Protein AF-0000000084681859 (afdb_homodimer)

Structure (mmCIF, N/CA/C/O backbone):
data_AF-0000000084681859-model_v1
#
loop_
_entity.id
_entity.type
_entity.pdbx_description
1 polymer '8-amino-7-oxononanoate synthase'
#
loop_
_atom_site.group_PDB
_atom_site.id
_atom_site.type_symbol
_atom_site.label_atom_id
_atom_site.label_alt_id
_atom_site.label_comp_id
_atom_site.label_asym_id
_atom_site.label_entity_id
_atom_site.label_seq_id
_atom_site.pdbx_PDB_ins_code
_atom_site.Cartn_x
_atom_site.Cartn_y
_atom_site.Cartn_z
_atom_site.occupancy
_atom_site.B_iso_or_equiv
_atom_site.auth_seq_id
_atom_site.auth_comp_id
_atom_site.auth_asym_id
_atom_site.auth_atom_id
_atom_site.pdbx_PDB_model_num
ATOM 1 N N . MET A 1 1 ? -23.312 16.141 -14.633 1 85.69 1 MET A N 1
ATOM 2 C CA . MET A 1 1 ? -23.281 15.922 -13.188 1 85.69 1 MET A CA 1
ATOM 3 C C . MET A 1 1 ? -22.031 15.141 -12.781 1 85.69 1 MET A C 1
ATOM 5 O O . MET A 1 1 ? -21.578 14.258 -13.508 1 85.69 1 MET A O 1
ATOM 9 N N . ALA A 1 2 ? -21.5 15.578 -11.664 1 92.88 2 ALA A N 1
ATOM 10 C CA . ALA A 1 2 ? -20.297 14.922 -11.188 1 92.88 2 ALA A CA 1
ATOM 11 C C . ALA A 1 2 ? -20.5 13.414 -11.047 1 92.88 2 ALA A C 1
ATOM 13 O O . ALA A 1 2 ? -21.531 12.977 -10.5 1 92.88 2 ALA A O 1
ATOM 14 N N . PHE A 1 3 ? -19.688 12.57 -11.562 1 96 3 PHE A N 1
ATOM 15 C CA . PHE A 1 3 ? -19.625 11.117 -11.477 1 96 3 PHE A CA 1
ATOM 16 C C . PHE A 1 3 ? -20.828 10.477 -12.148 1 96 3 PHE A C 1
ATOM 18 O O . PHE A 1 3 ? -21.141 9.312 -11.891 1 96 3 PHE A O 1
ATOM 25 N N . GLY A 1 4 ? -21.641 11.172 -12.945 1 94.75 4 GLY A N 1
ATOM 26 C CA . GLY A 1 4 ? -22.812 10.641 -13.609 1 94.75 4 GLY A CA 1
ATOM 27 C C . GLY A 1 4 ? -22.5 9.484 -14.539 1 94.75 4 GLY A C 1
ATOM 28 O O . GLY A 1 4 ? -23.297 8.555 -14.68 1 94.75 4 GLY A O 1
ATOM 29 N N . TRP A 1 5 ? -21.359 9.562 -15.148 1 95.56 5 TRP A N 1
ATOM 30 C CA . TRP A 1 5 ? -20.938 8.555 -16.109 1 95.56 5 TRP A CA 1
ATOM 31 C C . TRP A 1 5 ? -20.828 7.18 -15.461 1 95.56 5 TRP A C 1
ATOM 33 O O . TRP A 1 5 ? -20.859 6.156 -16.141 1 95.56 5 TRP A O 1
ATOM 43 N N . ILE A 1 6 ? -20.719 7.059 -14.148 1 97.12 6 ILE A N 1
ATOM 44 C CA . ILE A 1 6 ? -20.531 5.824 -13.398 1 97.12 6 ILE A CA 1
ATOM 45 C C . ILE A 1 6 ? -21.734 4.914 -13.578 1 97.12 6 ILE A C 1
ATOM 47 O O . ILE A 1 6 ? -21.594 3.691 -13.656 1 97.12 6 ILE A O 1
ATOM 51 N N . ASP A 1 7 ? -22.891 5.48 -13.641 1 95.94 7 ASP A N 1
ATOM 52 C CA . ASP A 1 7 ? -24.109 4.695 -13.781 1 95.94 7 ASP A CA 1
ATOM 53 C C . ASP A 1 7 ? -24.125 3.938 -15.109 1 95.94 7 ASP A C 1
ATOM 55 O O . ASP A 1 7 ? -24.547 2.779 -15.164 1 95.94 7 ASP A O 1
ATOM 59 N N . GLU A 1 8 ? -23.719 4.617 -16.109 1 95.31 8 GLU A N 1
ATOM 60 C CA . GLU A 1 8 ? -23.641 3.967 -17.406 1 95.31 8 GLU A CA 1
ATOM 61 C C . GLU A 1 8 ? -22.625 2.828 -17.406 1 95.31 8 GLU A C 1
ATOM 63 O O . GLU A 1 8 ? -22.859 1.771 -17.984 1 95.31 8 GLU A O 1
ATOM 68 N N . GLN A 1 9 ? -21.531 3.045 -16.781 1 95.19 9 GLN A N 1
ATOM 69 C CA . GLN A 1 9 ? -20.516 2.002 -16.672 1 95.19 9 GLN A CA 1
ATOM 70 C C . GLN A 1 9 ? -21.031 0.817 -15.867 1 95.19 9 GLN A C 1
ATOM 72 O O . GLN A 1 9 ? -20.75 -0.337 -16.188 1 95.19 9 GLN A O 1
ATOM 77 N N . ALA A 1 10 ? -21.719 1.109 -14.789 1 95.75 10 ALA A N 1
ATOM 78 C CA . ALA A 1 10 ? -22.297 0.059 -13.953 1 95.75 10 ALA A CA 1
ATOM 79 C C . ALA A 1 10 ? -23.281 -0.792 -14.742 1 95.75 10 ALA A C 1
ATOM 81 O O . ALA A 1 10 ? -23.297 -2.02 -14.617 1 95.75 10 ALA A O 1
ATOM 82 N N . GLU A 1 11 ? -24.078 -0.159 -15.531 1 95.88 11 GLU A N 1
ATOM 83 C CA . GLU A 1 11 ? -25.047 -0.868 -16.344 1 95.88 11 GLU A CA 1
ATOM 84 C C . GLU A 1 11 ? -24.359 -1.74 -17.391 1 95.88 11 GLU A C 1
ATOM 86 O O . GLU A 1 11 ? -24.812 -2.857 -17.672 1 95.88 11 GLU A O 1
ATOM 91 N N . ALA A 1 12 ? -23.359 -1.183 -17.984 1 94.25 12 ALA A N 1
ATOM 92 C CA . ALA A 1 12 ? -22.609 -1.943 -18.984 1 94.25 12 ALA A CA 1
ATOM 93 C C . ALA A 1 12 ? -21.984 -3.188 -18.344 1 94.25 12 ALA A C 1
ATOM 95 O O . ALA A 1 12 ? -21.984 -4.262 -18.953 1 94.25 12 ALA A O 1
ATOM 96 N N . ARG A 1 13 ? -21.422 -3.053 -17.188 1 91.44 13 ARG A N 1
ATOM 97 C CA . ARG A 1 13 ? -20.828 -4.18 -16.469 1 91.44 13 ARG A CA 1
ATOM 98 C C . ARG A 1 13 ? -21.891 -5.238 -16.156 1 91.44 13 ARG A C 1
ATOM 100 O O . ARG A 1 13 ? -21.625 -6.438 -16.266 1 91.44 13 ARG A O 1
ATOM 107 N N . ARG A 1 14 ? -23.016 -4.777 -15.719 1 91.69 14 ARG A N 1
ATOM 108 C CA . ARG A 1 14 ? -24.109 -5.691 -15.406 1 91.69 14 ARG A CA 1
ATOM 109 C C . ARG A 1 14 ? -24.547 -6.469 -16.641 1 91.69 14 ARG A C 1
ATOM 111 O O . ARG A 1 14 ? -24.719 -7.688 -16.594 1 91.69 14 ARG A O 1
ATOM 118 N N . ARG A 1 15 ? -24.609 -5.828 -17.734 1 91.31 15 ARG A N 1
ATOM 119 C CA . ARG A 1 15 ? -25.031 -6.453 -18.984 1 91.31 15 ARG A CA 1
ATOM 120 C C . ARG A 1 15 ? -24.016 -7.48 -19.469 1 91.31 15 ARG A C 1
ATOM 122 O O . ARG A 1 15 ? -24.375 -8.516 -20.016 1 91.31 15 ARG A O 1
ATOM 129 N N . ALA A 1 16 ? -22.812 -7.156 -19.172 1 86.5 16 ALA A N 1
ATOM 130 C CA . ALA A 1 16 ? -21.734 -8.039 -19.625 1 86.5 16 ALA A CA 1
ATOM 131 C C . ALA A 1 16 ? -21.5 -9.164 -18.625 1 86.5 16 ALA A C 1
ATOM 133 O O . ALA A 1 16 ? -20.719 -10.078 -18.891 1 86.5 16 ALA A O 1
ATOM 134 N N . GLY A 1 17 ? -22.188 -9.148 -17.5 1 83.12 17 GLY A N 1
ATOM 135 C CA . GLY A 1 17 ? -21.984 -10.164 -16.469 1 83.12 17 GLY A CA 1
ATOM 136 C C . GLY A 1 17 ? -20.625 -10.078 -15.812 1 83.12 17 GLY A C 1
ATOM 137 O O . GLY A 1 17 ? -20.047 -11.102 -15.445 1 83.12 17 GLY A O 1
ATOM 138 N N . LEU A 1 18 ? -20.062 -8.82 -15.664 1 86.31 18 LEU A N 1
ATOM 139 C CA . LEU A 1 18 ? -18.703 -8.656 -15.195 1 86.31 18 LEU A CA 1
ATOM 140 C C . LEU A 1 18 ? -18.672 -7.969 -13.828 1 86.31 18 LEU A C 1
ATOM 142 O O . LEU A 1 18 ? -17.609 -7.555 -13.359 1 86.31 18 LEU A O 1
ATOM 146 N N . VAL A 1 19 ? -19.859 -7.895 -13.172 1 90.19 19 VAL A N 1
ATOM 147 C CA . VAL A 1 19 ? -19.922 -7.195 -11.891 1 90.19 19 VAL A CA 1
ATOM 148 C C . VAL A 1 19 ? -19.156 -7.973 -10.836 1 90.19 19 VAL A C 1
ATOM 150 O O . VAL A 1 19 ? -19.312 -9.188 -10.711 1 90.19 19 VAL A O 1
ATOM 153 N N . ARG A 1 20 ? -18.266 -7.254 -10.148 1 92.06 20 ARG A N 1
ATOM 154 C CA . ARG A 1 20 ? -17.578 -7.793 -8.977 1 92.06 20 ARG A CA 1
ATOM 155 C C . ARG A 1 20 ? -18.297 -7.422 -7.691 1 92.06 20 ARG A C 1
ATOM 157 O O . ARG A 1 20 ? -18.812 -6.309 -7.562 1 92.06 20 ARG A O 1
ATOM 164 N N . THR A 1 21 ? -18.391 -8.398 -6.809 1 91.31 21 THR A N 1
ATOM 165 C CA . THR A 1 21 ? -19.078 -8.18 -5.539 1 91.31 21 THR A CA 1
ATOM 166 C C . THR A 1 21 ? -18.219 -8.656 -4.371 1 91.31 21 THR A C 1
ATOM 168 O O . THR A 1 21 ? -17.531 -9.664 -4.48 1 91.31 21 THR A O 1
ATOM 171 N N . LEU A 1 22 ? -18.281 -7.898 -3.314 1 95.69 22 LEU A N 1
ATOM 172 C CA . LEU A 1 22 ? -17.594 -8.289 -2.092 1 95.69 22 LEU A CA 1
ATOM 173 C C . LEU A 1 22 ? -18.391 -9.344 -1.329 1 95.69 22 LEU A C 1
ATOM 175 O O . LEU A 1 22 ? -19.609 -9.289 -1.278 1 95.69 22 LEU A O 1
ATOM 179 N N . ARG A 1 23 ? -17.672 -10.328 -0.79 1 94.12 23 ARG A N 1
ATOM 180 C CA . ARG A 1 23 ? -18.25 -11.367 0.049 1 94.12 23 ARG A CA 1
ATOM 181 C C . ARG A 1 23 ? -17.531 -11.461 1.39 1 94.12 23 ARG A C 1
ATOM 183 O O . ARG A 1 23 ? -16.656 -12.305 1.569 1 94.12 23 ARG A O 1
ATOM 190 N N . PRO A 1 24 ? -17.938 -10.633 2.33 1 97 24 PRO A N 1
ATOM 191 C CA . PRO A 1 24 ? -17.297 -10.664 3.639 1 97 24 PRO A CA 1
ATOM 192 C C . PRO A 1 24 ? -17.359 -12.039 4.305 1 97 24 PRO A C 1
ATOM 194 O O . PRO A 1 24 ? -18.453 -12.594 4.469 1 97 24 PRO A O 1
ATOM 197 N N . ARG A 1 25 ? -16.25 -12.57 4.641 1 96.31 25 ARG A N 1
ATOM 198 C CA . ARG A 1 25 ? -16.234 -13.875 5.293 1 96.31 25 ARG A CA 1
ATOM 199 C C . ARG A 1 25 ? -16.203 -13.734 6.809 1 96.31 25 ARG A C 1
ATOM 201 O O . ARG A 1 25 ? -15.625 -12.773 7.336 1 96.31 25 ARG A O 1
ATOM 208 N N . PRO A 1 26 ? -16.75 -14.719 7.551 1 97.06 26 PRO A N 1
ATOM 209 C CA . PRO A 1 26 ? -16.594 -14.773 9.008 1 97.06 26 PRO A CA 1
ATOM 210 C C . PRO A 1 26 ? -15.195 -15.25 9.422 1 97.06 26 PRO A C 1
ATOM 212 O O . PRO A 1 26 ? -14.406 -15.672 8.57 1 97.06 26 PRO A O 1
ATOM 215 N N . ALA A 1 27 ? -14.898 -15.078 10.695 1 95.81 27 ALA A N 1
ATOM 216 C CA . ALA A 1 27 ? -13.594 -15.477 11.203 1 95.81 27 ALA A CA 1
ATOM 217 C C . ALA A 1 27 ? -13.398 -16.984 11.094 1 95.81 27 ALA A C 1
ATOM 219 O O . ALA A 1 27 ? -12.297 -17.453 10.781 1 95.81 27 ALA A O 1
ATOM 220 N N . ASP A 1 28 ? -14.398 -17.703 11.344 1 94.19 28 ASP A N 1
ATOM 221 C CA . ASP A 1 28 ? -14.414 -19.156 11.219 1 94.19 28 ASP A CA 1
ATOM 222 C C . ASP A 1 28 ? -15.281 -19.609 10.055 1 94.19 28 ASP A C 1
ATOM 224 O O . ASP A 1 28 ? -16.469 -19.906 10.234 1 94.19 28 ASP A O 1
ATOM 228 N N . SER A 1 29 ? -14.695 -19.656 8.922 1 91.88 29 SER A N 1
ATOM 229 C CA . SER A 1 29 ? -15.43 -20.094 7.734 1 91.88 29 SER A CA 1
ATOM 230 C C . SER A 1 29 ? -15.5 -21.609 7.645 1 91.88 29 SER A C 1
ATOM 232 O O . SER A 1 29 ? -14.492 -22.297 7.816 1 91.88 29 SER A O 1
ATOM 234 N N . PRO A 1 30 ? -16.672 -22.141 7.355 1 93.12 30 PRO A N 1
ATOM 235 C CA . PRO A 1 30 ? -16.797 -23.594 7.215 1 93.12 30 PRO A CA 1
ATOM 236 C C . PRO A 1 30 ? -16.281 -24.109 5.871 1 93.12 30 PRO A C 1
ATOM 238 O O . PRO A 1 30 ? -16.234 -25.312 5.648 1 93.12 30 PRO A O 1
ATOM 241 N N . LEU A 1 31 ? -15.906 -23.25 5.027 1 96.88 31 LEU A N 1
ATOM 242 C CA . LEU A 1 31 ? -15.508 -23.641 3.676 1 96.88 31 LEU A CA 1
ATOM 243 C C . LEU A 1 31 ? -14.078 -24.156 3.652 1 96.88 31 LEU A C 1
ATOM 245 O O . LEU A 1 31 ? -13.211 -23.641 4.359 1 96.88 31 LEU A O 1
ATOM 249 N N . LEU A 1 32 ? -13.883 -25.25 2.896 1 98.06 32 LEU A N 1
ATOM 250 C CA . LEU A 1 32 ? -12.523 -25.625 2.523 1 98.06 32 LEU A CA 1
ATOM 251 C C . LEU A 1 32 ? -11.922 -24.594 1.573 1 98.06 32 LEU A C 1
ATOM 253 O O . LEU A 1 32 ? -12.43 -24.391 0.467 1 98.06 32 LEU A O 1
ATOM 257 N N . ASP A 1 33 ? -10.883 -23.969 2.025 1 97.69 33 ASP A N 1
ATOM 258 C CA . ASP A 1 33 ? -10.344 -22.812 1.323 1 97.69 33 ASP A CA 1
ATOM 259 C C . ASP A 1 33 ? -9.25 -23.234 0.336 1 97.69 33 ASP A C 1
ATOM 261 O O . ASP A 1 33 ? -8.148 -23.609 0.742 1 97.69 33 ASP A O 1
ATOM 265 N N . LEU A 1 34 ? -9.461 -23.125 -0.936 1 98.44 34 LEU A N 1
ATOM 266 C CA . LEU A 1 34 ? -8.469 -23.266 -1.999 1 98.44 34 LEU A CA 1
ATOM 267 C C . LEU A 1 34 ? -8.43 -22 -2.857 1 98.44 34 LEU A C 1
ATOM 269 O O . LEU A 1 34 ? -8.016 -22.047 -4.02 1 98.44 34 LEU A O 1
ATOM 273 N N . ALA A 1 35 ? -8.906 -20.906 -2.26 1 97.62 35 ALA A N 1
ATOM 274 C CA . ALA A 1 35 ? -9.008 -19.656 -2.996 1 97.62 35 ALA A CA 1
ATOM 275 C C . ALA A 1 35 ? -7.965 -18.656 -2.514 1 97.62 35 ALA A C 1
ATOM 277 O O . ALA A 1 35 ? -7.422 -17.875 -3.307 1 97.62 35 ALA A O 1
ATOM 278 N N . SER A 1 36 ? -7.688 -18.578 -1.158 1 97.25 36 SER A N 1
ATOM 279 C CA . SER A 1 36 ? -6.711 -17.625 -0.632 1 97.25 36 SER A CA 1
ATOM 280 C C . SER A 1 36 ? -5.293 -18 -1.044 1 97.25 36 SER A C 1
ATOM 282 O O . SER A 1 36 ? -5.043 -19.141 -1.445 1 97.25 36 SER A O 1
ATOM 284 N N . ASN A 1 37 ? -4.34 -17.062 -0.962 1 98 37 ASN A N 1
ATOM 285 C CA . ASN A 1 37 ? -2.957 -17.281 -1.375 1 98 37 ASN A CA 1
ATOM 286 C C . ASN A 1 37 ? -2.092 -17.734 -0.203 1 98 37 ASN A C 1
ATOM 288 O O . ASN A 1 37 ? -0.878 -17.531 -0.203 1 98 37 ASN A O 1
ATOM 292 N N . ASP A 1 38 ? -2.729 -18.344 0.796 1 98.19 38 ASP A N 1
ATOM 293 C CA . ASP A 1 38 ? -2.012 -18.844 1.967 1 98.19 38 ASP A CA 1
ATOM 294 C C . ASP A 1 38 ? -1.335 -20.172 1.673 1 98.19 38 ASP A C 1
ATOM 296 O O . ASP A 1 38 ? -1.673 -21.203 2.279 1 98.19 38 ASP A O 1
ATOM 300 N N . TYR A 1 39 ? -0.304 -20.188 0.895 1 98.69 39 TYR A N 1
ATOM 301 C CA . TYR A 1 39 ? 0.298 -21.375 0.301 1 98.69 39 TYR A CA 1
ATOM 302 C C . TYR A 1 39 ? 0.792 -22.344 1.379 1 98.69 39 TYR A C 1
ATOM 304 O O . TYR A 1 39 ? 0.791 -23.562 1.183 1 98.69 39 TYR A O 1
ATOM 312 N N . LEU A 1 40 ? 1.222 -21.797 2.514 1 98.75 40 LEU A N 1
ATOM 313 C CA . LEU A 1 40 ? 1.857 -22.656 3.506 1 98.75 40 LEU A CA 1
ATOM 314 C C . LEU A 1 40 ? 0.927 -22.906 4.688 1 98.75 40 LEU A C 1
ATOM 316 O O . LEU A 1 40 ? 1.279 -23.641 5.621 1 98.75 40 LEU A O 1
ATOM 320 N N . GLY A 1 41 ? -0.267 -22.312 4.652 1 97.94 41 GLY A N 1
ATOM 321 C CA . GLY A 1 41 ? -1.21 -22.453 5.75 1 97.94 41 GLY A CA 1
ATOM 322 C C . GLY A 1 41 ? -0.737 -21.797 7.035 1 97.94 41 GLY A C 1
ATOM 323 O O . GLY A 1 41 ? -0.977 -22.328 8.125 1 97.94 41 GLY A O 1
ATOM 324 N N . LEU A 1 42 ? -0.066 -20.703 6.906 1 98.62 42 LEU A N 1
ATOM 325 C CA . LEU A 1 42 ? 0.574 -20.125 8.086 1 98.62 42 LEU A CA 1
ATOM 326 C C . LEU A 1 42 ? -0.236 -18.953 8.633 1 98.62 42 LEU A C 1
ATOM 328 O O . LEU A 1 42 ? -0.012 -18.516 9.758 1 98.62 42 LEU A O 1
ATOM 332 N N . ALA A 1 43 ? -1.19 -18.422 7.898 1 98 43 ALA A N 1
ATOM 333 C CA . ALA A 1 43 ? -1.889 -17.188 8.273 1 98 43 ALA A CA 1
ATOM 334 C C . ALA A 1 43 ? -2.527 -17.312 9.648 1 98 43 ALA A C 1
ATOM 336 O O . ALA A 1 43 ? -2.604 -16.344 10.398 1 98 43 ALA A O 1
ATOM 337 N N . HIS A 1 44 ? -2.99 -18.562 9.977 1 97.88 44 HIS A N 1
ATOM 338 C CA . HIS A 1 44 ? -3.666 -18.766 11.258 1 97.88 44 HIS A CA 1
ATOM 339 C C . HIS A 1 44 ? -2.793 -19.562 12.219 1 97.88 44 HIS A C 1
ATOM 341 O O . HIS A 1 44 ? -3.256 -19.969 13.281 1 97.88 44 HIS A O 1
ATOM 347 N N . HIS A 1 45 ? -1.61 -19.891 11.789 1 98.56 45 HIS A N 1
ATOM 348 C CA . HIS A 1 45 ? -0.7 -20.609 12.68 1 98.56 45 HIS A CA 1
ATOM 349 C C . HIS A 1 45 ? -0.468 -19.812 13.969 1 98.56 45 HIS A C 1
ATOM 351 O O . HIS A 1 45 ? -0.243 -18.609 13.93 1 98.56 45 HIS A O 1
ATOM 357 N N . PRO A 1 46 ? -0.46 -20.469 15.102 1 98.62 46 PRO A N 1
ATOM 358 C CA . PRO A 1 46 ? -0.36 -19.766 16.375 1 98.62 46 PRO A CA 1
ATOM 359 C C . PRO A 1 46 ? 0.915 -18.922 16.5 1 98.62 46 PRO A C 1
ATOM 361 O O . PRO A 1 46 ? 0.884 -17.812 17.031 1 98.62 46 PRO A O 1
ATOM 364 N N . GLU A 1 47 ? 2.025 -19.391 16.031 1 98.81 47 GLU A N 1
ATOM 365 C CA . GLU A 1 47 ? 3.271 -18.641 16.109 1 98.81 47 GLU A CA 1
ATOM 366 C C . GLU A 1 47 ? 3.195 -17.359 15.273 1 98.81 47 GLU A C 1
ATOM 368 O O . GLU A 1 47 ? 3.783 -16.344 15.641 1 98.81 47 GLU A O 1
ATOM 373 N N . VAL A 1 48 ? 2.518 -17.438 14.133 1 98.88 48 VAL A N 1
ATOM 374 C CA . VAL A 1 48 ? 2.395 -16.297 13.242 1 98.88 48 VAL A CA 1
ATOM 375 C C . VAL A 1 48 ? 1.444 -15.266 13.852 1 98.88 48 VAL A C 1
ATOM 377 O O . VAL A 1 48 ? 1.766 -14.07 13.914 1 98.88 48 VAL A O 1
ATOM 380 N N . THR A 1 49 ? 0.244 -15.719 14.359 1 98.88 49 THR A N 1
ATOM 381 C CA . THR A 1 49 ? -0.721 -14.805 14.961 1 98.88 49 THR A CA 1
ATOM 382 C C . THR A 1 49 ? -0.159 -14.188 16.234 1 98.88 49 THR A C 1
ATOM 384 O O . THR A 1 49 ? -0.386 -13.008 16.516 1 98.88 49 THR A O 1
ATOM 387 N N . GLU A 1 50 ? 0.583 -14.938 16.938 1 98.88 50 GLU A N 1
ATOM 388 C CA . GLU A 1 50 ? 1.194 -14.391 18.141 1 98.88 50 GLU A CA 1
ATOM 389 C C . GLU A 1 50 ? 2.332 -13.438 17.812 1 98.88 50 GLU A C 1
ATOM 391 O O . GLU A 1 50 ? 2.57 -12.469 18.531 1 98.88 50 GLU A O 1
ATOM 396 N N . GLY A 1 51 ? 3.107 -13.766 16.766 1 98.94 51 GLY A N 1
ATOM 397 C CA . GLY A 1 51 ? 4.094 -12.805 16.281 1 98.94 51 GLY A CA 1
ATOM 398 C C . GLY A 1 51 ? 3.496 -11.445 15.969 1 98.94 51 GLY A C 1
ATOM 399 O O . GLY A 1 51 ? 4.086 -10.414 16.297 1 98.94 51 GLY A O 1
ATOM 400 N N . ALA A 1 52 ? 2.334 -11.469 15.359 1 98.94 52 ALA A N 1
ATOM 401 C CA . ALA A 1 52 ? 1.613 -10.234 15.07 1 98.94 52 ALA A CA 1
ATOM 402 C C . ALA A 1 52 ? 1.178 -9.547 16.359 1 98.94 52 ALA A C 1
ATOM 404 O O . ALA A 1 52 ? 1.396 -8.344 16.531 1 98.94 52 ALA A O 1
ATOM 405 N N . ALA A 1 53 ? 0.553 -10.328 17.234 1 98.94 53 ALA A N 1
ATOM 406 C CA . ALA A 1 53 ? 0.006 -9.781 18.469 1 98.94 53 ALA A CA 1
ATOM 407 C C . ALA A 1 53 ? 1.107 -9.18 19.344 1 98.94 53 ALA A C 1
ATOM 409 O O . ALA A 1 53 ? 0.963 -8.07 19.859 1 98.94 53 ALA A O 1
ATOM 410 N N . ALA A 1 54 ? 2.189 -9.891 19.484 1 98.94 54 ALA A N 1
ATOM 411 C CA . ALA A 1 54 ? 3.305 -9.414 20.297 1 98.94 54 ALA A CA 1
ATOM 412 C C . ALA A 1 54 ? 3.912 -8.148 19.719 1 98.94 54 ALA A C 1
ATOM 414 O O . ALA A 1 54 ? 4.277 -7.227 20.453 1 98.94 54 ALA A O 1
ATOM 415 N N . ALA A 1 55 ? 4.039 -8.125 18.438 1 98.94 55 ALA A N 1
ATOM 416 C CA . ALA A 1 55 ? 4.602 -6.945 17.781 1 98.94 55 ALA A CA 1
ATOM 417 C C . ALA A 1 55 ? 3.693 -5.73 17.969 1 98.94 55 ALA A C 1
ATOM 419 O O . ALA A 1 55 ? 4.176 -4.617 18.203 1 98.94 55 ALA A O 1
ATOM 420 N N . ALA A 1 56 ? 2.387 -5.934 17.859 1 98.81 56 ALA A N 1
ATOM 421 C CA . ALA A 1 56 ? 1.449 -4.836 18.078 1 98.81 56 ALA A CA 1
ATOM 422 C C . ALA A 1 56 ? 1.592 -4.273 19.5 1 98.81 56 ALA A C 1
ATOM 424 O O . ALA A 1 56 ? 1.581 -3.057 19.688 1 98.81 56 ALA A O 1
ATOM 425 N N . ARG A 1 57 ? 1.728 -5.125 20.453 1 98.69 57 ARG A N 1
ATOM 426 C CA . ARG A 1 57 ? 1.824 -4.711 21.844 1 98.69 57 ARG A CA 1
ATOM 427 C C . ARG A 1 57 ? 3.145 -3.996 22.109 1 98.69 57 ARG A C 1
ATOM 429 O O . ARG A 1 57 ? 3.197 -3.053 22.906 1 98.69 57 ARG A O 1
ATOM 436 N N . THR A 1 58 ? 4.18 -4.461 21.453 1 98.69 58 THR A N 1
ATOM 437 C CA . THR A 1 58 ? 5.52 -3.941 21.719 1 98.69 58 THR A CA 1
ATOM 438 C C . THR A 1 58 ? 5.758 -2.65 20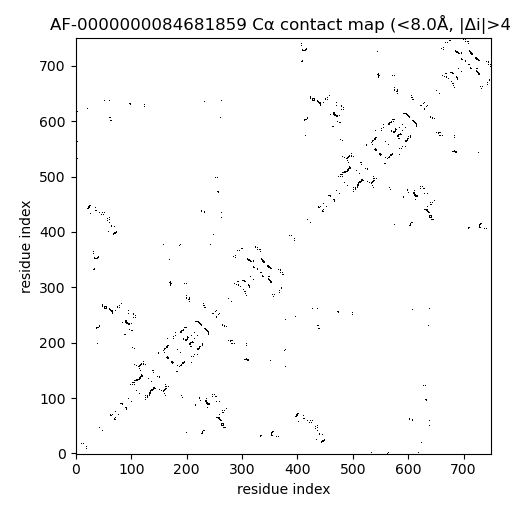.938 1 98.69 58 THR A C 1
ATOM 440 O O . THR A 1 58 ? 6.312 -1.689 21.469 1 98.69 58 THR A O 1
ATOM 443 N N . TRP A 1 59 ? 5.316 -2.592 19.703 1 98.5 59 TRP A N 1
ATOM 444 C CA . TRP A 1 59 ? 5.754 -1.53 18.812 1 98.5 59 TRP A CA 1
ATOM 445 C C . TRP A 1 59 ? 4.609 -0.577 18.484 1 98.5 59 TRP A C 1
ATOM 447 O O . TRP A 1 59 ? 4.828 0.513 17.953 1 98.5 59 TRP A O 1
ATOM 457 N N . GLY A 1 60 ? 3.324 -0.96 18.797 1 98.31 60 GLY A N 1
ATOM 458 C CA . GLY A 1 60 ? 2.182 -0.107 18.516 1 98.31 60 GLY A CA 1
ATOM 459 C C . GLY A 1 60 ? 1.332 -0.608 17.359 1 98.31 60 GLY A C 1
ATOM 460 O O . GLY A 1 60 ? 1.708 -1.561 16.688 1 98.31 60 GLY A O 1
ATOM 461 N N . GLY A 1 61 ? 0.222 0.038 17.188 1 98.5 61 GLY A N 1
ATOM 462 C CA . GLY A 1 61 ? -0.745 -0.342 16.172 1 98.5 61 GLY A CA 1
ATOM 463 C C . GLY A 1 61 ? -0.259 -0.08 14.758 1 98.5 61 GLY A C 1
ATOM 464 O O . GLY A 1 61 ? -0.684 -0.75 13.82 1 98.5 61 GLY A O 1
ATOM 465 N N . GLY A 1 62 ? 0.552 0.889 14.547 1 98.56 62 GLY A N 1
ATOM 466 C CA . GLY A 1 62 ? 1.117 1.25 13.258 1 98.56 62 GLY A CA 1
ATOM 467 C C . GLY A 1 62 ? 2.492 1.881 13.367 1 98.56 62 GLY A C 1
ATOM 468 O O . GLY A 1 62 ? 3.035 2.02 14.461 1 98.56 62 GLY A O 1
ATOM 469 N N . SER A 1 63 ? 3.096 2.154 12.195 1 97.75 63 SER A N 1
ATOM 470 C CA . SER A 1 63 ? 4.414 2.771 12.141 1 97.75 63 SER A CA 1
ATOM 471 C C . SER A 1 63 ? 4.324 4.289 12.281 1 97.75 63 SER A C 1
ATOM 473 O O . SER A 1 63 ? 5.297 4.941 12.664 1 97.75 63 SER A O 1
ATOM 475 N N . THR A 1 64 ? 3.203 4.914 11.969 1 94.81 64 THR A N 1
ATOM 476 C CA . THR A 1 64 ? 2.779 6.285 12.227 1 94.81 64 THR A CA 1
ATOM 477 C C . THR A 1 64 ? 3.621 7.277 11.43 1 94.81 64 THR A C 1
ATOM 479 O O . THR A 1 64 ? 3.605 8.477 11.703 1 94.81 64 THR A O 1
ATOM 482 N N . GLY A 1 65 ? 4.383 6.879 10.453 1 96.12 65 GLY A N 1
ATOM 483 C CA . GLY A 1 65 ? 5.133 7.719 9.531 1 96.12 65 GLY A CA 1
ATOM 484 C C . GLY A 1 65 ? 5.84 6.926 8.445 1 96.12 65 GLY A C 1
ATOM 485 O O . GLY A 1 65 ? 5.844 5.695 8.469 1 96.12 65 GLY A O 1
ATOM 486 N N . SER A 1 66 ? 6.359 7.68 7.535 1 96 66 SER A N 1
ATOM 487 C CA . SER A 1 66 ? 7.227 7.066 6.531 1 96 66 SER A CA 1
ATOM 488 C C . SER A 1 66 ? 8.43 6.391 7.18 1 96 66 SER A C 1
ATOM 490 O O . SER A 1 66 ? 8.859 6.781 8.266 1 96 66 SER A O 1
ATOM 492 N N . ARG A 1 67 ? 8.984 5.438 6.477 1 97.56 67 ARG A N 1
ATOM 493 C CA . ARG A 1 67 ? 10.18 4.734 6.922 1 97.56 67 ARG A CA 1
ATOM 494 C C . ARG A 1 67 ? 11.344 5.699 7.133 1 97.56 67 ARG A C 1
ATOM 496 O O . ARG A 1 67 ? 12.273 5.406 7.891 1 97.56 67 ARG A O 1
ATOM 503 N N . LEU A 1 68 ? 11.32 6.855 6.512 1 94.81 68 LEU A N 1
ATOM 504 C CA . LEU A 1 68 ? 12.438 7.801 6.535 1 94.81 68 LEU A CA 1
ATOM 505 C C . LEU A 1 68 ? 12.297 8.773 7.699 1 94.81 68 LEU A C 1
ATOM 507 O O . LEU A 1 68 ? 13.25 9.469 8.047 1 94.81 68 LEU A O 1
ATOM 511 N N . VAL A 1 69 ? 11.133 8.867 8.312 1 93.25 69 VAL A N 1
ATOM 512 C CA . VAL A 1 69 ? 10.906 9.828 9.391 1 93.25 69 VAL A CA 1
ATOM 513 C C . VAL A 1 69 ? 10.93 9.109 10.734 1 93.25 69 VAL A C 1
ATOM 515 O O . VAL A 1 69 ? 11.961 9.078 11.414 1 93.25 69 VAL A O 1
ATOM 518 N N . THR A 1 70 ? 9.898 8.312 11.008 1 94.25 70 THR A N 1
ATOM 519 C CA . THR A 1 70 ? 9.852 7.559 12.25 1 94.25 70 THR A CA 1
ATOM 520 C C . THR A 1 70 ? 9.383 6.125 12 1 94.25 70 THR A C 1
ATOM 522 O O . THR A 1 70 ? 9.281 5.328 12.93 1 94.25 70 THR A O 1
ATOM 525 N N . GLY A 1 71 ? 9.156 5.773 10.789 1 96.44 71 GLY A N 1
ATOM 526 C CA . GLY A 1 71 ? 8.445 4.539 10.5 1 96.44 71 GLY A CA 1
ATOM 527 C C . GLY A 1 71 ? 9.344 3.318 10.484 1 96.44 71 GLY A C 1
ATOM 528 O O . GLY A 1 71 ? 8.867 2.186 10.422 1 96.44 71 GLY A O 1
ATOM 529 N N . THR A 1 72 ? 10.664 3.492 10.531 1 97.94 72 THR A N 1
ATOM 530 C CA . THR A 1 72 ? 11.578 2.355 10.57 1 97.94 72 THR A CA 1
ATOM 531 C C . THR A 1 72 ? 11.828 1.914 12.016 1 97.94 72 THR A C 1
ATOM 533 O O . THR A 1 72 ? 12.344 2.689 12.82 1 97.94 72 THR A O 1
ATOM 536 N N . THR A 1 73 ? 11.492 0.692 12.336 1 98.25 73 THR A N 1
ATOM 537 C CA . THR A 1 73 ? 11.773 0.08 13.633 1 98.25 73 THR A CA 1
ATOM 538 C C . THR A 1 73 ? 12.891 -0.956 13.508 1 98.25 73 THR A C 1
ATOM 540 O O . THR A 1 73 ? 13.219 -1.392 12.398 1 98.25 73 THR A O 1
ATOM 543 N N . GLU A 1 74 ? 13.422 -1.304 14.625 1 98.62 74 GLU A N 1
ATOM 544 C CA . GLU A 1 74 ? 14.383 -2.4 14.648 1 98.62 74 GLU A CA 1
ATOM 545 C C . GLU A 1 74 ? 13.75 -3.701 14.164 1 98.62 74 GLU A C 1
ATOM 547 O O . GLU A 1 74 ? 14.43 -4.559 13.602 1 98.62 74 GLU A O 1
ATOM 552 N N . LEU A 1 75 ? 12.461 -3.848 14.367 1 98.88 75 LEU A N 1
ATOM 553 C CA . LEU A 1 75 ? 11.734 -5.016 13.883 1 98.88 75 LEU A CA 1
ATOM 554 C C . LEU A 1 75 ? 11.789 -5.094 12.359 1 98.88 75 LEU A C 1
ATOM 556 O O . LEU A 1 75 ? 11.984 -6.172 11.789 1 98.88 75 LEU A O 1
ATOM 560 N N . HIS A 1 76 ? 11.617 -3.957 11.68 1 98.88 76 HIS A N 1
ATOM 561 C CA . HIS A 1 76 ? 11.719 -3.916 10.227 1 98.88 76 HIS A CA 1
ATOM 562 C C . HIS A 1 76 ? 13.102 -4.355 9.758 1 98.88 76 HIS A C 1
ATOM 564 O O . HIS A 1 76 ? 13.219 -5.137 8.805 1 98.88 76 HIS A O 1
ATOM 570 N N . THR A 1 77 ? 14.102 -3.852 10.406 1 98.75 77 THR A N 1
ATOM 571 C CA . THR A 1 77 ? 15.469 -4.164 10.008 1 98.75 77 THR A CA 1
ATOM 572 C C . THR A 1 77 ? 15.773 -5.648 10.219 1 98.75 77 THR A C 1
ATOM 574 O O . THR A 1 77 ? 16.469 -6.27 9.414 1 98.75 77 THR A O 1
ATOM 577 N N . GLU A 1 78 ? 15.258 -6.121 11.328 1 98.88 78 GLU A N 1
ATOM 578 C CA . GLU A 1 78 ? 15.422 -7.547 11.586 1 98.88 78 GLU A CA 1
ATOM 579 C C . GLU A 1 78 ? 14.75 -8.383 10.508 1 98.88 78 GLU A C 1
ATOM 581 O O . GLU A 1 78 ? 15.336 -9.344 10 1 98.88 78 GLU A O 1
ATOM 586 N N . LEU A 1 79 ? 13.562 -8.055 10.148 1 98.94 79 LEU A N 1
ATOM 587 C CA . LEU A 1 79 ? 12.844 -8.75 9.086 1 98.94 79 LEU A CA 1
ATOM 588 C C . LEU A 1 79 ? 13.602 -8.656 7.77 1 98.94 79 LEU A C 1
ATOM 590 O O . LEU A 1 79 ? 13.727 -9.656 7.051 1 98.94 79 LEU A O 1
ATOM 594 N N . GLU A 1 80 ? 14.078 -7.465 7.43 1 98.94 80 GLU A N 1
ATOM 595 C CA . GLU A 1 80 ? 14.828 -7.254 6.191 1 98.94 80 GLU A CA 1
ATOM 596 C C . GLU A 1 80 ? 16.094 -8.109 6.16 1 98.94 80 GLU A C 1
ATOM 598 O O . GLU A 1 80 ? 16.391 -8.75 5.148 1 98.94 80 GLU A O 1
ATOM 603 N N . ARG A 1 81 ? 16.797 -8.133 7.242 1 98.88 81 ARG A N 1
ATOM 604 C CA . ARG A 1 81 ? 18.016 -8.922 7.324 1 98.88 81 ARG A CA 1
ATOM 605 C C . ARG A 1 81 ? 17.719 -10.414 7.145 1 98.88 81 ARG A C 1
ATOM 607 O O . ARG A 1 81 ? 18.391 -11.094 6.367 1 98.88 81 ARG A O 1
ATOM 614 N N . GLU A 1 82 ? 16.781 -10.898 7.832 1 98.94 82 GLU A N 1
ATOM 615 C CA . GLU A 1 82 ? 16.469 -12.328 7.773 1 98.94 82 GLU A CA 1
ATOM 616 C C . GLU A 1 82 ? 15.898 -12.711 6.406 1 98.94 82 GLU A C 1
ATOM 618 O O . GLU A 1 82 ? 16.172 -13.797 5.902 1 98.94 82 GLU A O 1
ATOM 623 N N . LEU A 1 83 ? 15.109 -11.844 5.863 1 98.88 83 LEU A N 1
ATOM 624 C CA . LEU A 1 83 ? 14.539 -12.094 4.543 1 98.88 83 LEU A CA 1
ATOM 625 C C . LEU A 1 83 ? 15.641 -12.172 3.486 1 98.88 83 LEU A C 1
ATOM 627 O O . LEU A 1 83 ? 15.641 -13.07 2.645 1 98.88 83 LEU A O 1
ATOM 631 N N . ALA A 1 84 ? 16.531 -11.172 3.514 1 98.94 84 ALA A N 1
ATOM 632 C CA . ALA A 1 84 ? 17.656 -11.156 2.574 1 98.94 84 ALA A CA 1
ATOM 633 C C . ALA A 1 84 ? 18.5 -12.414 2.717 1 98.94 84 ALA A C 1
ATOM 635 O O . ALA A 1 84 ? 18.844 -13.062 1.722 1 98.94 84 ALA A O 1
ATOM 636 N N . ASP A 1 85 ? 18.797 -12.719 3.939 1 98.88 85 ASP A N 1
ATOM 637 C CA . ASP A 1 85 ? 19.609 -13.906 4.215 1 98.88 85 ASP A CA 1
ATOM 638 C C . ASP A 1 85 ? 18.922 -15.172 3.711 1 98.88 85 ASP A C 1
ATOM 640 O O . ASP A 1 85 ? 19.531 -16 3.049 1 98.88 85 ASP A O 1
ATOM 644 N N . PHE A 1 86 ? 17.688 -15.352 4 1 98.94 86 PHE A N 1
ATOM 645 C CA . PHE A 1 86 ? 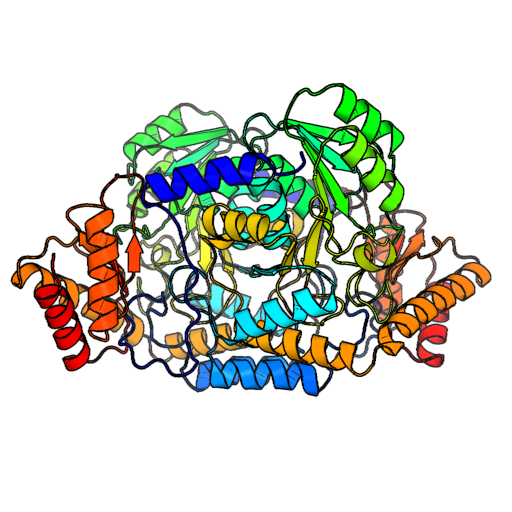16.906 -16.531 3.633 1 98.94 86 PHE A CA 1
ATOM 646 C C . PHE A 1 86 ? 16.859 -16.688 2.117 1 98.94 86 PHE A C 1
ATOM 648 O O . PHE A 1 86 ? 17.062 -17.797 1.601 1 98.94 86 PHE A O 1
ATOM 655 N N . CYS A 1 87 ? 16.656 -15.586 1.375 1 98.88 87 CYS A N 1
ATOM 656 C CA . CYS A 1 87 ? 16.453 -15.625 -0.07 1 98.88 87 CYS A CA 1
ATOM 657 C C . CYS A 1 87 ? 17.797 -15.586 -0.797 1 98.88 87 CYS A C 1
ATOM 659 O O . CYS A 1 87 ? 17.859 -15.805 -2.008 1 98.88 87 CYS A O 1
ATOM 661 N N . GLY A 1 88 ? 18.891 -15.289 -0.101 1 98.69 88 GLY A N 1
ATOM 662 C CA . GLY A 1 88 ? 20.219 -15.305 -0.681 1 98.69 88 GLY A CA 1
ATOM 663 C C . GLY A 1 88 ? 20.609 -14 -1.344 1 98.69 88 GLY A C 1
ATOM 664 O O . GLY A 1 88 ? 21.281 -13.992 -2.371 1 98.69 88 GLY A O 1
ATOM 665 N N . PHE A 1 89 ? 20.172 -12.914 -0.795 1 98.81 89 PHE A N 1
ATOM 666 C CA . PHE A 1 89 ? 20.5 -11.609 -1.357 1 98.81 89 PHE A CA 1
ATOM 667 C C . PHE A 1 89 ? 21.281 -10.766 -0.358 1 98.81 89 PHE A C 1
ATOM 669 O O . PHE A 1 89 ? 21.312 -11.07 0.834 1 98.81 89 PHE A O 1
ATOM 676 N N . GLU A 1 90 ? 21.906 -9.711 -0.859 1 98.75 90 GLU A N 1
ATOM 677 C CA . GLU A 1 90 ? 22.734 -8.844 -0.028 1 98.75 90 GLU A CA 1
ATOM 678 C C . GLU A 1 90 ? 21.891 -7.992 0.907 1 98.75 90 GLU A C 1
ATOM 680 O O . GLU A 1 90 ? 22.281 -7.734 2.049 1 98.75 90 GLU A O 1
ATOM 685 N N . ALA A 1 91 ? 20.781 -7.543 0.432 1 98.88 91 ALA A N 1
ATOM 686 C CA . ALA A 1 91 ? 19.953 -6.609 1.196 1 98.88 91 ALA A CA 1
ATOM 687 C C . ALA A 1 91 ? 18.484 -6.723 0.795 1 98.88 91 ALA A C 1
ATOM 689 O O . ALA A 1 91 ? 18.156 -7.262 -0.267 1 98.88 91 ALA A O 1
ATOM 690 N N . ALA A 1 92 ? 17.656 -6.305 1.638 1 98.94 92 ALA A N 1
ATOM 691 C CA . ALA A 1 92 ? 16.219 -6.234 1.415 1 98.94 92 ALA A CA 1
ATOM 692 C C . ALA A 1 92 ? 15.633 -4.938 1.974 1 98.94 92 ALA A C 1
ATOM 694 O O . ALA A 1 92 ? 16.203 -4.336 2.885 1 98.94 92 ALA A O 1
ATOM 695 N N . LEU A 1 93 ? 14.578 -4.473 1.409 1 98.94 93 LEU A N 1
ATOM 696 C CA . LEU A 1 93 ? 13.828 -3.303 1.844 1 98.94 93 LEU A CA 1
ATOM 697 C C . LEU A 1 93 ? 12.336 -3.607 1.899 1 98.94 93 LEU A C 1
ATOM 699 O O . LEU A 1 93 ? 11.727 -3.947 0.881 1 98.94 93 LEU A O 1
ATOM 703 N N . VAL A 1 94 ? 11.75 -3.445 3.078 1 98.88 94 VAL A N 1
ATOM 704 C CA . VAL A 1 94 ? 10.359 -3.832 3.295 1 98.88 94 VAL A CA 1
ATOM 705 C C . VAL A 1 94 ? 9.445 -2.646 3.006 1 98.88 94 VAL A C 1
ATOM 707 O O . VAL A 1 94 ? 9.758 -1.507 3.355 1 98.88 94 VAL A O 1
ATOM 710 N N . PHE A 1 95 ? 8.375 -2.887 2.338 1 98.88 95 PHE A N 1
ATOM 711 C CA . PHE A 1 95 ? 7.328 -1.938 1.968 1 98.88 95 PHE A CA 1
ATOM 712 C C . PHE A 1 95 ? 5.992 -2.33 2.594 1 98.88 95 PHE A C 1
ATOM 714 O O . PHE A 1 95 ? 5.863 -3.416 3.162 1 98.88 95 PHE A O 1
ATOM 721 N N . SER A 1 96 ? 4.996 -1.486 2.455 1 98.56 96 SER A N 1
ATOM 722 C CA . SER A 1 96 ? 3.709 -1.705 3.104 1 98.56 96 SER A CA 1
ATOM 723 C C . SER A 1 96 ? 2.896 -2.771 2.375 1 98.56 96 SER A C 1
ATOM 725 O O . SER A 1 96 ? 1.956 -3.334 2.939 1 98.56 96 SER A O 1
ATOM 727 N N . SER A 1 97 ? 3.188 -3.037 1.148 1 98.56 97 SER A N 1
ATOM 728 C CA . SER A 1 97 ? 2.529 -4.082 0.368 1 98.56 97 SER A CA 1
ATOM 729 C C . SER A 1 97 ? 3.412 -4.547 -0.785 1 98.56 97 SER A C 1
ATOM 731 O O . SER A 1 97 ? 4.398 -3.891 -1.124 1 98.56 97 SER A O 1
ATOM 733 N N . GLY A 1 98 ? 3.051 -5.727 -1.318 1 98.69 98 GLY A N 1
ATOM 734 C CA . GLY A 1 98 ? 3.729 -6.18 -2.521 1 98.69 98 GLY A CA 1
ATOM 735 C C . GLY A 1 98 ? 3.508 -5.27 -3.713 1 98.69 98 GLY A C 1
ATOM 736 O O . GLY A 1 98 ? 4.414 -5.07 -4.527 1 98.69 98 GLY A O 1
ATOM 737 N N . TYR A 1 99 ? 2.305 -4.691 -3.842 1 98.81 99 TYR A N 1
ATOM 738 C CA . TYR A 1 99 ? 1.988 -3.719 -4.883 1 98.81 99 TYR A CA 1
ATOM 739 C C . TYR A 1 99 ? 2.938 -2.527 -4.824 1 98.81 99 TYR A C 1
ATOM 741 O O . TYR A 1 99 ? 3.494 -2.119 -5.848 1 98.81 99 TYR A O 1
ATOM 749 N N . ALA A 1 100 ? 3.154 -2.01 -3.607 1 98.81 100 ALA A N 1
ATOM 750 C CA . ALA A 1 100 ? 4.043 -0.869 -3.402 1 98.81 100 ALA A CA 1
ATOM 751 C C . ALA A 1 100 ? 5.488 -1.231 -3.738 1 98.81 100 ALA A C 1
ATOM 753 O O . ALA A 1 100 ? 6.223 -0.417 -4.297 1 98.81 100 ALA A O 1
ATOM 754 N N . ALA A 1 101 ? 5.895 -2.424 -3.363 1 98.94 101 ALA A N 1
ATOM 755 C CA . ALA A 1 101 ? 7.254 -2.875 -3.66 1 98.94 101 ALA A CA 1
ATOM 756 C C . ALA A 1 101 ? 7.492 -2.939 -5.168 1 98.94 101 ALA A C 1
ATOM 758 O O . ALA A 1 101 ? 8.555 -2.537 -5.648 1 98.94 101 ALA A O 1
ATOM 759 N N . ASN A 1 102 ? 6.527 -3.443 -5.918 1 98.94 102 ASN A N 1
ATOM 760 C CA . ASN A 1 102 ? 6.656 -3.52 -7.371 1 98.94 102 ASN A CA 1
ATOM 761 C C . ASN A 1 102 ? 6.707 -2.133 -8 1 98.94 102 ASN A C 1
ATOM 763 O O . ASN A 1 102 ? 7.527 -1.881 -8.891 1 98.94 102 ASN A O 1
ATOM 767 N N . LEU A 1 103 ? 5.797 -1.246 -7.531 1 98.88 103 LEU A N 1
ATOM 768 C CA . LEU A 1 103 ? 5.867 0.125 -8.023 1 98.88 103 LEU A CA 1
ATOM 769 C C . LEU A 1 103 ? 7.25 0.719 -7.773 1 98.88 103 LEU A C 1
ATOM 771 O O . LEU A 1 103 ? 7.828 1.348 -8.664 1 98.88 103 LEU A O 1
ATOM 775 N N . ALA A 1 104 ? 7.746 0.528 -6.605 1 98.81 104 ALA A N 1
ATOM 776 C CA . ALA A 1 104 ? 9.039 1.075 -6.215 1 98.81 104 ALA A CA 1
ATOM 777 C C . ALA A 1 104 ? 10.156 0.544 -7.109 1 98.81 104 ALA A C 1
ATOM 779 O O . ALA A 1 104 ? 10.945 1.319 -7.652 1 98.81 104 ALA A O 1
ATOM 780 N N . ALA A 1 105 ? 10.203 -0.763 -7.266 1 98.88 105 ALA A N 1
ATOM 781 C CA . ALA A 1 105 ? 11.289 -1.39 -8.016 1 98.88 105 ALA A CA 1
ATOM 782 C C . ALA A 1 105 ? 11.297 -0.92 -9.461 1 98.88 105 ALA A C 1
ATOM 784 O O . ALA A 1 105 ? 12.328 -0.474 -9.969 1 98.88 105 ALA A O 1
ATOM 785 N N . VAL A 1 106 ? 10.148 -0.948 -10.109 1 98.81 106 VAL A N 1
ATOM 786 C CA . VAL A 1 106 ? 10.086 -0.652 -11.539 1 98.81 106 VAL A CA 1
ATOM 787 C C . VAL A 1 106 ? 10.336 0.836 -11.766 1 98.81 106 VAL A C 1
ATOM 789 O O . VAL A 1 106 ? 11.102 1.213 -12.656 1 98.81 106 VAL A O 1
ATOM 792 N N . THR A 1 107 ? 9.742 1.718 -10.961 1 98.38 107 THR A N 1
ATOM 793 C CA . THR A 1 107 ? 9.859 3.152 -11.188 1 98.38 107 THR A CA 1
ATOM 794 C C . THR A 1 107 ? 11.266 3.637 -10.852 1 98.38 107 THR A C 1
ATOM 796 O O . THR A 1 107 ? 11.828 4.469 -11.57 1 98.38 107 THR A O 1
ATOM 799 N N . ALA A 1 108 ? 11.836 3.137 -9.781 1 97.94 108 ALA A N 1
ATOM 800 C CA . ALA A 1 108 ? 13.148 3.609 -9.352 1 97.94 108 ALA A CA 1
ATOM 801 C C . ALA A 1 108 ? 14.25 3.057 -10.258 1 97.94 108 ALA A C 1
ATOM 803 O O . ALA A 1 108 ? 15.297 3.68 -10.414 1 97.94 108 ALA A O 1
ATOM 804 N N . LEU A 1 109 ? 13.977 1.925 -10.914 1 98.25 109 LEU A N 1
ATOM 805 C CA . LEU A 1 109 ? 15.023 1.285 -11.711 1 98.25 109 LEU A CA 1
ATOM 806 C C . LEU A 1 109 ? 14.781 1.503 -13.203 1 98.25 109 LEU A C 1
ATOM 808 O O . LEU A 1 109 ? 15.578 1.062 -14.031 1 98.25 109 LEU A O 1
ATOM 812 N N . GLY A 1 110 ? 13.648 2.135 -13.555 1 95.94 110 GLY A N 1
ATOM 813 C CA . GLY A 1 110 ? 13.375 2.602 -14.906 1 95.94 110 GLY A CA 1
ATOM 814 C C . GLY A 1 110 ? 13.445 4.109 -15.039 1 95.94 110 GLY A C 1
ATOM 815 O O . GLY A 1 110 ? 12.438 4.766 -15.312 1 95.94 110 GLY A O 1
ATOM 816 N N . PRO A 1 111 ? 14.617 4.652 -14.898 1 91.06 111 PRO A N 1
ATOM 817 C CA . PRO A 1 111 ? 14.742 6.109 -14.977 1 91.06 111 PRO A CA 1
ATOM 818 C C . PRO A 1 111 ? 14.477 6.645 -16.391 1 91.06 111 PRO A C 1
ATOM 820 O O . PRO A 1 111 ? 14.227 5.867 -17.312 1 91.06 111 PRO A O 1
ATOM 823 N N . HIS A 1 112 ? 14.469 8.023 -16.438 1 92.62 112 HIS A N 1
ATOM 824 C CA . HIS A 1 112 ? 14.25 8.688 -17.719 1 92.62 112 HIS A CA 1
ATOM 825 C C . HIS A 1 112 ? 15.234 8.188 -18.781 1 92.62 112 HIS A C 1
ATOM 827 O O . HIS A 1 112 ? 16.438 8.07 -18.516 1 92.62 112 HIS A O 1
ATOM 833 N N . GLY A 1 113 ? 14.742 7.805 -19.938 1 93.5 113 GLY A N 1
ATOM 834 C CA . GLY A 1 113 ? 15.586 7.406 -21.047 1 93.5 113 GLY A CA 1
ATOM 835 C C . GLY A 1 113 ? 15.844 5.914 -21.094 1 93.5 113 GLY A C 1
ATOM 836 O O . GLY A 1 113 ? 16.359 5.402 -22.094 1 93.5 113 GLY A O 1
ATOM 837 N N . SER A 1 114 ? 15.43 5.207 -20.109 1 96.69 114 SER A N 1
ATOM 838 C CA . SER A 1 114 ? 15.641 3.764 -20.094 1 96.69 114 SER A CA 1
ATOM 839 C C . SER A 1 114 ? 14.539 3.031 -20.844 1 96.69 114 SER A C 1
ATOM 841 O O . SER A 1 114 ? 13.539 3.635 -21.219 1 96.69 114 SER A O 1
ATOM 843 N N . LEU A 1 115 ? 14.852 1.765 -21.172 1 98.44 115 LEU A N 1
ATOM 844 C CA . LEU A 1 115 ? 13.852 0.85 -21.734 1 98.44 115 LEU A CA 1
ATOM 845 C C . LEU A 1 115 ? 13.422 -0.18 -20.688 1 98.44 115 LEU A C 1
ATOM 847 O O . LEU A 1 115 ? 14.266 -0.813 -20.047 1 98.44 115 LEU A O 1
ATOM 851 N N . VAL A 1 116 ? 12.156 -0.256 -20.484 1 98.75 116 VAL A N 1
ATOM 852 C CA . VAL A 1 116 ? 11.586 -1.319 -19.672 1 98.75 116 VAL A CA 1
ATOM 853 C C . VAL A 1 116 ? 10.914 -2.359 -20.562 1 98.75 116 VAL A C 1
ATOM 855 O O . VAL A 1 116 ? 9.922 -2.061 -21.234 1 98.75 116 VAL A O 1
ATOM 858 N N . VAL A 1 117 ? 11.477 -3.551 -20.641 1 98.88 117 VAL A N 1
ATOM 859 C CA . VAL A 1 117 ? 10.867 -4.664 -21.359 1 98.88 117 VAL A CA 1
ATOM 860 C C . VAL A 1 117 ? 9.992 -5.477 -20.406 1 98.88 117 VAL A C 1
ATOM 862 O O . VAL A 1 117 ? 10.484 -6.047 -19.438 1 98.88 117 VAL A O 1
ATOM 865 N N . SER A 1 118 ? 8.734 -5.504 -20.688 1 98.81 118 SER A N 1
ATOM 866 C CA . SER A 1 118 ? 7.762 -6.07 -19.766 1 98.81 118 SER A CA 1
ATOM 867 C C . SER A 1 118 ? 7.066 -7.285 -20.359 1 98.81 118 SER A C 1
ATOM 869 O O . SER A 1 118 ? 6.586 -7.234 -21.5 1 98.81 118 SER A O 1
ATOM 871 N N . ASP A 1 119 ? 6.984 -8.367 -19.609 1 98.44 119 ASP A N 1
ATOM 872 C CA . ASP A 1 119 ? 6.258 -9.562 -20.031 1 98.44 119 ASP A CA 1
ATOM 873 C C . ASP A 1 119 ? 4.758 -9.289 -20.125 1 98.44 119 ASP A C 1
ATOM 875 O O . ASP A 1 119 ? 4.191 -8.609 -19.25 1 98.44 119 ASP A O 1
ATOM 879 N N . ALA A 1 120 ? 4.062 -9.844 -21.094 1 96.5 120 ALA A N 1
ATOM 880 C CA . ALA A 1 120 ? 2.641 -9.602 -21.328 1 96.5 120 ALA A CA 1
ATOM 881 C C . ALA A 1 120 ? 1.794 -10.219 -20.219 1 96.5 120 ALA A C 1
ATOM 883 O O . ALA A 1 120 ? 0.637 -9.836 -20.016 1 96.5 120 ALA A O 1
ATOM 884 N N . GLY A 1 121 ? 2.352 -11.156 -19.484 1 95.75 121 GLY A N 1
ATOM 885 C CA . GLY A 1 121 ? 1.604 -11.844 -18.453 1 95.75 121 GLY A CA 1
ATOM 886 C C . GLY A 1 121 ? 1.831 -11.273 -17.062 1 95.75 121 GLY A C 1
ATOM 887 O O . GLY A 1 121 ? 1.383 -11.844 -16.078 1 95.75 121 GLY A O 1
ATOM 888 N N . ASN A 1 122 ? 2.473 -10.086 -16.969 1 97.25 122 ASN A N 1
ATOM 889 C CA . ASN A 1 122 ? 2.861 -9.516 -15.68 1 97.25 122 ASN A CA 1
ATOM 890 C C . ASN A 1 122 ? 1.641 -9.133 -14.852 1 97.25 122 ASN A C 1
ATOM 892 O O . ASN A 1 122 ? 0.611 -8.734 -15.398 1 97.25 122 ASN A O 1
ATOM 896 N N . HIS A 1 123 ? 1.792 -9.305 -13.57 1 96.69 123 HIS A N 1
ATOM 897 C CA . HIS A 1 123 ? 0.815 -8.828 -12.594 1 96.69 123 HIS A CA 1
ATOM 898 C C . HIS A 1 123 ? 0.544 -7.34 -12.773 1 96.69 123 HIS A C 1
ATOM 900 O O . HIS A 1 123 ? 1.437 -6.586 -13.164 1 96.69 123 HIS A O 1
ATOM 906 N N . ALA A 1 124 ? -0.639 -6.914 -12.406 1 96.12 124 ALA A N 1
ATOM 907 C CA . ALA A 1 124 ? -1.113 -5.543 -12.562 1 96.12 124 ALA A CA 1
ATOM 908 C C . ALA A 1 124 ? -0.158 -4.551 -11.898 1 96.12 124 ALA A C 1
ATOM 910 O O . ALA A 1 124 ? 0.047 -3.445 -12.406 1 96.12 124 ALA A O 1
ATOM 911 N N . SER A 1 125 ? 0.407 -4.871 -10.734 1 98.31 125 SER A N 1
ATOM 912 C CA . SER A 1 125 ? 1.291 -3.957 -10.023 1 98.31 125 SER A CA 1
ATOM 913 C C . SER A 1 125 ? 2.574 -3.705 -10.805 1 98.31 125 SER A C 1
ATOM 915 O O . SER A 1 125 ? 3.137 -2.607 -10.75 1 98.31 125 SER A O 1
ATOM 917 N N . LEU A 1 126 ? 3.094 -4.695 -11.516 1 98.62 126 LEU A N 1
ATOM 918 C CA . LEU A 1 126 ? 4.234 -4.473 -12.398 1 98.62 126 LEU A CA 1
ATOM 919 C C . LEU A 1 126 ? 3.848 -3.6 -13.586 1 98.62 126 LEU A C 1
ATOM 921 O O . LEU A 1 126 ? 4.598 -2.703 -13.977 1 98.62 126 LEU A O 1
ATOM 925 N N . ILE A 1 127 ? 2.715 -3.875 -14.156 1 97.75 127 ILE A N 1
ATOM 926 C CA . ILE A 1 127 ? 2.219 -3.096 -15.281 1 97.75 127 ILE A CA 1
ATOM 927 C C . ILE A 1 127 ? 2.078 -1.63 -14.875 1 97.75 127 ILE A C 1
ATOM 929 O O . ILE A 1 127 ? 2.518 -0.733 -15.602 1 97.75 127 ILE A O 1
ATOM 933 N N . ASP A 1 128 ? 1.483 -1.406 -13.734 1 98.44 128 ASP A N 1
ATOM 934 C CA . ASP A 1 128 ? 1.323 -0.04 -13.25 1 98.44 128 ASP A CA 1
ATOM 935 C C . ASP A 1 128 ? 2.678 0.604 -12.961 1 98.44 128 ASP A C 1
ATOM 937 O O . ASP A 1 128 ? 2.854 1.809 -13.156 1 98.44 128 ASP A O 1
ATOM 941 N N . GLY A 1 129 ? 3.629 -0.196 -12.383 1 98.69 129 GLY A N 1
ATOM 942 C CA . GLY A 1 129 ? 4.988 0.301 -12.242 1 98.69 129 GLY A CA 1
ATOM 943 C C . GLY A 1 129 ? 5.59 0.777 -13.555 1 98.69 129 GLY A C 1
ATOM 944 O O . GLY A 1 129 ? 6.227 1.83 -13.602 1 98.69 129 GLY A O 1
ATOM 945 N N . CYS A 1 130 ? 5.391 0.051 -14.641 1 98.5 130 CYS A N 1
ATOM 946 C CA . CYS A 1 130 ? 5.875 0.433 -15.969 1 98.5 130 CYS A CA 1
ATOM 947 C C . CYS A 1 130 ? 5.242 1.743 -16.422 1 98.5 130 CYS A C 1
ATOM 949 O O . CYS A 1 130 ? 5.922 2.604 -16.984 1 98.5 130 CYS A O 1
ATOM 951 N N . ARG A 1 131 ? 3.971 1.892 -16.156 1 97.19 131 ARG A N 1
ATOM 952 C CA . ARG A 1 131 ? 3.246 3.092 -16.562 1 97.19 131 ARG A CA 1
ATOM 953 C C . ARG A 1 131 ? 3.744 4.316 -15.797 1 97.19 131 ARG A C 1
ATOM 955 O O . ARG A 1 131 ? 3.758 5.426 -16.344 1 97.19 131 ARG A O 1
ATOM 962 N N . LEU A 1 132 ? 4.105 4.113 -14.57 1 97.62 132 LEU A N 1
ATOM 963 C CA . LEU A 1 132 ? 4.555 5.211 -13.719 1 97.62 132 LEU A CA 1
ATOM 964 C C . LEU A 1 132 ? 6.02 5.543 -13.992 1 97.62 132 LEU A C 1
ATOM 966 O O . LEU A 1 132 ? 6.469 6.656 -13.727 1 97.62 132 LEU A O 1
ATOM 970 N N . ALA A 1 133 ? 6.738 4.512 -14.438 1 96.94 133 ALA A N 1
ATOM 971 C CA . ALA A 1 133 ? 8.156 4.711 -14.711 1 96.94 133 ALA A CA 1
ATOM 972 C C . ALA A 1 133 ? 8.359 5.758 -15.805 1 96.94 133 ALA A C 1
ATOM 974 O O . ALA A 1 133 ? 7.449 6.031 -16.594 1 96.94 133 ALA A O 1
ATOM 975 N N . ARG A 1 134 ? 9.57 6.402 -15.914 1 93 134 ARG A N 1
ATOM 976 C CA . ARG A 1 134 ? 9.875 7.449 -16.875 1 93 134 ARG A CA 1
ATOM 977 C C . ARG A 1 134 ? 10.594 6.875 -18.094 1 93 134 ARG A C 1
ATOM 979 O O . ARG A 1 134 ? 10.891 7.602 -19.047 1 93 134 ARG A O 1
ATOM 986 N N . GLY A 1 135 ? 10.828 5.582 -18.094 1 93.69 135 GLY A N 1
ATOM 987 C CA . GLY A 1 135 ? 11.359 4.898 -19.266 1 93.69 135 GLY A CA 1
ATOM 988 C C . GLY A 1 135 ? 10.297 4.5 -20.266 1 93.69 135 GLY A C 1
ATOM 989 O O . GLY A 1 135 ? 9.102 4.598 -19.969 1 93.69 135 GLY A O 1
ATOM 990 N N . ALA A 1 136 ? 10.789 4.18 -21.453 1 97 136 ALA A N 1
ATOM 991 C CA . ALA A 1 136 ? 9.891 3.623 -22.453 1 97 136 ALA A CA 1
ATOM 992 C C . ALA A 1 136 ? 9.594 2.152 -22.172 1 97 136 ALA A C 1
ATOM 994 O O . ALA A 1 136 ? 10.5 1.386 -21.828 1 97 136 ALA A O 1
ATOM 995 N N . THR A 1 137 ? 8.328 1.778 -22.219 1 98.38 137 THR A N 1
ATOM 996 C CA . THR A 1 137 ? 7.953 0.393 -21.953 1 98.38 137 THR A CA 1
ATOM 997 C C . THR A 1 137 ? 7.648 -0.341 -23.266 1 98.38 137 THR A C 1
ATOM 999 O O . THR A 1 137 ? 6.91 0.166 -24.109 1 98.38 137 THR A O 1
ATOM 1002 N N . GLN A 1 138 ? 8.219 -1.411 -23.484 1 98.56 138 GLN A N 1
ATOM 1003 C CA . GLN A 1 138 ? 7.875 -2.34 -24.547 1 98.56 138 GLN A CA 1
ATOM 1004 C C . GLN A 1 138 ? 7.355 -3.66 -23.984 1 98.56 138 GLN A C 1
ATOM 1006 O O . GLN A 1 138 ? 8.086 -4.375 -23.297 1 98.56 138 GLN A O 1
ATOM 1011 N N . VAL A 1 139 ? 6.148 -3.979 -24.266 1 98.44 139 VAL A N 1
ATOM 1012 C CA . VAL A 1 139 ? 5.559 -5.246 -23.844 1 98.44 139 VAL A CA 1
ATOM 1013 C C . VAL A 1 139 ? 5.91 -6.34 -24.859 1 98.44 139 VAL A C 1
ATOM 1015 O O . VAL A 1 139 ? 5.773 -6.145 -26.062 1 98.44 139 VAL A O 1
ATOM 1018 N N . VAL A 1 140 ? 6.375 -7.434 -24.406 1 98.5 140 VAL A N 1
ATOM 1019 C CA . VAL A 1 140 ? 6.742 -8.547 -25.266 1 98.5 140 VAL A CA 1
ATOM 1020 C C . VAL A 1 140 ? 5.863 -9.758 -24.953 1 98.5 140 VAL A C 1
ATOM 1022 O O . VAL A 1 140 ? 5.148 -9.773 -23.953 1 98.5 140 VAL A O 1
ATOM 1025 N N . GLY A 1 141 ? 5.973 -10.734 -25.812 1 97.38 141 GLY A N 1
ATOM 1026 C CA . GLY A 1 141 ? 5.18 -11.938 -25.625 1 97.38 141 GLY A CA 1
ATOM 1027 C C . GLY A 1 141 ? 5.477 -12.656 -24.328 1 97.38 141 GLY A C 1
ATOM 1028 O O . GLY A 1 141 ? 6.594 -12.586 -23.812 1 97.38 141 GLY A O 1
ATOM 1029 N N . HIS A 1 142 ? 4.516 -13.352 -23.812 1 96.38 142 HIS A N 1
ATOM 1030 C CA . HIS A 1 142 ? 4.566 -14.062 -22.531 1 96.38 142 HIS A CA 1
ATOM 1031 C C . HIS A 1 142 ? 5.68 -15.109 -22.531 1 96.38 142 HIS A C 1
ATOM 1033 O O . HIS A 1 142 ? 5.742 -15.961 -23.422 1 96.38 142 HIS A O 1
ATOM 1039 N N . ALA A 1 143 ? 6.508 -14.992 -21.516 1 97 143 ALA A N 1
ATOM 1040 C CA . ALA A 1 143 ? 7.57 -15.969 -21.297 1 97 143 ALA A CA 1
ATOM 1041 C C . ALA A 1 143 ? 8.367 -16.219 -22.562 1 97 143 ALA A C 1
ATOM 1043 O O . ALA A 1 143 ? 8.57 -17.375 -22.969 1 97 143 ALA A O 1
ATOM 1044 N N . ASP A 1 144 ? 8.859 -15.125 -23.172 1 98.25 144 ASP A N 1
ATOM 1045 C CA . ASP A 1 144 ? 9.508 -15.211 -24.484 1 98.25 144 ASP A CA 1
ATOM 1046 C C . ASP A 1 144 ? 10.867 -14.523 -24.469 1 98.25 144 ASP A C 1
ATOM 1048 O O . ASP A 1 144 ? 11 -13.391 -24.938 1 98.25 144 ASP A O 1
ATOM 1052 N N . PRO A 1 145 ? 11.906 -15.273 -24.125 1 98.75 145 PRO A N 1
ATOM 1053 C CA . PRO A 1 145 ? 13.242 -14.68 -24.078 1 98.75 145 PRO A CA 1
ATOM 1054 C C . PRO A 1 145 ? 13.703 -14.148 -25.438 1 98.75 145 PRO A C 1
ATOM 1056 O O . PRO A 1 145 ? 14.445 -13.164 -25.5 1 98.75 145 PRO A O 1
ATOM 1059 N N . ARG A 1 146 ? 13.297 -14.758 -26.516 1 98.62 146 ARG A N 1
ATOM 1060 C CA . ARG A 1 146 ? 13.688 -14.281 -27.828 1 98.62 146 ARG A CA 1
ATOM 1061 C C . ARG A 1 146 ? 13.109 -12.898 -28.109 1 98.62 146 ARG A C 1
ATOM 1063 O O . ARG A 1 146 ? 13.789 -12.031 -28.656 1 98.62 146 ARG A O 1
ATOM 1070 N N . ALA A 1 147 ? 11.852 -12.75 -27.719 1 98.75 147 ALA A N 1
ATOM 1071 C CA . ALA A 1 147 ? 11.227 -11.438 -27.891 1 98.75 147 ALA A CA 1
ATOM 1072 C C . ALA A 1 147 ? 11.906 -10.391 -27.016 1 98.75 147 ALA A C 1
ATOM 1074 O O . ALA A 1 147 ? 12.039 -9.234 -27.406 1 98.75 147 ALA A O 1
ATOM 1075 N N . VAL A 1 148 ? 12.336 -10.805 -25.859 1 98.81 148 VAL A N 1
ATOM 1076 C CA . VAL A 1 148 ? 13.062 -9.914 -24.969 1 98.81 148 VAL A CA 1
ATOM 1077 C C . VAL A 1 148 ? 14.383 -9.492 -25.625 1 98.81 148 VAL A C 1
ATOM 1079 O O . VAL A 1 148 ? 14.734 -8.312 -25.625 1 98.81 148 VAL A O 1
ATOM 1082 N N . ALA A 1 149 ? 15.062 -10.445 -26.141 1 98.75 149 ALA A N 1
ATOM 1083 C CA . ALA A 1 149 ? 16.328 -10.164 -26.812 1 98.75 149 ALA A CA 1
ATOM 1084 C C . ALA A 1 149 ? 16.141 -9.172 -27.953 1 98.75 149 ALA A C 1
ATOM 1086 O O . ALA A 1 149 ? 16.938 -8.242 -28.125 1 98.75 149 ALA A O 1
ATOM 1087 N N . LYS A 1 150 ? 15.148 -9.43 -28.734 1 98.69 150 LYS A N 1
ATOM 1088 C CA . LYS A 1 150 ? 14.852 -8.539 -29.844 1 98.69 150 LYS A CA 1
ATOM 1089 C C . LYS A 1 150 ? 14.578 -7.117 -29.359 1 98.69 150 LYS A C 1
ATOM 1091 O O . LYS A 1 150 ? 15.086 -6.148 -29.922 1 98.69 150 LYS A O 1
ATOM 1096 N N . ALA A 1 151 ? 13.75 -7.016 -28.328 1 98.69 151 ALA A N 1
ATOM 1097 C CA . ALA A 1 151 ? 13.406 -5.703 -27.781 1 98.69 151 ALA A CA 1
ATOM 1098 C C . ALA A 1 151 ? 14.656 -4.988 -27.266 1 98.69 151 ALA A C 1
ATOM 1100 O O . ALA A 1 151 ? 14.859 -3.803 -27.547 1 98.69 151 ALA A O 1
ATOM 1101 N N . LEU A 1 152 ? 15.484 -5.711 -26.547 1 98.44 152 LEU A N 1
ATOM 1102 C CA . LEU A 1 152 ? 16.688 -5.121 -25.984 1 98.44 152 LEU A CA 1
ATOM 1103 C C . LEU A 1 152 ? 17.656 -4.695 -27.094 1 98.44 152 LEU A C 1
ATOM 1105 O O . LEU A 1 152 ? 18.391 -3.715 -26.953 1 98.44 152 LEU A O 1
ATOM 1109 N N . GLY A 1 153 ? 17.609 -5.379 -28.188 1 97.81 153 GLY A N 1
ATOM 1110 C CA . GLY A 1 153 ? 18.5 -5.094 -29.297 1 97.81 153 GLY A CA 1
ATOM 1111 C C . GLY A 1 153 ? 18.188 -3.771 -29.984 1 97.81 153 GLY A C 1
ATOM 1112 O O . GLY A 1 153 ? 19.016 -3.227 -30.703 1 97.81 153 GLY A O 1
ATOM 1113 N N . THR A 1 154 ? 17.031 -3.232 -29.703 1 96.44 154 THR A N 1
ATOM 1114 C CA . THR A 1 154 ? 16.594 -2.004 -30.375 1 96.44 154 THR A CA 1
ATOM 1115 C C . THR A 1 154 ? 16.953 -0.784 -29.531 1 96.44 154 THR A C 1
ATOM 1117 O O . THR A 1 154 ? 16.672 0.351 -29.906 1 96.44 154 THR A O 1
ATOM 1120 N N . HIS A 1 155 ? 17.469 -0.93 -28.422 1 95.38 155 HIS A N 1
ATOM 1121 C CA . HIS A 1 155 ? 17.703 0.157 -27.469 1 95.38 155 HIS A CA 1
ATOM 1122 C C . HIS A 1 155 ? 19.172 0.214 -27.047 1 95.38 155 HIS A C 1
ATOM 1124 O O . HIS A 1 155 ? 19.75 -0.806 -26.688 1 95.38 155 HIS A O 1
ATOM 1130 N N . GLU A 1 156 ? 19.672 1.508 -27.219 1 91.31 156 GLU A N 1
ATOM 1131 C CA . GLU A 1 156 ? 21.016 1.774 -26.719 1 91.31 156 GLU A CA 1
ATOM 1132 C C . GLU A 1 156 ? 20.984 2.475 -25.359 1 91.31 156 GLU A C 1
ATOM 1134 O O . GLU A 1 156 ? 20.156 3.363 -25.141 1 91.31 156 GLU A O 1
ATOM 1139 N N . GLY A 1 157 ? 21.406 1.879 -24.281 1 93.31 157 GLY A N 1
ATOM 1140 C CA . GLY A 1 157 ? 21.391 2.508 -22.969 1 93.31 157 GLY A CA 1
ATOM 1141 C C . GLY A 1 157 ? 20.922 1.582 -21.875 1 93.31 157 GLY A C 1
ATOM 1142 O O . GLY A 1 157 ? 20.984 0.359 -22 1 93.31 157 GLY A O 1
ATOM 1143 N N . GLU A 1 158 ? 20.375 2.246 -20.828 1 96.44 158 GLU A N 1
ATOM 1144 C CA . GLU A 1 158 ? 19.953 1.48 -19.656 1 96.44 158 GLU A CA 1
ATOM 1145 C C . GLU A 1 158 ? 18.625 0.764 -19.922 1 96.44 158 GLU A C 1
ATOM 1147 O O . GLU A 1 158 ? 17.75 1.305 -20.578 1 96.44 158 GLU A O 1
ATOM 1152 N N . ALA A 1 159 ? 18.562 -0.438 -19.5 1 98.31 159 ALA A N 1
ATOM 1153 C CA . ALA A 1 159 ? 17.328 -1.213 -19.703 1 98.31 159 ALA A CA 1
ATOM 1154 C C . ALA A 1 159 ? 17.125 -2.205 -18.562 1 98.31 159 ALA A C 1
ATOM 1156 O O . ALA A 1 159 ? 18.094 -2.664 -17.938 1 98.31 159 ALA A O 1
ATOM 1157 N N . ILE A 1 160 ? 15.891 -2.455 -18.297 1 98.75 160 ILE A N 1
ATOM 1158 C CA . ILE A 1 160 ? 15.539 -3.535 -17.375 1 98.75 160 ILE A CA 1
ATOM 1159 C C . ILE A 1 160 ? 14.461 -4.414 -18 1 98.75 160 ILE A C 1
ATOM 1161 O O . ILE A 1 160 ? 13.672 -3.943 -18.828 1 98.75 160 ILE A O 1
ATOM 1165 N N . VAL A 1 161 ? 14.516 -5.66 -17.703 1 98.88 161 VAL A N 1
ATOM 1166 C CA . VAL A 1 161 ? 13.461 -6.625 -18.016 1 98.88 161 VAL A CA 1
ATOM 1167 C C . VAL A 1 161 ? 12.648 -6.93 -16.75 1 98.88 161 VAL A C 1
ATOM 1169 O O . VAL A 1 161 ? 13.219 -7.207 -15.695 1 98.88 161 VAL A O 1
ATOM 1172 N N . VAL A 1 162 ? 11.312 -6.84 -16.891 1 98.88 162 VAL A N 1
ATOM 1173 C CA . VAL A 1 162 ? 10.406 -7 -15.758 1 98.88 162 VAL A CA 1
ATOM 1174 C C . VAL A 1 162 ? 9.492 -8.203 -16 1 98.88 162 VAL A C 1
ATOM 1176 O O . VAL A 1 162 ? 8.812 -8.281 -17.031 1 98.88 162 VAL A O 1
ATOM 1179 N N . SER A 1 163 ? 9.438 -9.141 -15.008 1 98.88 163 SER A N 1
ATOM 1180 C CA . SER A 1 163 ? 8.602 -10.32 -15.156 1 98.88 163 SER A CA 1
ATOM 1181 C C . SER A 1 163 ? 8.211 -10.898 -13.797 1 98.88 163 SER A C 1
ATOM 1183 O O . SER A 1 163 ? 8.961 -10.758 -12.82 1 98.88 163 SER A O 1
ATOM 1185 N N . ASP A 1 164 ? 7.023 -11.453 -13.719 1 98.69 164 ASP A N 1
ATOM 1186 C CA . ASP A 1 164 ? 6.758 -12.391 -12.625 1 98.69 164 ASP A CA 1
ATOM 1187 C C . ASP A 1 164 ? 7.656 -13.625 -12.727 1 98.69 164 ASP A C 1
ATOM 1189 O O . ASP A 1 164 ? 8.102 -13.984 -13.82 1 98.69 164 ASP A O 1
ATOM 1193 N N . THR A 1 165 ? 7.938 -14.227 -11.555 1 98.88 165 THR A N 1
ATOM 1194 C CA . THR A 1 165 ? 8.641 -15.508 -11.602 1 98.88 165 THR A CA 1
ATOM 1195 C C . THR A 1 165 ? 7.668 -16.656 -11.859 1 98.88 165 THR A C 1
ATOM 1197 O O . THR A 1 165 ? 8.023 -17.641 -12.492 1 98.88 165 THR A O 1
ATOM 1200 N N . VAL A 1 166 ? 6.527 -16.594 -11.227 1 98.62 166 VAL A N 1
ATOM 1201 C CA . VAL A 1 166 ? 5.379 -17.469 -11.445 1 98.62 166 VAL A CA 1
ATOM 1202 C C . VAL A 1 166 ? 4.137 -16.625 -11.734 1 98.62 166 VAL A C 1
ATOM 1204 O O . VAL A 1 166 ? 3.787 -15.734 -10.953 1 98.62 166 VAL A O 1
ATOM 1207 N N . PHE A 1 167 ? 3.557 -16.875 -12.883 1 96.25 167 PHE A N 1
ATOM 1208 C CA . PHE A 1 167 ? 2.422 -16.062 -13.297 1 96.25 167 PHE A CA 1
ATOM 1209 C C . PHE A 1 167 ? 1.142 -16.531 -12.609 1 96.25 167 PHE A C 1
ATOM 1211 O O . PHE A 1 167 ? 0.891 -17.734 -12.5 1 96.25 167 PHE A O 1
ATOM 1218 N N . SER A 1 168 ? 0.316 -15.617 -12.195 1 92.62 168 SER A N 1
ATOM 1219 C CA . SER A 1 168 ? -0.77 -15.859 -11.25 1 92.62 168 SER A CA 1
ATOM 1220 C C . SER A 1 168 ? -1.937 -16.578 -11.922 1 92.62 168 SER A C 1
ATOM 1222 O O . SER A 1 168 ? -2.76 -17.203 -11.242 1 92.62 168 SER A O 1
ATOM 1224 N N . VAL A 1 169 ? -2.055 -16.5 -13.203 1 89.44 169 VAL A N 1
ATOM 1225 C CA . VAL A 1 169 ? -3.248 -17 -13.883 1 89.44 169 VAL A CA 1
ATOM 1226 C C . VAL A 1 169 ? -3.133 -18.5 -14.102 1 89.44 169 VAL A C 1
ATOM 1228 O O . VAL A 1 169 ? -3.975 -19.266 -13.625 1 89.44 169 VAL A O 1
ATOM 1231 N N . ASP A 1 170 ? -1.992 -18.922 -14.609 1 91.12 170 ASP A N 1
ATOM 1232 C CA . ASP A 1 170 ? -1.83 -20.328 -14.938 1 91.12 170 ASP A CA 1
ATOM 1233 C C . ASP A 1 170 ? -0.855 -21.016 -13.984 1 91.12 170 ASP A C 1
ATOM 1235 O O . ASP A 1 170 ? -0.781 -22.25 -13.93 1 91.12 170 ASP A O 1
ATOM 1239 N N . GLY A 1 171 ? -0.2 -20.234 -13.25 1 94.44 171 GLY A N 1
ATOM 1240 C CA . GLY A 1 171 ? 0.772 -20.828 -12.336 1 94.44 171 GLY A CA 1
ATOM 1241 C C . GLY A 1 171 ? 2.055 -21.25 -13.031 1 94.44 171 GLY A C 1
ATOM 1242 O O . GLY A 1 171 ? 2.879 -21.953 -12.438 1 94.44 171 GLY A O 1
ATOM 1243 N N . ASP A 1 172 ? 2.23 -20.844 -14.25 1 95.81 172 ASP A N 1
ATOM 1244 C CA . ASP A 1 172 ? 3.422 -21.219 -15.016 1 95.81 172 ASP A CA 1
ATOM 1245 C C . ASP A 1 172 ? 4.613 -20.344 -14.625 1 95.81 172 ASP A C 1
ATOM 1247 O O . ASP A 1 172 ? 4.453 -19.141 -14.352 1 95.81 172 ASP A O 1
ATOM 1251 N N . ALA A 1 173 ? 5.777 -20.922 -14.633 1 98.19 173 ALA A N 1
ATOM 1252 C CA . ALA A 1 173 ? 7.008 -20.234 -14.25 1 98.19 173 ALA A CA 1
ATOM 1253 C C . ALA A 1 173 ? 7.621 -19.5 -15.438 1 98.19 173 ALA A C 1
ATOM 1255 O O . ALA A 1 173 ? 7.578 -20 -16.562 1 98.19 173 ALA A O 1
ATOM 1256 N N . ALA A 1 174 ? 8.18 -18.344 -15.188 1 98.56 174 ALA A N 1
ATOM 1257 C CA . ALA A 1 174 ? 8.984 -17.641 -16.188 1 98.56 174 ALA A CA 1
ATOM 1258 C C . ALA A 1 174 ? 10.305 -18.375 -16.438 1 98.56 174 ALA A C 1
ATOM 1260 O O . ALA A 1 174 ? 10.844 -19.016 -15.523 1 98.56 174 ALA A O 1
ATOM 1261 N N . PRO A 1 175 ? 10.812 -18.312 -17.688 1 98.69 175 PRO A N 1
ATOM 1262 C CA . PRO A 1 175 ? 12.141 -18.875 -17.953 1 98.69 175 PRO A CA 1
ATOM 1263 C C . PRO A 1 175 ? 13.273 -17.984 -17.453 1 98.69 175 PRO A C 1
ATOM 1265 O O . PRO A 1 175 ? 14.008 -17.391 -18.25 1 98.69 175 PRO A O 1
ATOM 1268 N N . LEU A 1 176 ? 13.539 -17.953 -16.156 1 98.81 176 LEU A N 1
ATOM 1269 C CA . LEU A 1 176 ? 14.375 -16.984 -15.477 1 98.81 176 LEU A CA 1
ATOM 1270 C C . LEU A 1 176 ? 15.82 -17.078 -15.953 1 98.81 176 LEU A C 1
ATOM 1272 O O . LEU A 1 176 ? 16.484 -16.062 -16.156 1 98.81 176 LEU A O 1
ATOM 1276 N N . ALA A 1 177 ? 16.328 -18.312 -16.094 1 98.5 177 ALA A N 1
ATOM 1277 C CA . ALA A 1 177 ? 17.703 -18.484 -16.516 1 98.5 177 ALA A CA 1
ATOM 1278 C C . ALA A 1 177 ? 17.938 -17.891 -17.906 1 98.5 177 ALA A C 1
ATOM 1280 O O . ALA A 1 177 ? 18.922 -17.188 -18.125 1 98.5 177 ALA A O 1
ATOM 1281 N N . ALA A 1 178 ? 17.031 -18.219 -18.797 1 98.81 178 ALA A N 1
ATOM 1282 C CA . ALA A 1 178 ? 17.141 -17.688 -20.156 1 98.81 178 ALA A CA 1
ATOM 1283 C C . ALA A 1 178 ? 17 -16.156 -20.156 1 98.81 178 ALA A C 1
ATOM 1285 O O . ALA A 1 178 ? 17.703 -15.469 -20.906 1 98.81 178 ALA A O 1
ATOM 1286 N N . LEU A 1 179 ? 16.062 -15.602 -19.391 1 98.88 179 LEU A N 1
ATOM 1287 C CA . LEU A 1 179 ? 15.891 -14.156 -19.297 1 98.88 179 LEU A CA 1
ATOM 1288 C C . LEU A 1 179 ? 17.156 -13.492 -18.766 1 98.88 179 LEU A C 1
ATOM 1290 O O . LEU A 1 179 ? 17.562 -12.445 -19.281 1 98.88 179 LEU A O 1
ATOM 1294 N N . ALA A 1 180 ? 17.734 -14.102 -17.719 1 98.75 180 ALA A N 1
ATOM 1295 C CA . ALA A 1 180 ? 18.953 -13.555 -17.141 1 98.75 180 ALA A CA 1
ATOM 1296 C C . ALA A 1 180 ? 20.078 -13.523 -18.172 1 98.75 180 ALA A C 1
ATOM 1298 O O . ALA A 1 180 ? 20.844 -12.555 -18.25 1 98.75 180 ALA A O 1
ATOM 1299 N N . GLU A 1 181 ? 20.188 -14.609 -18.906 1 98.62 181 GLU A N 1
ATOM 1300 C CA . GLU A 1 181 ? 21.219 -14.688 -19.938 1 98.62 181 GLU A CA 1
ATOM 1301 C C . GLU A 1 181 ? 21.047 -13.594 -20.984 1 98.62 181 GLU A C 1
ATOM 1303 O O . GLU A 1 181 ? 22.016 -12.922 -21.344 1 98.62 181 GLU A O 1
ATOM 1308 N N . VAL A 1 182 ? 19.844 -13.422 -21.453 1 98.69 182 VAL A N 1
ATOM 1309 C CA . VAL A 1 182 ? 19.547 -12.391 -22.438 1 98.69 182 VAL A CA 1
ATOM 1310 C C . VAL A 1 182 ? 19.875 -11.016 -21.875 1 98.69 182 VAL A C 1
ATOM 1312 O O . VAL A 1 182 ? 20.453 -10.172 -22.547 1 98.69 182 VAL A O 1
ATOM 1315 N N . CYS A 1 183 ? 19.484 -10.766 -20.594 1 98.62 183 CYS A N 1
ATOM 1316 C CA . CYS A 1 183 ? 19.781 -9.492 -19.938 1 98.62 183 CYS A CA 1
ATOM 1317 C C . CYS A 1 183 ? 21.281 -9.227 -19.906 1 98.62 183 CYS A C 1
ATOM 1319 O O . CYS A 1 183 ? 21.719 -8.125 -20.234 1 98.62 183 CYS A O 1
ATOM 1321 N N . ARG A 1 184 ? 22.031 -10.211 -19.562 1 98.06 184 ARG A N 1
ATOM 1322 C CA . ARG A 1 184 ? 23.484 -10.062 -19.438 1 98.06 184 ARG A CA 1
ATOM 1323 C C . ARG A 1 184 ? 24.125 -9.766 -20.797 1 98.06 184 ARG A C 1
ATOM 1325 O O . ARG A 1 184 ? 25.031 -8.945 -20.891 1 98.06 184 ARG A O 1
ATOM 1332 N N . GLU A 1 185 ? 23.641 -10.422 -21.797 1 97.62 185 GLU A N 1
ATOM 1333 C CA . GLU A 1 185 ? 24.141 -10.195 -23.141 1 97.62 185 GLU A CA 1
ATOM 1334 C C . GLU A 1 185 ? 23.953 -8.742 -23.578 1 97.62 185 GLU A C 1
ATOM 1336 O O . GLU A 1 185 ? 24.734 -8.211 -24.359 1 97.62 185 GLU A O 1
ATOM 1341 N N . HIS A 1 186 ? 22.984 -8.094 -23.062 1 97.62 186 HIS A N 1
ATOM 1342 C CA . HIS A 1 186 ? 22.641 -6.75 -23.516 1 97.62 186 HIS A CA 1
ATOM 1343 C C . HIS A 1 186 ? 22.938 -5.711 -22.438 1 97.62 186 HIS A C 1
ATOM 1345 O O . HIS A 1 186 ? 22.609 -4.535 -22.594 1 97.62 186 HIS A O 1
ATOM 1351 N N . GLY A 1 187 ? 23.469 -6.172 -21.266 1 97.06 187 GLY A N 1
ATOM 1352 C CA . GLY A 1 187 ? 23.812 -5.266 -20.188 1 97.06 187 GLY A CA 1
ATOM 1353 C C . GLY A 1 187 ? 22.594 -4.73 -19.453 1 97.06 187 GLY A C 1
ATOM 1354 O O . GLY A 1 187 ? 22.656 -3.662 -18.844 1 97.06 187 GLY A O 1
ATOM 1355 N N . ALA A 1 188 ? 21.422 -5.398 -19.531 1 98.31 188 ALA A N 1
ATOM 1356 C CA . ALA A 1 188 ? 20.188 -4.988 -18.906 1 98.31 188 ALA A CA 1
ATOM 1357 C C . ALA A 1 188 ? 20.031 -5.633 -17.531 1 98.31 188 ALA A C 1
ATOM 1359 O O . ALA A 1 188 ? 20.609 -6.688 -17.266 1 98.31 188 ALA A O 1
ATOM 1360 N N . GLY A 1 189 ? 19.344 -4.949 -16.625 1 98.69 189 GLY A N 1
ATOM 1361 C CA . GLY A 1 189 ? 18.969 -5.547 -15.359 1 98.69 189 GLY A CA 1
ATOM 1362 C C . GLY A 1 189 ? 17.734 -6.418 -15.453 1 98.69 189 GLY A C 1
ATOM 1363 O O . GLY A 1 189 ? 16.875 -6.203 -16.312 1 98.69 189 GLY A O 1
ATOM 1364 N N . LEU A 1 190 ? 17.656 -7.414 -14.594 1 98.94 190 LEU A N 1
ATOM 1365 C CA . LEU A 1 190 ? 16.469 -8.266 -14.469 1 98.94 190 LEU A CA 1
ATOM 1366 C C . LEU A 1 190 ? 15.734 -7.984 -13.164 1 98.94 190 LEU A C 1
ATOM 1368 O O . LEU A 1 190 ? 16.312 -8.117 -12.086 1 98.94 190 LEU A O 1
ATOM 1372 N N . VAL A 1 191 ? 14.484 -7.535 -13.234 1 98.94 191 VAL A N 1
ATOM 1373 C CA . VAL A 1 191 ? 13.602 -7.289 -12.094 1 98.94 191 VAL A CA 1
ATOM 1374 C C . VAL A 1 191 ? 12.453 -8.297 -12.109 1 98.94 191 VAL A C 1
ATOM 1376 O O . VAL A 1 191 ? 11.609 -8.266 -13.008 1 98.94 191 VAL A O 1
ATOM 1379 N N . VAL A 1 192 ? 12.383 -9.133 -11.078 1 98.94 192 VAL A N 1
ATOM 1380 C CA . VAL A 1 192 ? 11.383 -10.195 -11.125 1 98.94 192 VAL A CA 1
ATOM 1381 C C . VAL A 1 192 ? 10.555 -10.18 -9.836 1 98.94 192 VAL A C 1
ATOM 1383 O O . VAL A 1 192 ? 11.086 -9.922 -8.758 1 98.94 192 VAL A O 1
ATOM 1386 N N . ASP A 1 193 ? 9.273 -10.375 -9.969 1 98.94 193 ASP A N 1
ATOM 1387 C CA . ASP A 1 193 ? 8.344 -10.484 -8.844 1 98.94 193 ASP A CA 1
ATOM 1388 C C . 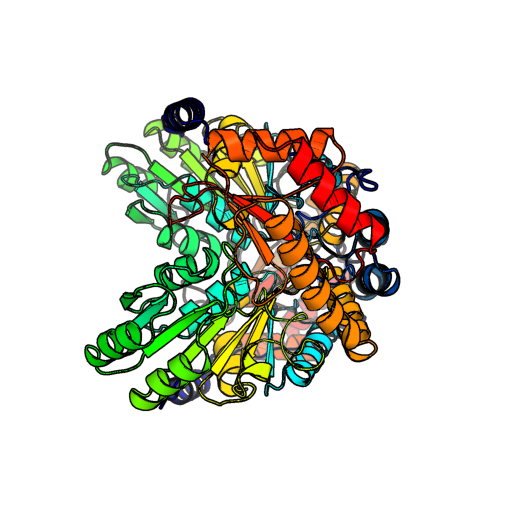ASP A 1 193 ? 8.156 -11.945 -8.438 1 98.94 193 ASP A C 1
ATOM 1390 O O . ASP A 1 193 ? 7.531 -12.727 -9.164 1 98.94 193 ASP A O 1
ATOM 1394 N N . ASP A 1 194 ? 8.578 -12.266 -7.266 1 98.94 194 ASP A N 1
ATOM 1395 C CA . ASP A 1 194 ? 8.547 -13.648 -6.797 1 98.94 194 ASP A CA 1
ATOM 1396 C C . ASP A 1 194 ? 7.426 -13.859 -5.781 1 98.94 194 ASP A C 1
ATOM 1398 O O . ASP A 1 194 ? 7.562 -14.656 -4.848 1 98.94 194 ASP A O 1
ATOM 1402 N N . ALA A 1 195 ? 6.309 -13.188 -5.957 1 98.75 195 ALA A N 1
ATOM 1403 C CA . ALA A 1 195 ? 5.164 -13.234 -5.047 1 98.75 195 ALA A CA 1
ATOM 1404 C C . ALA A 1 195 ? 4.641 -14.656 -4.895 1 98.75 195 ALA A C 1
ATOM 1406 O O . ALA A 1 195 ? 4.184 -15.047 -3.818 1 98.75 195 ALA A O 1
ATOM 1407 N N . HIS A 1 196 ? 4.648 -15.43 -5.98 1 98.69 196 HIS A N 1
ATOM 1408 C CA . HIS A 1 196 ? 4.109 -16.781 -5.957 1 98.69 196 HIS A CA 1
ATOM 1409 C C . HIS A 1 196 ? 5.215 -17.828 -5.785 1 98.69 196 HIS A C 1
ATOM 1411 O O . HIS A 1 196 ? 4.941 -19.016 -5.672 1 98.69 196 HIS A O 1
ATOM 1417 N N . GLY A 1 197 ? 6.469 -17.406 -5.793 1 98.81 197 GLY A N 1
ATOM 1418 C CA . GLY A 1 197 ? 7.594 -18.312 -5.668 1 98.81 197 GLY A CA 1
ATOM 1419 C C . GLY A 1 197 ? 8.125 -18.422 -4.25 1 98.81 197 GLY A C 1
ATOM 1420 O O . GLY A 1 197 ? 8.5 -19.5 -3.797 1 98.81 197 GLY A O 1
ATOM 1421 N N . LEU A 1 198 ? 8.227 -17.281 -3.523 1 98.88 198 LEU A N 1
ATOM 1422 C CA . LEU A 1 198 ? 8.703 -17.297 -2.145 1 98.88 198 LEU A CA 1
ATOM 1423 C C . LEU A 1 198 ? 7.883 -18.25 -1.288 1 98.88 198 LEU A C 1
ATOM 1425 O O . LEU A 1 198 ? 6.648 -18.203 -1.305 1 98.88 198 LEU A O 1
ATOM 1429 N N . GLY A 1 199 ? 8.523 -19.078 -0.547 1 98.88 199 GLY A N 1
ATOM 1430 C CA . GLY A 1 199 ? 7.883 -20.047 0.331 1 98.88 199 GLY A CA 1
ATOM 1431 C C . GLY A 1 199 ? 7.465 -21.328 -0.384 1 98.88 199 GLY A C 1
ATOM 1432 O O . GLY A 1 199 ? 7.07 -22.297 0.256 1 98.88 199 GLY A O 1
ATOM 1433 N N . VAL A 1 200 ? 7.582 -21.359 -1.755 1 98.81 200 VAL A N 1
ATOM 1434 C CA . VAL A 1 200 ? 7.066 -22.5 -2.52 1 98.81 200 VAL A CA 1
ATOM 1435 C C . VAL A 1 200 ? 8.188 -23.125 -3.344 1 98.81 200 VAL A C 1
ATOM 1437 O O . VAL A 1 200 ? 8.406 -24.328 -3.293 1 98.81 200 VAL A O 1
ATOM 1440 N N . LEU A 1 201 ? 8.906 -22.297 -4.074 1 98.75 201 LEU A N 1
ATOM 1441 C CA . LEU A 1 201 ? 9.945 -22.781 -4.977 1 98.75 201 LEU A CA 1
ATOM 1442 C C . LEU A 1 201 ? 11.328 -22.656 -4.336 1 98.75 201 LEU A C 1
ATOM 1444 O O . LEU A 1 201 ? 11.5 -21.906 -3.369 1 98.75 201 LEU A O 1
ATOM 1448 N N . GLY A 1 202 ? 12.289 -23.359 -4.938 1 98.06 202 GLY A N 1
ATOM 1449 C CA . GLY A 1 202 ? 13.641 -23.312 -4.391 1 98.06 202 GLY A CA 1
ATOM 1450 C C . GLY A 1 202 ? 13.797 -24.156 -3.131 1 98.06 202 GLY A C 1
ATOM 1451 O O . GLY A 1 202 ? 12.812 -24.438 -2.443 1 98.06 202 GLY A O 1
ATOM 1452 N N . ASP A 1 203 ? 15.031 -24.5 -2.832 1 97.31 203 ASP A N 1
ATOM 1453 C CA . ASP A 1 203 ? 15.312 -25.297 -1.645 1 97.31 203 ASP A CA 1
ATOM 1454 C C . ASP A 1 203 ? 14.766 -24.625 -0.386 1 97.31 203 ASP A C 1
ATOM 1456 O O . ASP A 1 203 ? 15.109 -23.469 -0.088 1 97.31 203 ASP A O 1
ATOM 1460 N N . GLY A 1 204 ? 13.859 -25.328 0.277 1 97.88 204 GLY A N 1
ATOM 1461 C CA . GLY A 1 204 ? 13.281 -24.812 1.503 1 97.88 204 GLY A CA 1
ATOM 1462 C C . GLY A 1 204 ? 12.359 -23.625 1.272 1 97.88 204 GLY A C 1
ATOM 1463 O O . GLY A 1 204 ? 11.992 -22.938 2.219 1 97.88 204 GLY A O 1
ATOM 1464 N N . GLY A 1 205 ? 12.008 -23.344 0.069 1 98.81 205 GLY A N 1
ATOM 1465 C CA . GLY A 1 205 ? 11.094 -22.25 -0.227 1 98.81 205 GLY A CA 1
ATOM 1466 C C . GLY A 1 205 ? 11.797 -20.922 -0.399 1 98.81 205 GLY A C 1
ATOM 1467 O O . GLY A 1 205 ? 11.195 -19.859 -0.191 1 98.81 205 GLY A O 1
ATOM 1468 N N . ARG A 1 206 ? 13.055 -20.906 -0.747 1 98.81 206 ARG A N 1
ATOM 1469 C CA . ARG A 1 206 ? 13.875 -19.688 -0.787 1 98.81 206 ARG A CA 1
ATOM 1470 C C . ARG A 1 206 ? 13.539 -18.844 -2.006 1 98.81 206 ARG A C 1
ATOM 1472 O O . ARG A 1 206 ? 13.992 -17.703 -2.119 1 98.81 206 ARG A O 1
ATOM 1479 N N . GLY A 1 207 ? 12.688 -19.375 -2.912 1 98.75 207 GLY A N 1
ATOM 1480 C CA . GLY A 1 207 ? 12.164 -18.594 -4.02 1 98.75 207 GLY A CA 1
ATOM 1481 C C . GLY A 1 207 ? 12.688 -19.047 -5.371 1 98.75 207 GLY A C 1
ATOM 1482 O O . GLY A 1 207 ? 13.664 -19.797 -5.445 1 98.75 207 GLY A O 1
ATOM 1483 N N . ALA A 1 208 ? 12.023 -18.609 -6.398 1 98.88 208 ALA A N 1
ATOM 1484 C CA . ALA A 1 208 ? 12.328 -18.984 -7.777 1 98.88 208 ALA A CA 1
ATOM 1485 C C . ALA A 1 208 ? 13.719 -18.484 -8.188 1 98.88 208 ALA A C 1
ATOM 1487 O O . ALA A 1 208 ? 14.461 -19.219 -8.859 1 98.88 208 ALA A O 1
ATOM 1488 N N . PRO A 1 209 ? 14.094 -17.234 -7.797 1 98.88 209 PRO A N 1
ATOM 1489 C CA . PRO A 1 209 ? 15.445 -16.812 -8.188 1 98.88 209 PRO A CA 1
ATOM 1490 C C . PRO A 1 209 ? 16.531 -17.703 -7.586 1 98.88 209 PRO A C 1
ATOM 1492 O O . PRO A 1 209 ? 17.547 -17.969 -8.234 1 98.88 209 PRO A O 1
ATOM 1495 N N . TYR A 1 210 ? 16.359 -18.109 -6.344 1 98.5 210 TYR A N 1
ATOM 1496 C CA . TYR A 1 210 ? 17.297 -19.047 -5.727 1 98.5 210 TYR A CA 1
ATOM 1497 C C . TYR A 1 210 ? 17.359 -20.344 -6.512 1 98.5 210 TYR A C 1
ATOM 1499 O O . TYR A 1 210 ? 18.453 -20.844 -6.805 1 98.5 210 TYR A O 1
ATOM 1507 N N . ALA A 1 211 ? 16.234 -20.906 -6.863 1 98.31 211 ALA A N 1
ATOM 1508 C CA . ALA A 1 211 ? 16.141 -22.156 -7.617 1 98.31 211 ALA A CA 1
ATOM 1509 C C . ALA A 1 211 ? 16.844 -22.031 -8.969 1 98.31 211 ALA A C 1
ATOM 1511 O O . ALA A 1 211 ? 17.422 -23 -9.461 1 98.31 211 ALA A O 1
ATOM 1512 N N . ALA A 1 212 ? 16.797 -20.828 -9.531 1 98.56 212 ALA A N 1
ATOM 1513 C CA . ALA A 1 212 ? 17.359 -20.594 -10.859 1 98.56 21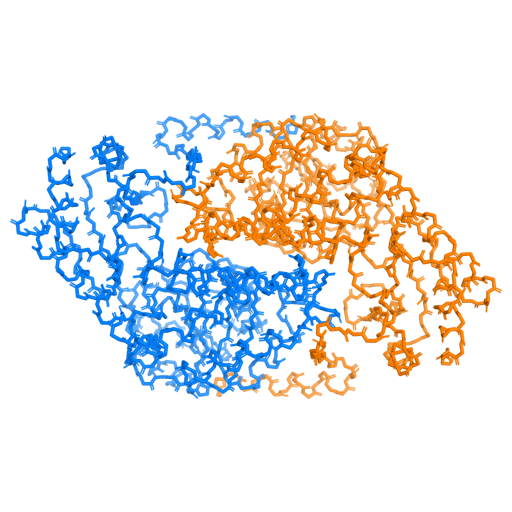2 ALA A CA 1
ATOM 1514 C C . ALA A 1 212 ? 18.844 -20.234 -10.766 1 98.56 212 ALA A C 1
ATOM 1516 O O . ALA A 1 212 ? 19.484 -20 -11.789 1 98.56 212 ALA A O 1
ATOM 1517 N N . GLY A 1 213 ? 19.359 -20.156 -9.539 1 98.31 213 GLY A N 1
ATOM 1518 C CA . GLY A 1 213 ? 20.766 -19.812 -9.352 1 98.31 213 GLY A CA 1
ATOM 1519 C C . GLY A 1 213 ? 21.031 -18.328 -9.562 1 98.31 213 GLY A C 1
ATOM 1520 O O . GLY A 1 213 ? 22.156 -17.938 -9.898 1 98.31 213 GLY A O 1
ATOM 1521 N N . LEU A 1 214 ? 20.031 -17.516 -9.414 1 98.69 214 LEU A N 1
ATOM 1522 C CA . LEU A 1 214 ? 20.156 -16.094 -9.711 1 98.69 214 LEU A CA 1
ATOM 1523 C C . LEU A 1 214 ? 20.188 -15.273 -8.43 1 98.69 214 LEU A C 1
ATOM 1525 O O . LEU A 1 214 ? 20.453 -14.07 -8.461 1 98.69 214 LEU A O 1
ATOM 1529 N N . ALA A 1 215 ? 19.938 -15.914 -7.266 1 98 215 ALA A N 1
ATOM 1530 C CA . ALA A 1 215 ? 19.938 -15.188 -5.996 1 98 215 ALA A CA 1
ATOM 1531 C C . ALA A 1 215 ? 21.281 -14.547 -5.73 1 98 215 ALA A C 1
ATOM 1533 O O . ALA A 1 215 ? 22.328 -15.195 -5.879 1 98 215 ALA A O 1
ATOM 1534 N N . GLY A 1 216 ? 21.266 -13.281 -5.406 1 97.06 216 GLY A N 1
ATOM 1535 C CA . GLY A 1 216 ? 22.484 -12.586 -5.035 1 97.06 216 GLY A CA 1
ATOM 1536 C C . GLY A 1 216 ? 23.219 -12.008 -6.227 1 97.06 216 GLY A C 1
ATOM 1537 O O . GLY A 1 216 ? 24.203 -11.281 -6.059 1 97.06 216 GLY A O 1
ATOM 1538 N N . ALA A 1 217 ? 22.781 -12.32 -7.449 1 98.19 217 ALA A N 1
ATOM 1539 C CA . ALA A 1 217 ? 23.422 -11.758 -8.633 1 98.19 217 ALA A CA 1
ATOM 1540 C C . ALA A 1 217 ? 23.312 -10.234 -8.641 1 98.19 217 ALA A C 1
ATOM 1542 O O . ALA A 1 217 ? 22.281 -9.672 -8.273 1 98.19 217 ALA A O 1
ATOM 1543 N N . PRO A 1 218 ? 24.391 -9.57 -9.062 1 97.62 218 PRO A N 1
ATOM 1544 C CA . PRO A 1 218 ? 24.422 -8.102 -8.992 1 97.62 218 PRO A CA 1
ATOM 1545 C C . PRO A 1 218 ? 23.484 -7.449 -10 1 97.62 218 PRO A C 1
ATOM 1547 O O . PRO A 1 218 ? 23.203 -6.25 -9.906 1 97.62 218 PRO A O 1
ATOM 1550 N N . ASP A 1 219 ? 23.016 -8.234 -11.016 1 98.44 219 ASP A N 1
ATOM 1551 C CA . ASP A 1 219 ? 22.188 -7.684 -12.078 1 98.44 219 ASP A CA 1
ATOM 1552 C C . ASP A 1 219 ? 20.734 -8.133 -11.922 1 98.44 219 ASP A C 1
ATOM 1554 O O . ASP A 1 219 ? 19.938 -8.031 -12.859 1 98.44 219 ASP A O 1
ATOM 1558 N N . VAL A 1 220 ? 20.391 -8.695 -10.727 1 98.81 220 VAL A N 1
ATOM 1559 C CA . VAL A 1 220 ? 19.047 -9.203 -10.492 1 98.81 220 VAL A CA 1
ATOM 1560 C C . VAL A 1 220 ? 18.453 -8.539 -9.25 1 98.81 220 VAL A C 1
ATOM 1562 O O . VAL A 1 220 ? 19.094 -8.492 -8.195 1 98.81 220 VAL A O 1
ATOM 1565 N N . VAL A 1 221 ? 17.266 -7.988 -9.391 1 98.94 221 VAL A N 1
ATOM 1566 C CA . VAL A 1 221 ? 16.469 -7.445 -8.297 1 98.94 221 VAL A CA 1
ATOM 1567 C C . VAL A 1 221 ? 15.148 -8.219 -8.195 1 98.94 221 VAL A C 1
ATOM 1569 O O . VAL A 1 221 ? 14.523 -8.531 -9.211 1 98.94 221 VAL A O 1
ATOM 1572 N N . VAL A 1 222 ? 14.789 -8.555 -6.961 1 98.94 222 VAL A N 1
ATOM 1573 C CA . VAL A 1 222 ? 13.609 -9.383 -6.734 1 98.94 222 VAL A CA 1
ATOM 1574 C C . VAL A 1 222 ? 12.633 -8.656 -5.816 1 98.94 222 VAL A C 1
ATOM 1576 O O . VAL A 1 222 ? 13.031 -8.086 -4.797 1 98.94 222 VAL A O 1
ATOM 1579 N N . THR A 1 223 ? 11.383 -8.609 -6.258 1 98.94 223 THR A N 1
ATOM 1580 C CA . THR A 1 223 ? 10.328 -8.227 -5.328 1 98.94 223 THR A CA 1
ATOM 1581 C C . THR A 1 223 ? 9.594 -9.453 -4.809 1 98.94 223 THR A C 1
ATOM 1583 O O . THR A 1 223 ? 9.516 -10.477 -5.492 1 98.94 223 THR A O 1
ATOM 1586 N N . VAL A 1 224 ? 9.156 -9.391 -3.576 1 98.94 224 VAL A N 1
ATOM 1587 C CA . VAL A 1 224 ? 8.352 -10.445 -2.969 1 98.94 224 VAL A CA 1
ATOM 1588 C C . VAL A 1 224 ? 7.172 -9.828 -2.223 1 98.94 224 VAL A C 1
ATOM 1590 O O . VAL A 1 224 ? 7.156 -8.625 -1.961 1 98.94 224 VAL A O 1
ATOM 1593 N N . THR A 1 225 ? 6.168 -10.602 -1.973 1 98.81 225 THR A N 1
ATOM 1594 C CA . THR A 1 225 ? 5.105 -10.219 -1.051 1 98.81 225 THR A CA 1
ATOM 1595 C C . THR A 1 225 ? 5.176 -11.047 0.228 1 98.81 225 THR A C 1
ATOM 1597 O O . THR A 1 225 ? 5.664 -12.18 0.214 1 98.81 225 THR A O 1
ATOM 1600 N N . LEU A 1 226 ? 4.758 -10.461 1.307 1 98.94 226 LEU A N 1
ATOM 1601 C CA . LEU A 1 226 ? 4.719 -11.141 2.596 1 98.94 226 LEU A CA 1
ATOM 1602 C C . LEU A 1 226 ? 3.316 -11.656 2.895 1 98.94 226 LEU A C 1
ATOM 1604 O O . LEU A 1 226 ? 3.084 -12.273 3.938 1 98.94 226 LEU A O 1
ATOM 1608 N N . SER A 1 227 ? 2.42 -11.516 1.944 1 98.75 227 SER A N 1
ATOM 1609 C CA . SER A 1 227 ? 1.003 -11.711 2.236 1 98.75 227 SER A CA 1
ATOM 1610 C C . SER A 1 227 ? 0.52 -13.07 1.746 1 98.75 227 SER A C 1
ATOM 1612 O O . SER A 1 227 ? -0.624 -13.453 1.997 1 98.75 227 SER A O 1
ATOM 1614 N N . LYS A 1 228 ? 1.338 -13.82 1.025 1 98.56 228 LYS A N 1
ATOM 1615 C CA . LYS A 1 228 ? 0.934 -15.109 0.477 1 98.56 228 LYS A CA 1
ATOM 1616 C C . LYS A 1 228 ? 1.518 -16.266 1.292 1 98.56 228 LYS A C 1
ATOM 1618 O O . LYS A 1 228 ? 1.026 -16.562 2.379 1 98.56 228 LYS A O 1
ATOM 1623 N N . SER A 1 229 ? 2.707 -16.734 0.993 1 98.81 229 SER A N 1
ATOM 1624 C CA . SER A 1 229 ? 3.312 -17.859 1.715 1 98.81 229 SER A CA 1
ATOM 1625 C C . SER A 1 229 ? 3.514 -17.516 3.188 1 98.81 229 SER A C 1
ATOM 1627 O O . SER A 1 229 ? 3.332 -18.359 4.059 1 98.81 229 SER A O 1
ATOM 1629 N N . LEU A 1 230 ? 3.834 -16.234 3.477 1 98.88 230 LEU A N 1
ATOM 1630 C CA . LEU A 1 230 ? 4.168 -15.875 4.852 1 98.88 230 LEU A CA 1
ATOM 1631 C C . LEU A 1 230 ? 2.926 -15.43 5.613 1 98.88 230 LEU A C 1
ATOM 1633 O O . LEU A 1 230 ? 3.006 -15.086 6.797 1 98.88 230 LEU A O 1
ATOM 1637 N N . GLY A 1 231 ? 1.773 -15.344 5.008 1 98.69 231 GLY A N 1
ATOM 1638 C CA . GLY A 1 231 ? 0.483 -15.203 5.664 1 98.69 231 GLY A CA 1
ATOM 1639 C C . GLY A 1 231 ? 0.321 -13.883 6.387 1 98.69 231 GLY A C 1
ATOM 1640 O O . GLY A 1 231 ? -0.403 -13.797 7.379 1 98.69 231 GLY A O 1
ATOM 1641 N N . SER A 1 232 ? 0.938 -12.875 5.945 1 98.75 232 SER A N 1
ATOM 1642 C CA . SER A 1 232 ? 0.93 -11.57 6.605 1 98.75 232 SER A CA 1
ATOM 1643 C C . SER A 1 232 ? 0.495 -10.469 5.648 1 98.75 232 SER A C 1
ATOM 1645 O O . SER A 1 232 ? -0.482 -10.625 4.914 1 98.75 232 SER A O 1
ATOM 1647 N N . GLN A 1 233 ? 1.161 -9.367 5.703 1 98.81 233 GLN A N 1
ATOM 1648 C CA . GLN A 1 233 ? 1.034 -8.227 4.805 1 98.81 233 GLN A CA 1
ATOM 1649 C C . GLN A 1 233 ? 2.389 -7.566 4.562 1 98.81 233 GLN A C 1
ATOM 1651 O O . GLN A 1 233 ? 3.254 -7.57 5.441 1 98.81 233 GLN A O 1
ATOM 1656 N N . GLY A 1 234 ? 2.504 -6.926 3.438 1 98.75 234 GLY A N 1
ATOM 1657 C CA . GLY A 1 234 ? 3.73 -6.23 3.08 1 98.75 234 GLY A CA 1
ATOM 1658 C C . GLY A 1 234 ? 4.387 -6.777 1.829 1 98.75 234 GLY A C 1
ATOM 1659 O O . GLY A 1 234 ? 3.869 -7.707 1.206 1 98.75 234 GLY A O 1
ATOM 1660 N N . GLY A 1 235 ? 5.348 -6.16 1.397 1 98.88 235 GLY A N 1
ATOM 1661 C CA . GLY A 1 235 ? 6.25 -6.578 0.337 1 98.88 235 GLY A CA 1
ATOM 1662 C C . GLY A 1 235 ? 7.688 -6.16 0.578 1 98.88 235 GLY A C 1
ATOM 1663 O O . GLY A 1 235 ? 7.988 -5.492 1.569 1 98.88 235 GLY A O 1
ATOM 1664 N N . ALA A 1 236 ? 8.547 -6.645 -0.222 1 98.94 236 ALA A N 1
ATOM 1665 C CA . ALA A 1 236 ? 9.953 -6.27 -0.097 1 98.94 236 ALA A CA 1
ATOM 1666 C C . ALA A 1 236 ? 10.648 -6.297 -1.454 1 98.94 236 ALA A C 1
ATOM 1668 O O . ALA A 1 236 ? 10.188 -6.961 -2.385 1 98.94 236 ALA A O 1
ATOM 1669 N N . VAL A 1 237 ? 11.641 -5.52 -1.547 1 98.94 237 VAL A N 1
ATOM 1670 C CA . VAL A 1 237 ? 12.586 -5.598 -2.656 1 98.94 237 VAL A CA 1
ATOM 1671 C C . VAL A 1 237 ? 13.922 -6.16 -2.164 1 98.94 237 VAL A C 1
ATOM 1673 O O . VAL A 1 237 ? 14.453 -5.707 -1.149 1 98.94 237 VAL A O 1
ATOM 1676 N N . LEU A 1 238 ? 14.398 -7.176 -2.791 1 98.94 238 LEU A N 1
ATOM 1677 C CA . LEU A 1 238 ? 15.688 -7.797 -2.5 1 98.94 238 LEU A CA 1
ATOM 1678 C C . LEU A 1 238 ? 16.672 -7.566 -3.645 1 98.94 238 LEU A C 1
ATOM 1680 O O . LEU A 1 238 ? 16.297 -7.629 -4.816 1 98.94 238 LEU A O 1
ATOM 1684 N N . GLY A 1 239 ? 17.938 -7.262 -3.361 1 98.81 239 GLY A N 1
ATOM 1685 C CA . GLY A 1 239 ? 18.938 -7.039 -4.383 1 98.81 239 GLY A CA 1
ATOM 1686 C C . GLY A 1 239 ? 20.266 -6.578 -3.814 1 98.81 239 GLY A C 1
ATOM 1687 O O . GLY A 1 239 ? 20.516 -6.684 -2.609 1 98.81 239 GLY A O 1
ATOM 1688 N N . PRO A 1 240 ? 21.203 -6.184 -4.73 1 98.5 240 PRO A N 1
ATOM 1689 C CA . PRO A 1 240 ? 22.453 -5.598 -4.25 1 98.5 240 PRO A CA 1
ATOM 1690 C C . PRO A 1 240 ? 22.234 -4.418 -3.309 1 98.5 240 PRO A C 1
ATOM 1692 O O . PRO A 1 240 ? 21.281 -3.641 -3.498 1 98.5 240 PRO A O 1
ATOM 1695 N N . ALA A 1 241 ? 23.109 -4.289 -2.361 1 98.12 241 ALA A N 1
ATOM 1696 C CA . ALA A 1 241 ? 23 -3.24 -1.352 1 98.12 241 ALA A CA 1
ATOM 1697 C C . ALA A 1 241 ? 22.891 -1.864 -2 1 98.12 241 ALA A C 1
ATOM 1699 O O . ALA A 1 241 ? 22.141 -1.005 -1.533 1 98.12 241 ALA A O 1
ATOM 1700 N N . ARG A 1 242 ? 23.625 -1.625 -3.074 1 97.69 242 ARG A N 1
ATOM 1701 C CA . ARG A 1 242 ? 23.625 -0.323 -3.732 1 97.69 242 ARG A CA 1
ATOM 1702 C C . ARG A 1 242 ? 22.25 -0.028 -4.34 1 97.69 242 ARG A C 1
ATOM 1704 O O . ARG A 1 242 ? 21.812 1.124 -4.367 1 97.69 242 ARG A O 1
ATOM 1711 N N . VAL A 1 243 ? 21.562 -1.061 -4.855 1 98.44 243 VAL A N 1
ATOM 1712 C CA . VAL A 1 243 ? 20.234 -0.904 -5.426 1 98.44 243 VAL A CA 1
ATOM 1713 C C . VAL A 1 243 ? 19.234 -0.58 -4.316 1 98.44 243 VAL A C 1
ATOM 1715 O O . VAL A 1 243 ? 18.375 0.293 -4.48 1 98.44 243 VAL A O 1
ATOM 1718 N N . ILE A 1 244 ? 19.344 -1.278 -3.188 1 98.69 244 ILE A N 1
ATOM 1719 C CA . ILE A 1 244 ? 18.469 -1.038 -2.055 1 98.69 244 ILE A CA 1
ATOM 1720 C C . ILE A 1 244 ? 18.672 0.38 -1.527 1 98.69 244 ILE A C 1
ATOM 1722 O O . ILE A 1 244 ? 17.703 1.08 -1.215 1 98.69 244 ILE A O 1
ATOM 1726 N N . ASP A 1 245 ? 19.891 0.817 -1.467 1 98.12 245 ASP A N 1
ATOM 1727 C CA . ASP A 1 245 ? 20.203 2.189 -1.067 1 98.12 245 ASP A CA 1
ATOM 1728 C C . ASP A 1 245 ? 19.547 3.191 -2.021 1 98.12 245 ASP A C 1
ATOM 1730 O O . ASP A 1 245 ? 19.062 4.238 -1.593 1 98.12 245 ASP A O 1
ATOM 1734 N N . HIS A 1 246 ? 19.609 2.891 -3.271 1 98.31 246 HIS A N 1
ATOM 1735 C CA . HIS A 1 246 ? 18.984 3.752 -4.262 1 98.31 246 HIS A CA 1
ATOM 1736 C C . HIS A 1 246 ? 17.469 3.836 -4.035 1 98.31 246 HIS A C 1
ATOM 1738 O O . HIS A 1 246 ? 16.891 4.914 -4.145 1 98.31 246 HIS A O 1
ATOM 1744 N N . LEU A 1 247 ? 16.859 2.709 -3.74 1 98.62 247 LEU A N 1
ATOM 1745 C CA . LEU A 1 247 ? 15.43 2.689 -3.492 1 98.62 247 LEU A CA 1
ATOM 1746 C C . LEU A 1 247 ? 15.07 3.541 -2.277 1 98.62 247 LEU A C 1
ATOM 1748 O O . LEU A 1 247 ? 14.07 4.262 -2.291 1 98.62 247 LEU A O 1
ATOM 1752 N N . VAL A 1 248 ? 15.859 3.508 -1.195 1 98 248 VAL A N 1
ATOM 1753 C CA . VAL A 1 248 ? 15.641 4.301 0.009 1 98 248 VAL A CA 1
ATOM 1754 C C . VAL A 1 248 ? 15.57 5.781 -0.353 1 98 248 VAL A C 1
ATOM 1756 O O . VAL A 1 248 ? 14.805 6.539 0.249 1 98 248 VAL A O 1
ATOM 1759 N N . ASN A 1 249 ? 16.25 6.164 -1.41 1 95.69 249 ASN A N 1
ATOM 1760 C CA . ASN A 1 249 ? 16.422 7.574 -1.738 1 95.69 249 ASN A CA 1
ATOM 1761 C C . ASN A 1 249 ? 15.492 7.996 -2.879 1 95.69 249 ASN A C 1
ATOM 1763 O O . ASN A 1 249 ? 15.281 9.188 -3.102 1 95.69 249 ASN A O 1
ATOM 1767 N N . ALA A 1 250 ? 14.898 6.941 -3.568 1 95.94 250 ALA A N 1
ATOM 1768 C CA . ALA A 1 250 ? 14.25 7.352 -4.812 1 95.94 250 ALA A CA 1
ATOM 1769 C C . ALA A 1 250 ? 12.859 6.734 -4.938 1 95.94 250 ALA A C 1
ATOM 1771 O O . ALA A 1 250 ? 12.031 7.207 -5.723 1 95.94 250 ALA A O 1
ATOM 1772 N N . ALA A 1 251 ? 12.625 5.684 -4.25 1 97.38 251 ALA A N 1
ATOM 1773 C CA . ALA A 1 251 ? 11.352 4.98 -4.41 1 97.38 251 ALA A CA 1
ATOM 1774 C C . ALA A 1 251 ? 10.219 5.742 -3.732 1 97.38 251 ALA A C 1
ATOM 1776 O O . ALA A 1 251 ? 10.117 5.766 -2.504 1 97.38 251 ALA A O 1
ATOM 1777 N N . ARG A 1 252 ? 9.305 6.254 -4.457 1 96.75 252 ARG A N 1
ATOM 1778 C CA . ARG A 1 252 ? 8.273 7.16 -3.955 1 96.75 252 ARG A CA 1
ATOM 1779 C C . ARG A 1 252 ? 7.328 6.438 -3.002 1 96.75 252 ARG A C 1
ATOM 1781 O O . ARG A 1 252 ? 6.934 6.988 -1.973 1 96.75 252 ARG A O 1
ATOM 1788 N N . THR A 1 253 ? 6.98 5.133 -3.311 1 98.31 253 THR A N 1
ATOM 1789 C CA . THR A 1 253 ? 6.066 4.398 -2.443 1 98.31 253 THR A CA 1
ATOM 1790 C C . THR A 1 253 ? 6.742 4.043 -1.122 1 98.31 253 THR A C 1
ATOM 1792 O O . THR A 1 253 ? 6.094 3.541 -0.202 1 98.31 253 THR A O 1
ATOM 1795 N N . PHE A 1 254 ? 8.102 4.195 -1.025 1 98.19 254 PHE A N 1
ATOM 1796 C CA . PHE A 1 254 ? 8.836 4.047 0.223 1 98.19 254 PHE A CA 1
ATOM 1797 C C . PHE A 1 254 ? 8.891 5.371 0.978 1 98.19 254 PHE A C 1
ATOM 1799 O O . PHE A 1 254 ? 8.641 5.414 2.184 1 98.19 254 PHE A O 1
ATOM 1806 N N . ILE A 1 255 ? 9.141 6.387 0.263 1 96.12 255 ILE A N 1
ATOM 1807 C CA . ILE A 1 255 ? 9.398 7.711 0.819 1 96.12 255 ILE A CA 1
ATOM 1808 C C . ILE A 1 255 ? 8.086 8.328 1.299 1 96.12 255 ILE A C 1
ATOM 1810 O O . ILE A 1 255 ? 8.047 8.984 2.346 1 96.12 255 ILE A O 1
ATOM 1814 N N . PHE A 1 256 ? 6.965 8.062 0.57 1 96.12 256 PHE A N 1
ATOM 1815 C CA . PHE A 1 256 ? 5.777 8.883 0.792 1 96.12 256 PHE A CA 1
ATOM 1816 C C . PHE A 1 256 ? 4.621 8.031 1.304 1 96.12 256 PHE A C 1
ATOM 1818 O O . PHE A 1 256 ? 3.465 8.453 1.255 1 96.12 256 PHE A O 1
ATOM 1825 N N . ASP A 1 257 ? 4.871 6.816 1.704 1 97.75 257 ASP A N 1
ATOM 1826 C CA . ASP A 1 257 ? 3.902 5.938 2.352 1 97.75 257 ASP A CA 1
ATOM 1827 C C . ASP A 1 257 ? 4.301 5.648 3.795 1 97.75 257 ASP A C 1
ATOM 1829 O O . ASP A 1 257 ? 5.484 5.688 4.137 1 97.75 257 ASP A O 1
ATOM 1833 N N . THR A 1 258 ? 3.283 5.461 4.625 1 98.12 258 THR A N 1
ATOM 1834 C CA . THR A 1 258 ? 3.574 5.008 5.98 1 98.12 258 THR A CA 1
ATOM 1835 C C . THR A 1 258 ? 4.199 3.617 5.965 1 98.12 258 THR A C 1
ATOM 1837 O O . THR A 1 258 ? 3.805 2.764 5.168 1 98.12 258 THR A O 1
ATOM 1840 N N . GLY A 1 259 ? 5.191 3.4 6.84 1 98.31 259 GLY A N 1
ATOM 1841 C CA . GLY A 1 259 ? 5.844 2.104 6.922 1 98.31 259 GLY A CA 1
ATOM 1842 C C . GLY A 1 259 ? 4.895 0.98 7.293 1 98.31 259 GLY A C 1
ATOM 1843 O O . GLY A 1 259 ? 3.816 1.227 7.836 1 98.31 259 GLY A O 1
ATOM 1844 N N . LEU A 1 260 ? 5.258 -0.279 6.953 1 98.88 260 LEU A N 1
ATOM 1845 C CA . LEU A 1 260 ? 4.504 -1.477 7.312 1 98.88 260 LEU A CA 1
ATOM 1846 C C . LEU A 1 260 ? 4.227 -1.516 8.812 1 98.88 260 LEU A C 1
ATOM 1848 O O . LEU A 1 260 ? 5.125 -1.263 9.617 1 98.88 260 LEU A O 1
ATOM 1852 N N . ALA A 1 261 ? 2.986 -1.8 9.195 1 98.88 261 ALA A N 1
ATOM 1853 C CA . ALA A 1 261 ? 2.627 -1.864 10.609 1 98.88 261 ALA A CA 1
ATOM 1854 C C . ALA A 1 261 ? 3.42 -2.953 11.328 1 98.88 261 ALA A C 1
ATOM 1856 O O . ALA A 1 261 ? 3.662 -4.023 10.766 1 98.88 261 ALA A O 1
ATOM 1857 N N . PRO A 1 262 ? 3.76 -2.744 12.586 1 98.81 262 PRO A N 1
ATOM 1858 C CA . PRO A 1 262 ? 4.551 -3.709 13.352 1 98.81 262 PRO A CA 1
ATOM 1859 C C . PRO A 1 262 ? 3.908 -5.094 13.398 1 98.81 262 PRO A C 1
ATOM 1861 O O . PRO A 1 262 ? 4.609 -6.105 13.305 1 98.81 262 PRO A O 1
ATOM 1864 N N . ALA A 1 263 ? 2.592 -5.195 13.547 1 98.94 263 ALA A N 1
ATOM 1865 C CA . ALA A 1 263 ? 1.93 -6.496 13.609 1 98.94 263 ALA A CA 1
ATOM 1866 C C . ALA A 1 263 ? 2.223 -7.32 12.352 1 98.94 263 ALA A C 1
ATOM 1868 O O . ALA A 1 263 ? 2.463 -8.523 12.438 1 98.94 263 ALA A O 1
ATOM 1869 N N . ALA A 1 264 ? 2.176 -6.703 11.219 1 98.94 264 ALA A N 1
ATOM 1870 C CA . ALA A 1 264 ? 2.459 -7.395 9.961 1 98.94 264 ALA A CA 1
ATOM 1871 C C . ALA A 1 264 ? 3.928 -7.809 9.883 1 98.94 264 ALA A C 1
ATOM 1873 O O . ALA A 1 264 ? 4.246 -8.906 9.43 1 98.94 264 ALA A O 1
ATOM 1874 N N . ALA A 1 265 ? 4.828 -6.898 10.297 1 98.94 265 ALA A N 1
ATOM 1875 C CA . ALA A 1 265 ? 6.25 -7.234 10.312 1 98.94 265 ALA A CA 1
ATOM 1876 C C . ALA A 1 265 ? 6.52 -8.414 11.242 1 98.94 265 ALA A C 1
ATOM 1878 O O . ALA A 1 265 ? 7.293 -9.312 10.898 1 98.94 265 ALA A O 1
ATOM 1879 N N . GLY A 1 266 ? 5.879 -8.367 12.398 1 98.94 266 GLY A N 1
ATOM 1880 C CA . GLY A 1 266 ? 6.047 -9.453 13.359 1 98.94 266 GLY A CA 1
ATOM 1881 C C . GLY A 1 266 ? 5.512 -10.781 12.852 1 98.94 266 GLY A C 1
ATOM 1882 O O . GLY A 1 266 ? 6.148 -11.82 13.031 1 98.94 266 GLY A O 1
ATOM 1883 N N . ALA A 1 267 ? 4.34 -10.766 12.242 1 99 267 ALA A N 1
ATOM 1884 C CA . ALA A 1 267 ? 3.756 -11.977 11.664 1 99 267 ALA A CA 1
ATOM 1885 C C . ALA A 1 267 ? 4.66 -12.562 10.586 1 99 267 ALA A C 1
ATOM 1887 O O . ALA A 1 267 ? 4.914 -13.766 10.562 1 99 267 ALA A O 1
ATOM 1888 N N . ALA A 1 268 ? 5.141 -11.703 9.695 1 98.94 268 ALA A N 1
ATOM 1889 C CA . ALA A 1 268 ? 5.996 -12.148 8.602 1 98.94 268 ALA A CA 1
ATOM 1890 C C . ALA A 1 268 ? 7.297 -12.75 9.125 1 98.94 268 ALA A C 1
ATOM 1892 O O . ALA A 1 268 ? 7.77 -13.766 8.609 1 98.94 268 ALA A O 1
ATOM 1893 N N . LEU A 1 269 ? 7.863 -12.07 10.117 1 98.94 269 LEU A N 1
ATOM 1894 C CA . LEU A 1 269 ? 9.102 -12.57 10.703 1 98.94 269 LEU A CA 1
ATOM 1895 C C . LEU A 1 269 ? 8.891 -13.938 11.336 1 98.94 269 LEU A C 1
ATOM 1897 O O . LEU A 1 269 ? 9.711 -14.844 11.148 1 98.94 269 LEU A O 1
ATOM 1901 N N . ALA A 1 270 ? 7.824 -14.086 12.07 1 98.94 270 ALA A N 1
ATOM 1902 C CA . ALA A 1 270 ? 7.5 -15.375 12.68 1 98.94 270 ALA A CA 1
ATOM 1903 C C . ALA A 1 270 ? 7.305 -16.453 11.617 1 98.94 270 ALA A C 1
ATOM 1905 O O . ALA A 1 270 ? 7.797 -17.578 11.766 1 98.94 270 ALA A O 1
ATOM 1906 N N . ALA A 1 271 ? 6.629 -16.125 10.594 1 98.94 271 ALA A N 1
ATOM 1907 C CA . ALA A 1 271 ? 6.375 -17.078 9.508 1 98.94 271 ALA A CA 1
ATOM 1908 C C . ALA A 1 271 ? 7.676 -17.484 8.82 1 98.94 271 ALA A C 1
ATOM 1910 O O . ALA A 1 271 ? 7.883 -18.656 8.508 1 98.94 271 ALA A O 1
ATOM 1911 N N . LEU A 1 272 ? 8.5 -16.469 8.547 1 98.94 272 LEU A N 1
ATOM 1912 C CA . LEU A 1 272 ? 9.789 -16.734 7.906 1 98.94 272 LEU A CA 1
ATOM 1913 C C . LEU A 1 272 ? 10.633 -17.688 8.75 1 98.94 272 LEU A C 1
ATOM 1915 O O . LEU A 1 272 ? 11.242 -18.609 8.219 1 98.94 272 LEU A O 1
ATOM 1919 N N . ARG A 1 273 ? 10.68 -17.438 9.992 1 98.94 273 ARG A N 1
ATOM 1920 C CA . ARG A 1 273 ? 11.453 -18.266 10.898 1 98.94 273 ARG A CA 1
ATOM 1921 C C . ARG A 1 273 ? 10.883 -19.688 10.969 1 98.94 273 ARG A C 1
ATOM 1923 O O . ARG A 1 273 ? 11.625 -20.656 11.047 1 98.94 273 ARG A O 1
ATOM 1930 N N . LEU A 1 274 ? 9.578 -19.781 10.984 1 98.81 274 LEU A N 1
ATOM 1931 C CA . LEU A 1 274 ? 8.93 -21.094 10.945 1 98.81 274 LEU A CA 1
ATOM 1932 C C . LEU A 1 274 ? 9.305 -21.844 9.672 1 98.81 274 LEU A C 1
ATOM 1934 O O . LEU A 1 274 ? 9.602 -23.047 9.719 1 98.81 274 LEU A O 1
ATOM 1938 N N . LEU A 1 275 ? 9.266 -21.188 8.547 1 98.81 275 LEU A N 1
ATOM 1939 C CA . LEU A 1 275 ? 9.625 -21.781 7.27 1 98.81 275 LEU A CA 1
ATOM 1940 C C . LEU A 1 275 ? 11.078 -22.25 7.281 1 98.81 275 LEU A C 1
ATOM 1942 O O . LEU A 1 275 ? 11.398 -23.312 6.75 1 98.81 275 LEU A O 1
ATOM 1946 N N . ARG A 1 276 ? 11.922 -21.453 7.859 1 98.44 276 ARG A N 1
ATOM 1947 C CA . ARG A 1 276 ? 13.328 -21.828 7.984 1 98.44 276 ARG A CA 1
ATOM 1948 C C . ARG A 1 276 ? 13.484 -23.109 8.812 1 98.44 276 ARG A C 1
ATOM 1950 O O . ARG A 1 276 ? 14.312 -23.969 8.492 1 98.44 276 ARG A O 1
ATOM 1957 N N . ARG A 1 277 ? 12.68 -23.203 9.836 1 98.44 277 ARG A N 1
ATOM 1958 C CA . ARG A 1 277 ? 12.742 -24.359 10.727 1 98.44 277 ARG A CA 1
ATOM 1959 C C . ARG A 1 277 ? 12.086 -25.578 10.094 1 98.44 277 ARG A C 1
ATOM 1961 O O . ARG A 1 277 ? 12.469 -26.719 10.383 1 98.44 277 ARG A O 1
ATOM 1968 N N . GLU A 1 278 ? 11.117 -25.344 9.258 1 98.38 278 GLU A N 1
ATOM 1969 C CA . GLU A 1 278 ? 10.336 -26.422 8.641 1 98.38 278 GLU A CA 1
ATOM 1970 C C . GLU A 1 278 ? 10.305 -26.281 7.121 1 98.38 278 GLU A C 1
ATOM 1972 O O . GLU A 1 278 ? 9.227 -26.156 6.531 1 98.38 278 GLU A O 1
ATOM 1977 N N . PRO A 1 279 ? 11.453 -26.469 6.512 1 97.81 279 PRO A N 1
ATOM 1978 C CA . PRO A 1 279 ? 11.555 -26.219 5.07 1 97.81 279 PRO A CA 1
ATOM 1979 C C . PRO A 1 279 ? 10.703 -27.188 4.246 1 97.81 279 PRO A C 1
ATOM 1981 O O . PRO A 1 279 ? 10.391 -26.906 3.086 1 97.81 279 PRO A O 1
ATOM 1984 N N . ALA A 1 280 ? 10.25 -28.328 4.773 1 98.06 280 ALA A N 1
ATOM 1985 C CA . ALA A 1 280 ? 9.453 -29.328 4.07 1 98.06 280 ALA A CA 1
ATOM 1986 C C . ALA A 1 280 ? 8.102 -28.766 3.662 1 98.06 280 ALA A C 1
ATOM 1988 O O . ALA A 1 280 ? 7.426 -29.312 2.785 1 98.06 280 ALA A O 1
ATOM 1989 N N . ARG A 1 281 ? 7.676 -27.703 4.32 1 98 281 ARG A N 1
ATOM 1990 C CA . ARG A 1 281 ? 6.41 -27.062 3.965 1 98 281 ARG A CA 1
ATOM 1991 C C . ARG A 1 281 ? 6.398 -26.641 2.498 1 98 281 ARG A C 1
ATOM 1993 O O . ARG A 1 281 ? 5.367 -26.734 1.829 1 98 281 ARG A O 1
ATOM 2000 N N . ALA A 1 282 ? 7.492 -26.125 2.045 1 98.06 282 ALA A N 1
ATOM 2001 C CA . ALA A 1 282 ? 7.594 -25.703 0.652 1 98.06 282 ALA A CA 1
ATOM 2002 C C . ALA A 1 282 ? 7.387 -26.875 -0.299 1 98.06 282 ALA A C 1
ATOM 2004 O O . ALA A 1 282 ? 6.609 -26.781 -1.252 1 98.06 282 ALA A O 1
ATOM 2005 N N . GLU A 1 283 ? 8.039 -27.953 -0.047 1 97.62 283 GLU A N 1
ATOM 2006 C CA . GLU A 1 283 ? 7.898 -29.141 -0.871 1 97.62 283 GLU A CA 1
ATOM 2007 C C . GLU A 1 283 ? 6.469 -29.688 -0.829 1 97.62 283 GLU A C 1
ATOM 2009 O O . GLU A 1 283 ? 5.953 -30.172 -1.837 1 97.62 283 GLU A O 1
ATOM 2014 N N . ARG A 1 284 ? 5.918 -29.625 0.319 1 98.5 284 ARG A N 1
ATOM 2015 C CA . ARG A 1 284 ? 4.551 -30.109 0.484 1 98.5 284 ARG A CA 1
ATOM 2016 C C . ARG A 1 284 ? 3.576 -29.312 -0.368 1 98.5 284 ARG A C 1
ATOM 2018 O O . ARG A 1 284 ? 2.652 -29.875 -0.962 1 98.5 284 ARG A O 1
ATOM 2025 N N . ALA A 1 285 ? 3.719 -27.984 -0.37 1 98.5 285 ALA A N 1
ATOM 2026 C CA . ALA A 1 285 ? 2.854 -27.156 -1.206 1 98.5 285 ALA A CA 1
ATOM 2027 C C . ALA A 1 285 ? 2.916 -27.609 -2.666 1 98.5 285 ALA A C 1
ATOM 2029 O O . ALA A 1 285 ? 1.885 -27.703 -3.336 1 98.5 285 ALA A O 1
ATOM 2030 N N . ARG A 1 286 ? 4.074 -27.891 -3.152 1 98.19 286 ARG A N 1
ATOM 2031 C CA . ARG A 1 286 ? 4.25 -28.344 -4.531 1 98.19 286 ARG A CA 1
ATOM 2032 C C . ARG A 1 286 ? 3.66 -29.734 -4.734 1 98.19 286 ARG A C 1
ATOM 2034 O O . ARG A 1 286 ? 3.09 -30.016 -5.785 1 98.19 286 ARG A O 1
ATOM 2041 N N . ALA A 1 287 ? 3.863 -30.578 -3.77 1 98.25 287 ALA A N 1
ATOM 2042 C CA . ALA A 1 287 ? 3.303 -31.922 -3.85 1 98.25 287 ALA A CA 1
ATOM 2043 C C . ALA A 1 287 ? 1.779 -31.875 -3.916 1 98.25 287 ALA A C 1
ATOM 2045 O O . ALA A 1 287 ? 1.162 -32.656 -4.656 1 98.25 287 ALA A O 1
ATOM 2046 N N . VAL A 1 288 ? 1.179 -31.016 -3.088 1 98.75 288 VAL A N 1
ATOM 2047 C CA . VAL A 1 288 ? -0.272 -30.859 -3.092 1 98.75 288 VAL A CA 1
ATOM 2048 C C . VAL A 1 288 ? -0.735 -30.359 -4.461 1 98.75 288 VAL A C 1
ATOM 2050 O O . VAL A 1 288 ? -1.743 -30.844 -4.992 1 98.75 288 VAL A O 1
ATOM 2053 N N . ALA A 1 289 ? 0.004 -29.406 -5.012 1 98.62 289 ALA A N 1
ATOM 2054 C CA . ALA A 1 289 ? -0.338 -28.891 -6.336 1 98.62 289 ALA A CA 1
ATOM 2055 C C . ALA A 1 289 ? -0.303 -30 -7.379 1 98.62 289 ALA A C 1
ATOM 2057 O O . ALA A 1 289 ? -1.212 -30.109 -8.203 1 98.62 289 ALA A O 1
ATOM 2058 N N . ALA A 1 290 ? 0.729 -30.781 -7.355 1 98.19 290 ALA A N 1
ATOM 2059 C CA . ALA A 1 290 ? 0.876 -31.891 -8.289 1 98.19 290 ALA A CA 1
ATOM 2060 C C . ALA A 1 290 ? -0.249 -32.906 -8.117 1 98.19 290 ALA A C 1
ATOM 2062 O O . ALA A 1 290 ? -0.785 -33.438 -9.102 1 98.19 290 ALA A O 1
ATOM 2063 N N . GLU A 1 291 ? -0.554 -33.156 -6.895 1 98.56 291 GLU A N 1
ATOM 2064 C CA . GLU A 1 291 ? -1.613 -34.125 -6.609 1 98.56 291 GLU A CA 1
ATOM 2065 C C . GLU A 1 291 ? -2.969 -33.625 -7.09 1 98.56 291 GLU A C 1
ATOM 2067 O O . GLU A 1 291 ? -3.736 -34.375 -7.699 1 98.56 291 GLU A O 1
ATOM 2072 N N . LEU A 1 292 ? -3.299 -32.375 -6.758 1 98.69 292 LEU A N 1
ATOM 2073 C CA . LEU A 1 292 ? -4.535 -31.766 -7.25 1 98.69 292 LEU A CA 1
ATOM 2074 C C . LEU A 1 292 ? -4.617 -31.859 -8.773 1 98.69 292 LEU A C 1
ATOM 2076 O O . LEU A 1 292 ? -5.645 -32.281 -9.32 1 98.69 292 LEU A O 1
ATOM 2080 N N . HIS A 1 293 ? -3.551 -31.484 -9.438 1 98.44 293 HIS A N 1
ATOM 2081 C CA . HIS A 1 293 ? -3.51 -31.531 -10.891 1 98.44 293 HIS A CA 1
ATOM 2082 C C . HIS A 1 293 ? -3.754 -32.938 -11.406 1 98.44 293 HIS A C 1
ATOM 2084 O O . HIS A 1 293 ? -4.559 -33.156 -12.32 1 98.44 293 HIS A O 1
ATOM 2090 N N . ALA A 1 294 ? -3.051 -33.906 -10.844 1 98.44 294 ALA A N 1
ATOM 2091 C CA . ALA A 1 294 ? -3.158 -35.281 -11.273 1 98.44 294 ALA A CA 1
ATOM 2092 C C . ALA A 1 294 ? -4.582 -35.812 -11.102 1 98.44 294 ALA A C 1
ATOM 2094 O O . ALA A 1 294 ? -5.133 -36.438 -12.008 1 98.44 294 ALA A O 1
ATOM 2095 N N . ARG A 1 295 ? -5.148 -35.562 -10.008 1 98.5 295 ARG A N 1
ATOM 2096 C CA . ARG A 1 295 ? -6.488 -36.062 -9.719 1 98.5 295 ARG A CA 1
ATOM 2097 C C . ARG A 1 295 ? -7.531 -35.344 -10.586 1 98.5 295 ARG A C 1
ATOM 2099 O O . ARG A 1 295 ? -8.469 -36 -11.062 1 98.5 295 ARG A O 1
ATOM 2106 N N . LEU A 1 296 ? -7.398 -34.062 -10.727 1 98.56 296 LEU A N 1
ATOM 2107 C CA . LEU A 1 296 ? -8.344 -33.312 -11.547 1 98.56 296 LEU A CA 1
ATOM 2108 C C . LEU A 1 296 ? -8.289 -33.75 -13 1 98.56 296 LEU A C 1
ATOM 2110 O O . LEU A 1 296 ? -9.328 -33.938 -13.641 1 98.56 296 LEU A O 1
ATOM 2114 N N . THR A 1 297 ? -7.098 -33.969 -13.5 1 98.31 297 THR A N 1
ATOM 2115 C CA . THR A 1 297 ? -6.953 -34.406 -14.883 1 98.31 297 THR A CA 1
ATOM 2116 C C . THR A 1 297 ? -7.457 -35.844 -15.047 1 98.31 297 THR A C 1
ATOM 2118 O O . THR A 1 297 ? -8.07 -36.188 -16.062 1 98.31 297 THR A O 1
ATOM 2121 N N . ALA A 1 298 ? -7.195 -36.625 -14.102 1 98.06 298 ALA A N 1
ATOM 2122 C CA . ALA A 1 298 ? -7.715 -38 -14.125 1 98.06 298 ALA A CA 1
ATOM 2123 C C . ALA A 1 298 ? -9.242 -38 -14.125 1 98.06 298 ALA A C 1
ATOM 2125 O O . ALA A 1 298 ? -9.867 -38.875 -14.727 1 98.06 298 ALA A O 1
ATOM 2126 N N . ALA A 1 299 ? -9.805 -37.031 -13.523 1 97.38 299 ALA A N 1
ATOM 2127 C CA . ALA A 1 299 ? -11.266 -36.906 -13.445 1 97.38 299 ALA A CA 1
ATOM 2128 C C . ALA A 1 299 ? -11.828 -36.25 -14.703 1 97.38 299 ALA A C 1
ATOM 2130 O O . ALA A 1 299 ? -13.031 -36 -14.797 1 97.38 299 ALA A O 1
ATOM 2131 N N . GLY A 1 300 ? -10.969 -35.844 -15.648 1 97.19 300 GLY A N 1
ATOM 2132 C CA . GLY A 1 300 ? -11.43 -35.375 -16.953 1 97.19 300 GLY A CA 1
ATOM 2133 C C . GLY A 1 300 ? -11.422 -33.875 -17.078 1 97.19 300 GLY A C 1
ATOM 2134 O O . GLY A 1 300 ? -11.938 -33.344 -18.047 1 97.19 300 GLY A O 1
ATOM 2135 N N . HIS A 1 301 ? -10.852 -33.188 -16.078 1 97.62 301 HIS A N 1
ATOM 2136 C CA . HIS A 1 301 ? -10.758 -31.734 -16.172 1 97.62 301 HIS A CA 1
ATOM 2137 C C . HIS A 1 301 ? -9.523 -31.312 -16.953 1 97.62 301 HIS A C 1
ATOM 2139 O O . HIS A 1 301 ? -8.508 -32 -16.953 1 97.62 301 HIS A O 1
ATOM 2145 N N . GLU A 1 302 ? -9.68 -30.203 -17.641 1 97.06 302 GLU A N 1
ATOM 2146 C CA . GLU A 1 302 ? -8.523 -29.562 -18.25 1 97.06 302 GLU A CA 1
ATOM 2147 C C . GLU A 1 302 ? -7.816 -28.625 -17.281 1 97.06 302 GLU A C 1
ATOM 2149 O O . GLU A 1 302 ? -8.344 -27.562 -16.938 1 97.06 302 GLU A O 1
ATOM 2154 N N . ALA A 1 303 ? -6.707 -29.016 -16.859 1 96.62 303 ALA A N 1
ATOM 2155 C CA . ALA A 1 303 ? -5.93 -28.219 -15.898 1 96.62 303 ALA A CA 1
ATOM 2156 C C . ALA A 1 303 ? -4.488 -28.047 -16.375 1 96.62 303 ALA A C 1
ATOM 2158 O O . ALA A 1 303 ? -3.939 -28.938 -17.031 1 96.62 303 ALA A O 1
ATOM 2159 N N . VAL A 1 304 ? -3.932 -26.891 -16.047 1 94.5 304 VAL A N 1
ATOM 2160 C CA . VAL A 1 304 ? -2.549 -26.609 -16.406 1 94.5 304 VAL A CA 1
ATOM 2161 C C . VAL A 1 304 ? -1.605 -27.219 -15.383 1 94.5 304 VAL A C 1
ATOM 2163 O O . VAL A 1 304 ? -1.863 -27.156 -14.172 1 94.5 304 VAL A O 1
ATOM 2166 N N . ARG A 1 305 ? -0.558 -27.906 -15.914 1 95.25 305 ARG A N 1
ATOM 2167 C CA . ARG A 1 305 ? 0.439 -28.438 -14.984 1 95.25 305 ARG A CA 1
ATOM 2168 C C . ARG A 1 305 ? 1.072 -27.328 -14.164 1 95.25 305 ARG A C 1
ATOM 2170 O O . ARG A 1 305 ? 1.613 -26.359 -14.719 1 95.25 305 ARG A O 1
ATOM 2177 N N . PRO A 1 306 ? 1.045 -27.438 -12.891 1 96.06 306 PRO A N 1
ATOM 2178 C CA . PRO A 1 306 ? 1.531 -26.344 -12.039 1 96.06 306 PRO A CA 1
ATOM 2179 C C . PRO A 1 306 ? 3.053 -26.328 -11.914 1 96.06 306 PRO A C 1
ATOM 2181 O O . PRO A 1 306 ? 3.67 -27.391 -11.742 1 96.06 306 PRO A O 1
ATOM 2184 N N . ASP A 1 307 ? 3.664 -25.188 -11.977 1 97.62 307 ASP A N 1
ATOM 2185 C CA . ASP A 1 307 ? 5.086 -25.016 -11.695 1 97.62 307 ASP A CA 1
ATOM 2186 C C . ASP A 1 307 ? 5.316 -24.641 -10.234 1 97.62 307 ASP A C 1
ATOM 2188 O O . ASP A 1 307 ? 6.441 -24.734 -9.734 1 97.62 307 ASP A O 1
ATOM 2192 N N . ALA A 1 308 ? 4.262 -24.219 -9.555 1 98 308 ALA A N 1
ATOM 2193 C CA . ALA A 1 308 ? 4.293 -23.812 -8.148 1 98 308 ALA A CA 1
ATOM 2194 C C . ALA A 1 308 ? 3.02 -24.25 -7.43 1 98 308 ALA A C 1
ATOM 2196 O O . ALA A 1 308 ? 2.623 -25.406 -7.504 1 98 308 ALA A O 1
ATOM 2197 N N . ALA A 1 309 ? 2.342 -23.328 -6.789 1 98.19 309 ALA A N 1
ATOM 2198 C CA . ALA A 1 309 ? 1.252 -23.75 -5.91 1 98.19 309 ALA A CA 1
ATOM 2199 C C . ALA A 1 309 ? -0.102 -23.328 -6.48 1 98.19 309 ALA A C 1
ATOM 2201 O O . ALA A 1 309 ? -1.132 -23.469 -5.816 1 98.19 309 ALA A O 1
ATOM 2202 N N . VAL A 1 310 ? -0.13 -22.859 -7.711 1 97.62 310 VAL A N 1
ATOM 2203 C CA . VAL A 1 310 ? -1.364 -22.469 -8.375 1 97.62 310 VAL A CA 1
ATOM 2204 C C . VAL A 1 310 ? -1.809 -23.562 -9.344 1 97.62 310 VAL A C 1
ATOM 2206 O O . VAL A 1 310 ? -1.03 -24 -10.195 1 97.62 310 VAL A O 1
ATOM 2209 N N . VAL A 1 311 ? -3.012 -24.016 -9.188 1 98.12 311 VAL A N 1
ATOM 2210 C CA . VAL A 1 311 ? -3.602 -24.984 -10.102 1 98.12 311 VAL A CA 1
ATOM 2211 C C . VAL A 1 311 ? -4.781 -24.344 -10.844 1 98.12 311 VAL A C 1
ATOM 2213 O O . VAL A 1 311 ? -5.77 -23.953 -10.219 1 98.12 311 VAL A O 1
ATOM 2216 N N . SER A 1 312 ? -4.664 -24.281 -12.102 1 97.38 312 SER A N 1
ATOM 2217 C CA . SER A 1 312 ? -5.66 -23.641 -12.953 1 97.38 312 SER A CA 1
ATOM 2218 C C . SER A 1 312 ? -6.52 -24.672 -13.672 1 97.38 312 SER A C 1
ATOM 2220 O O . SER A 1 312 ? -6 -25.516 -14.414 1 97.38 312 SER A O 1
ATOM 2222 N N . VAL A 1 313 ? -7.836 -24.625 -13.453 1 97.94 313 VAL A N 1
ATOM 2223 C CA . VAL A 1 313 ? -8.797 -25.531 -14.094 1 97.94 313 VAL A CA 1
ATOM 2224 C C . VAL A 1 313 ? -9.656 -24.734 -15.078 1 97.94 313 VAL A C 1
ATOM 2226 O O . VAL A 1 313 ? -10.43 -23.875 -14.68 1 97.94 313 VAL A O 1
ATOM 2229 N N . ARG A 1 314 ? -9.562 -25.078 -16.297 1 96.56 314 ARG A N 1
ATOM 2230 C CA . ARG A 1 314 ? -10.219 -24.312 -17.344 1 96.56 314 ARG A CA 1
ATOM 2231 C C . ARG A 1 314 ? -11.734 -24.453 -17.266 1 96.56 314 ARG A C 1
ATOM 2233 O O . ARG A 1 314 ? -12.25 -25.531 -16.984 1 96.56 314 ARG A O 1
ATOM 2240 N N . ALA A 1 315 ? -12.383 -23.359 -17.359 1 95.94 315 ALA A N 1
ATOM 2241 C CA . ALA A 1 315 ? -13.844 -23.312 -17.438 1 95.94 315 ALA A CA 1
ATOM 2242 C C . ALA A 1 315 ? -14.297 -23.078 -18.875 1 95.94 315 ALA A C 1
ATOM 2244 O O . ALA A 1 315 ? -13.57 -22.484 -19.672 1 95.94 315 ALA A O 1
ATOM 2245 N N . PRO A 1 316 ? -15.484 -23.484 -19.25 1 92.81 316 PRO A N 1
ATOM 2246 C CA . PRO A 1 316 ? -15.945 -23.375 -20.625 1 92.81 316 PRO A CA 1
ATOM 2247 C C . PRO A 1 316 ? -16.25 -21.922 -21.031 1 92.81 316 PRO A C 1
ATOM 2249 O O . PRO A 1 316 ? -16.172 -21.578 -22.219 1 92.81 316 PRO A O 1
ATOM 2252 N N . SER A 1 317 ? -16.719 -21.125 -20.156 1 91.5 317 SER A N 1
ATOM 2253 C CA . SER A 1 317 ? -17.047 -19.734 -20.391 1 91.5 317 SER A CA 1
ATOM 2254 C C . SER A 1 317 ? -16.953 -18.922 -19.109 1 91.5 317 SER A C 1
ATOM 2256 O O . SER A 1 317 ? -16.875 -19.484 -18.016 1 91.5 317 SER A O 1
ATOM 2258 N N . PRO A 1 318 ? -16.875 -17.594 -19.281 1 90.25 318 PRO A N 1
ATOM 2259 C CA . PRO A 1 318 ? -16.844 -16.75 -18.078 1 90.25 318 PRO A CA 1
ATOM 2260 C C . PRO A 1 318 ? -18.047 -16.969 -17.172 1 90.25 318 PRO A C 1
ATOM 2262 O O . PRO A 1 318 ? -17.906 -17.062 -15.953 1 90.25 318 PRO A O 1
ATOM 2265 N N . GLU A 1 319 ? -19.219 -17.062 -17.75 1 90 319 GLU A N 1
ATOM 2266 C CA . GLU A 1 319 ? -20.453 -17.25 -16.984 1 90 319 GLU A CA 1
ATOM 2267 C C . GLU A 1 319 ? -20.438 -18.594 -16.25 1 90 319 GLU A C 1
ATOM 2269 O O . GLU A 1 319 ? -20.844 -18.672 -15.094 1 90 319 GLU A O 1
ATOM 2274 N N . GLN A 1 320 ? -19.938 -19.547 -16.922 1 94.31 320 GLN A N 1
ATOM 2275 C CA . GLN A 1 320 ? -19.906 -20.875 -16.312 1 94.31 320 GLN A CA 1
ATOM 2276 C C . GLN A 1 320 ? -18.844 -20.953 -15.227 1 94.31 320 GLN A C 1
ATOM 2278 O O . GLN A 1 320 ? -19 -21.672 -14.242 1 94.31 320 GLN A O 1
ATOM 2283 N N . ALA A 1 321 ? -17.734 -20.25 -15.422 1 94.88 321 ALA A N 1
ATOM 2284 C CA . ALA A 1 321 ? -16.719 -20.203 -14.367 1 94.88 321 ALA A CA 1
ATOM 2285 C C . ALA A 1 321 ? -17.297 -19.625 -13.078 1 94.88 321 ALA A C 1
ATOM 2287 O O . ALA A 1 321 ? -17.047 -20.156 -11.992 1 94.88 321 ALA A O 1
ATOM 2288 N N . VAL A 1 322 ? -18.062 -18.547 -13.219 1 93.12 322 VAL A N 1
ATOM 2289 C CA . VAL A 1 322 ? -18.688 -17.891 -12.062 1 93.12 322 VAL A CA 1
ATOM 2290 C C . VAL A 1 322 ? -19.672 -18.844 -11.398 1 93.12 322 VAL A C 1
ATOM 2292 O O . VAL A 1 322 ? -19.672 -18.984 -10.172 1 93.12 322 VAL A O 1
ATOM 2295 N N . ARG A 1 323 ? -20.484 -19.453 -12.164 1 95.38 323 ARG A N 1
ATOM 2296 C CA . ARG A 1 323 ? -21.453 -20.406 -11.641 1 95.38 323 ARG A CA 1
ATOM 2297 C C . ARG A 1 323 ? -20.766 -21.578 -10.969 1 95.38 323 ARG A C 1
ATOM 2299 O O . ARG A 1 323 ? -21.203 -22.047 -9.906 1 95.38 323 ARG A O 1
ATOM 2306 N N . TRP A 1 324 ? -19.75 -22.109 -11.648 1 97.62 324 TRP A N 1
ATOM 2307 C CA . TRP A 1 324 ? -18.969 -23.219 -11.125 1 97.62 324 TRP A CA 1
ATOM 2308 C C . TRP A 1 324 ? -18.406 -22.891 -9.742 1 97.62 324 TRP A C 1
ATOM 2310 O O . TRP A 1 324 ? -18.547 -23.672 -8.805 1 97.62 324 TRP A O 1
ATOM 2320 N N . ALA A 1 325 ? -17.781 -21.766 -9.594 1 96.94 325 ALA A N 1
ATOM 2321 C CA . ALA A 1 325 ? -17.219 -21.328 -8.32 1 96.94 325 ALA A CA 1
ATOM 2322 C C . ALA A 1 325 ? -18.312 -21.172 -7.266 1 96.94 325 ALA A C 1
ATOM 2324 O O . ALA A 1 325 ? -18.125 -21.531 -6.098 1 96.94 325 ALA A O 1
ATOM 2325 N N . ALA A 1 326 ? -19.453 -20.625 -7.699 1 96.5 326 ALA A N 1
ATOM 2326 C CA . ALA A 1 326 ? -20.578 -20.453 -6.781 1 96.5 326 ALA A CA 1
ATOM 2327 C C . ALA A 1 326 ? -21.094 -21.812 -6.305 1 96.5 326 ALA A C 1
ATOM 2329 O O . ALA A 1 326 ? -21.438 -21.969 -5.129 1 96.5 326 ALA A O 1
ATOM 2330 N N . ASP A 1 327 ? -21.203 -22.719 -7.219 1 98.38 327 ASP A N 1
ATOM 2331 C CA . ASP A 1 327 ? -21.672 -24.062 -6.875 1 98.38 327 ASP A CA 1
ATOM 2332 C C . ASP A 1 327 ? -20.688 -24.766 -5.953 1 98.38 327 ASP A C 1
ATOM 2334 O O . ASP A 1 327 ? -21.078 -25.484 -5.031 1 98.38 327 ASP A O 1
ATOM 2338 N N . CYS A 1 328 ? -19.391 -24.609 -6.211 1 98.62 328 CYS A N 1
ATOM 2339 C CA . CYS A 1 328 ? -18.375 -25.125 -5.305 1 98.62 328 CYS A CA 1
ATOM 2340 C C . CYS A 1 328 ? -18.562 -24.578 -3.898 1 98.62 328 CYS A C 1
ATOM 2342 O O . CYS A 1 328 ? -18.516 -25.328 -2.922 1 98.62 328 CYS A O 1
ATOM 2344 N N . ARG A 1 329 ? -18.766 -23.297 -3.836 1 97.56 329 ARG A N 1
ATOM 2345 C CA . ARG A 1 329 ? -18.953 -22.641 -2.543 1 97.56 329 ARG A CA 1
ATOM 2346 C C . ARG A 1 329 ? -20.156 -23.219 -1.809 1 97.56 329 ARG A C 1
ATOM 2348 O O . ARG A 1 329 ? -20.094 -23.453 -0.602 1 97.56 329 ARG A O 1
ATOM 2355 N N . THR A 1 330 ? -21.25 -23.359 -2.525 1 97.88 330 THR A N 1
ATOM 2356 C CA . THR A 1 330 ? -22.469 -23.938 -1.949 1 97.88 330 THR A CA 1
ATOM 2357 C C . THR A 1 330 ? -22.188 -25.344 -1.422 1 97.88 330 THR A C 1
ATOM 2359 O O . THR A 1 330 ? -22.766 -25.75 -0.405 1 97.88 330 THR A O 1
ATOM 2362 N N . ALA A 1 331 ? -21.297 -25.969 -2.107 1 98.56 331 ALA A N 1
ATOM 2363 C CA . ALA A 1 331 ? -20.938 -27.328 -1.732 1 98.56 331 ALA A CA 1
ATOM 2364 C C . ALA A 1 331 ? -19.844 -27.344 -0.678 1 98.56 331 ALA A C 1
ATOM 2366 O O . ALA A 1 331 ? -19.344 -28.422 -0.312 1 98.56 331 ALA A O 1
ATOM 2367 N N . GLY A 1 332 ? -19.406 -26.203 -0.224 1 98.06 332 GLY A N 1
ATOM 2368 C CA . GLY A 1 332 ? -18.5 -26.125 0.909 1 98.06 332 GLY A CA 1
ATOM 2369 C C . GLY A 1 332 ? -17.047 -25.906 0.502 1 98.06 332 GLY A C 1
ATOM 2370 O O . GLY A 1 332 ? -16.141 -26.109 1.306 1 98.06 332 GLY A O 1
ATOM 2371 N N . LEU A 1 333 ? -16.812 -25.578 -0.729 1 98.56 333 LEU A N 1
ATOM 2372 C CA . LEU A 1 333 ? -15.461 -25.391 -1.256 1 98.56 333 LEU A CA 1
ATOM 2373 C C . LEU A 1 333 ? -15.297 -23.984 -1.832 1 98.56 333 LEU A C 1
ATOM 2375 O O . LEU A 1 333 ? -16.078 -23.578 -2.693 1 98.56 333 LEU A O 1
ATOM 2379 N N . ALA A 1 334 ? -14.336 -23.266 -1.311 1 97.94 334 ALA A N 1
ATOM 2380 C CA . ALA A 1 334 ? -14.023 -21.953 -1.87 1 97.94 334 ALA A CA 1
ATOM 2381 C C . ALA A 1 334 ? -12.891 -22.047 -2.887 1 97.94 334 ALA A C 1
ATOM 2383 O O . ALA A 1 334 ? -11.797 -22.531 -2.564 1 97.94 334 ALA A O 1
ATOM 2384 N N . VAL A 1 335 ? -13.117 -21.625 -4.094 1 97.94 335 VAL A N 1
ATOM 2385 C CA . VAL A 1 335 ? -12.117 -21.609 -5.16 1 97.94 335 VAL A CA 1
ATOM 2386 C C . VAL A 1 335 ? -12.078 -20.234 -5.812 1 97.94 335 VAL A C 1
ATOM 2388 O O . VAL A 1 335 ? -13.055 -19.484 -5.754 1 97.94 335 VAL A O 1
ATOM 2391 N N . GLY A 1 336 ? -10.914 -19.875 -6.32 1 95.69 336 GLY A N 1
ATOM 2392 C CA . GLY A 1 336 ? -10.828 -18.656 -7.105 1 95.69 336 GLY A CA 1
ATOM 2393 C C . GLY A 1 336 ? -11.516 -18.766 -8.453 1 95.69 336 GLY A C 1
ATOM 2394 O O . GLY A 1 336 ? -11.695 -19.875 -8.977 1 95.69 336 GLY A O 1
ATOM 2395 N N . CYS A 1 337 ? -11.945 -17.672 -8.969 1 94.06 337 CYS A N 1
ATOM 2396 C CA . CYS A 1 337 ? -12.539 -17.578 -10.289 1 94.06 337 CYS A CA 1
ATOM 2397 C C . CYS A 1 337 ? -11.914 -16.438 -11.078 1 94.06 337 CYS A C 1
ATOM 2399 O O . CYS A 1 337 ? -12.055 -15.266 -10.711 1 94.06 337 CYS A O 1
ATOM 2401 N N . PHE A 1 338 ? -11.195 -16.734 -12.062 1 91.56 338 PHE A N 1
ATOM 2402 C CA . PHE A 1 338 ? -10.547 -15.75 -12.914 1 91.56 338 PHE A CA 1
ATOM 2403 C C . PHE A 1 338 ? -11.211 -15.711 -14.289 1 91.56 338 PHE A C 1
ATOM 2405 O O . PHE A 1 338 ? -11.359 -16.734 -14.945 1 91.56 338 PHE A O 1
ATOM 2412 N N . ARG A 1 339 ? -11.664 -14.578 -14.68 1 88.44 339 ARG A N 1
ATOM 2413 C CA . ARG A 1 339 ? -12.336 -14.359 -15.961 1 88.44 339 ARG A CA 1
ATOM 2414 C C . ARG A 1 339 ? -11.945 -13.016 -16.562 1 88.44 339 ARG A C 1
ATOM 2416 O O . ARG A 1 339 ? -11.414 -12.148 -15.867 1 88.44 339 ARG A O 1
ATOM 2423 N N . PRO A 1 340 ? -12.102 -12.914 -17.906 1 79.88 340 PRO A N 1
ATOM 2424 C CA . PRO A 1 340 ? -11.852 -11.594 -18.5 1 79.88 340 PRO A CA 1
ATOM 2425 C C . PRO A 1 340 ? -12.617 -10.477 -17.781 1 79.88 340 PRO A C 1
ATOM 2427 O O . PRO A 1 340 ? -13.711 -10.711 -17.266 1 79.88 340 PRO A O 1
ATOM 2430 N N . PRO A 1 341 ? -12.039 -9.281 -17.75 1 76.06 341 PRO A N 1
ATOM 2431 C CA . PRO A 1 341 ? -10.805 -8.867 -18.438 1 76.06 341 PRO A CA 1
ATOM 2432 C C . PRO A 1 341 ? -9.555 -9.133 -17.594 1 76.06 341 PRO A C 1
ATOM 2434 O O . PRO A 1 341 ? -8.445 -8.844 -18.031 1 76.06 341 PRO A O 1
ATOM 2437 N N . SER A 1 342 ? -9.703 -9.758 -16.438 1 72.31 342 SER A N 1
ATOM 2438 C CA . SER A 1 342 ? -8.555 -9.977 -15.57 1 72.31 342 SER A CA 1
ATOM 2439 C C . SER A 1 342 ? -7.645 -11.07 -16.125 1 72.31 342 SER A C 1
ATOM 2441 O O . SER A 1 342 ? -6.535 -11.273 -15.625 1 72.31 342 SER A O 1
ATOM 2443 N N . VAL A 1 343 ? -8.117 -11.734 -17.156 1 78.56 343 VAL A N 1
ATOM 2444 C CA . VAL A 1 343 ? -7.312 -12.766 -17.797 1 78.56 343 VAL A CA 1
ATOM 2445 C C . VAL A 1 343 ? -7.055 -12.391 -19.25 1 78.56 343 VAL A C 1
ATOM 2447 O O . VAL A 1 343 ? -7.91 -12.609 -20.125 1 78.56 343 VAL A O 1
ATOM 2450 N N . PRO A 1 344 ? -5.922 -12.07 -19.562 1 72.44 344 PRO A N 1
ATOM 2451 C CA . PRO A 1 344 ? -5.609 -11.531 -20.891 1 72.44 344 PRO A CA 1
ATOM 2452 C C . PRO A 1 344 ? -5.762 -12.562 -22 1 72.44 344 PRO A C 1
ATOM 2454 O O . PRO A 1 344 ? -5.906 -12.195 -23.172 1 72.44 344 PRO A O 1
ATOM 2457 N N . ASP A 1 345 ? -5.758 -13.805 -21.656 1 77.75 345 ASP A N 1
ATOM 2458 C CA . ASP A 1 345 ? -5.828 -14.836 -22.688 1 77.75 345 ASP A CA 1
ATOM 2459 C C . ASP A 1 345 ? -7.277 -15.141 -23.062 1 77.75 345 ASP A C 1
ATOM 2461 O O . ASP A 1 345 ? -7.539 -15.945 -23.953 1 77.75 345 ASP A O 1
ATOM 2465 N N . GLY A 1 346 ? -8.164 -14.617 -22.281 1 82.31 346 GLY A N 1
ATOM 2466 C CA . GLY A 1 346 ? -9.578 -14.766 -22.578 1 82.31 346 GLY A CA 1
ATOM 2467 C C . GLY A 1 346 ? -10.18 -16.047 -22.047 1 82.31 346 GLY A C 1
ATOM 2468 O O . GLY A 1 346 ? -11.375 -16.297 -22.188 1 82.31 346 GLY A O 1
ATOM 2469 N N . ILE A 1 347 ? -9.328 -16.859 -21.422 1 89.62 347 ILE A N 1
ATOM 2470 C CA . ILE A 1 347 ? -9.773 -18.156 -20.922 1 89.62 347 ILE A CA 1
ATOM 2471 C C . ILE A 1 347 ? -10.172 -18.047 -19.453 1 89.62 347 ILE A C 1
ATOM 2473 O O . ILE A 1 347 ? -9.367 -17.625 -18.625 1 89.62 347 ILE A O 1
ATOM 2477 N N . SER A 1 348 ? -11.406 -18.422 -19.188 1 93.31 348 SER A N 1
ATOM 2478 C CA . SER A 1 348 ? -11.883 -18.422 -17.812 1 93.31 348 SER A CA 1
ATOM 2479 C C . SER A 1 348 ? -11.477 -19.703 -17.094 1 93.31 348 SER A C 1
ATOM 2481 O O . SER A 1 348 ? -11.305 -20.75 -17.719 1 93.31 348 SER A O 1
ATOM 2483 N N . ARG A 1 349 ? -11.289 -19.594 -15.797 1 96.44 349 ARG A N 1
ATOM 2484 C CA . ARG A 1 349 ? -10.828 -20.766 -15.07 1 96.44 349 ARG A CA 1
ATOM 2485 C C . ARG A 1 349 ? -11.172 -20.656 -13.586 1 96.44 349 ARG A C 1
ATOM 2487 O O . ARG A 1 349 ? -11.406 -19.562 -13.078 1 96.44 349 ARG A O 1
ATOM 2494 N N . LEU A 1 350 ? -11.242 -21.812 -12.961 1 97.25 350 LEU A N 1
ATOM 2495 C CA . LEU A 1 350 ? -11.047 -21.875 -11.516 1 97.25 350 LEU A CA 1
ATOM 2496 C C . LEU A 1 350 ? -9.57 -21.844 -11.164 1 97.25 350 LEU A C 1
ATOM 2498 O O . LEU A 1 350 ? -8.75 -22.484 -11.836 1 97.25 350 LEU A O 1
ATOM 2502 N N . ARG A 1 351 ? -9.25 -21.094 -10.312 1 96.81 351 ARG A N 1
ATOM 2503 C CA . ARG A 1 351 ? -7.875 -21.062 -9.828 1 96.81 351 ARG A CA 1
ATOM 2504 C C . ARG A 1 351 ? -7.785 -21.594 -8.398 1 96.81 351 ARG A C 1
ATOM 2506 O O . ARG A 1 351 ? -8.305 -20.969 -7.469 1 96.81 351 ARG A O 1
ATOM 2513 N N . LEU A 1 352 ? -7.109 -22.641 -8.242 1 98.19 352 LEU A N 1
ATOM 2514 C CA . LEU A 1 352 ? -6.969 -23.297 -6.945 1 98.19 352 LEU A CA 1
ATOM 2515 C C . LEU A 1 352 ? -5.609 -22.984 -6.328 1 98.19 352 LEU A C 1
ATOM 2517 O O . LEU A 1 352 ? -4.598 -22.953 -7.035 1 98.19 352 LEU A O 1
ATOM 2521 N N . THR A 1 353 ? -5.621 -22.734 -5.105 1 97.75 353 THR A N 1
ATOM 2522 C CA . THR A 1 353 ? -4.395 -22.594 -4.328 1 97.75 353 THR A CA 1
ATOM 2523 C C . THR A 1 353 ? -4.059 -23.906 -3.625 1 97.75 353 THR A C 1
ATOM 2525 O O . THR A 1 353 ? -4.848 -24.406 -2.818 1 97.75 353 THR A O 1
ATOM 2528 N N . ALA A 1 354 ? -2.936 -24.438 -3.949 1 98.12 354 ALA A N 1
ATOM 2529 C CA . ALA A 1 354 ? -2.424 -25.641 -3.273 1 98.12 354 ALA A CA 1
ATOM 2530 C C . ALA A 1 354 ? -1.74 -25.266 -1.961 1 98.12 354 ALA A C 1
ATOM 2532 O O . ALA A 1 354 ? -0.588 -24.828 -1.955 1 98.12 354 ALA A O 1
ATOM 2533 N N . ARG A 1 355 ? -2.402 -25.531 -0.925 1 98.12 355 ARG A N 1
ATOM 2534 C CA . ARG A 1 355 ? -1.859 -25.203 0.392 1 98.12 355 ARG A CA 1
ATOM 2535 C C . ARG A 1 355 ? -1.097 -26.391 0.971 1 98.12 355 ARG A C 1
ATOM 2537 O O . ARG A 1 355 ? -1.535 -27.531 0.848 1 98.12 355 ARG A O 1
ATOM 2544 N N . ALA A 1 356 ? -0.055 -26.062 1.653 1 98.38 356 ALA A N 1
ATOM 2545 C CA . ALA A 1 356 ? 0.816 -27.078 2.221 1 98.38 356 ALA A CA 1
ATOM 2546 C C . ALA A 1 356 ? 0.099 -27.875 3.314 1 98.38 356 ALA A C 1
ATOM 2548 O O . ALA A 1 356 ? 0.419 -29.031 3.562 1 98.38 356 ALA A O 1
ATOM 2549 N N . ASP A 1 357 ? -0.895 -27.297 3.932 1 97.38 357 ASP A N 1
ATOM 2550 C CA . ASP A 1 357 ? -1.479 -27.922 5.117 1 97.38 357 ASP A CA 1
ATOM 2551 C C . ASP A 1 357 ? -2.742 -28.703 4.762 1 97.38 357 ASP A C 1
ATOM 2553 O O . ASP A 1 357 ? -3.477 -29.141 5.648 1 97.38 357 ASP A O 1
ATOM 2557 N N . LEU A 1 358 ? -3.07 -28.906 3.453 1 98.06 358 LEU A N 1
ATOM 2558 C CA . LEU A 1 358 ? -4.223 -29.703 3.057 1 98.06 358 LEU A CA 1
ATOM 2559 C C . LEU A 1 358 ? -3.967 -31.188 3.297 1 98.06 358 LEU A C 1
ATOM 2561 O O . LEU A 1 358 ? -2.893 -31.703 2.967 1 98.06 358 LEU A O 1
ATOM 2565 N N . SER A 1 359 ? -4.887 -31.844 3.896 1 97.69 359 SER A N 1
ATOM 2566 C CA . SER A 1 359 ? -4.812 -33.312 4.062 1 97.69 359 SER A CA 1
ATOM 2567 C C . SER A 1 359 ? -5.219 -34.031 2.781 1 97.69 359 SER A C 1
ATOM 2569 O O . SER A 1 359 ? -5.82 -33.438 1.888 1 97.69 359 SER A O 1
ATOM 2571 N N . GLY A 1 360 ? -4.84 -35.281 2.76 1 97.81 360 GLY A N 1
ATOM 2572 C CA . GLY A 1 360 ? -5.273 -36.094 1.638 1 97.81 360 GLY A CA 1
ATOM 2573 C C . GLY A 1 360 ? -6.781 -36.156 1.473 1 97.81 360 GLY A C 1
ATOM 2574 O O . GLY A 1 360 ? -7.289 -36.094 0.351 1 97.81 360 GLY A O 1
ATOM 2575 N N . ALA A 1 361 ? -7.484 -36.156 2.574 1 98.31 361 ALA A N 1
ATOM 2576 C CA . ALA A 1 361 ? -8.945 -36.188 2.551 1 98.31 361 ALA A CA 1
ATOM 2577 C C . ALA A 1 361 ? -9.5 -34.875 2 1 98.31 361 ALA A C 1
ATOM 2579 O O . ALA A 1 361 ? -10.5 -34.875 1.28 1 98.31 361 ALA A O 1
ATOM 2580 N N . GLU A 1 362 ? -8.914 -33.812 2.387 1 98.38 362 GLU A N 1
ATOM 2581 C CA . GLU A 1 362 ? -9.352 -32.5 1.896 1 98.38 362 GLU A CA 1
ATOM 2582 C C . GLU A 1 362 ? -9.094 -32.375 0.398 1 98.38 362 GLU A C 1
ATOM 2584 O O . GLU A 1 362 ? -9.922 -31.797 -0.327 1 98.38 362 GLU A O 1
ATOM 2589 N N . ILE A 1 363 ? -7.957 -32.844 -0.053 1 98.62 363 ILE A N 1
ATOM 2590 C CA . ILE A 1 363 ? -7.641 -32.844 -1.478 1 98.62 363 ILE A CA 1
ATOM 2591 C C . ILE A 1 363 ? -8.68 -33.656 -2.242 1 98.62 363 ILE A C 1
ATOM 2593 O O . ILE A 1 363 ? -9.195 -33.219 -3.266 1 98.62 363 ILE A O 1
ATOM 2597 N N . GLU A 1 364 ? -8.953 -34.812 -1.738 1 98.31 364 GLU A N 1
ATOM 2598 C CA . GLU A 1 364 ? -9.953 -35.656 -2.361 1 98.31 364 GLU A CA 1
ATOM 2599 C C . GLU A 1 364 ? -11.32 -34.969 -2.408 1 98.31 364 GLU A C 1
ATOM 2601 O O . GLU A 1 364 ? -12.008 -35.031 -3.428 1 98.31 364 GLU A O 1
ATOM 2606 N N . ARG A 1 365 ? -11.703 -34.344 -1.333 1 98.5 365 ARG A N 1
ATOM 2607 C CA . ARG A 1 365 ? -12.969 -33.656 -1.258 1 98.5 365 ARG A CA 1
ATOM 2608 C C . ARG A 1 365 ? -13.023 -32.5 -2.277 1 98.5 365 ARG A C 1
ATOM 2610 O O . ARG A 1 365 ? -14.039 -32.312 -2.947 1 98.5 365 ARG A O 1
ATOM 2617 N N . ALA A 1 366 ? -11.953 -31.797 -2.352 1 98.75 366 ALA A N 1
ATOM 2618 C CA . ALA A 1 366 ? -11.898 -30.688 -3.305 1 98.75 366 ALA A CA 1
ATOM 2619 C C . ALA A 1 366 ? -12.109 -31.188 -4.734 1 98.75 366 ALA A C 1
ATOM 2621 O O . ALA A 1 366 ? -12.914 -30.625 -5.48 1 98.75 366 ALA A O 1
ATOM 2622 N N . VAL A 1 367 ? -11.398 -32.219 -5.094 1 98.69 367 VAL A N 1
ATOM 2623 C CA . VAL A 1 367 ? -11.492 -32.781 -6.441 1 98.69 367 VAL A CA 1
ATOM 2624 C C . VAL A 1 367 ? -12.906 -33.281 -6.699 1 98.69 367 VAL A C 1
ATOM 2626 O O . VAL A 1 367 ? -13.469 -33.031 -7.773 1 98.69 367 VAL A O 1
ATOM 2629 N N . ARG A 1 368 ? -13.461 -33.938 -5.746 1 98.62 368 ARG A N 1
ATOM 2630 C CA . ARG A 1 368 ? -14.82 -34.438 -5.867 1 98.62 368 ARG A CA 1
ATOM 2631 C C . ARG A 1 368 ? -15.82 -33.312 -6.078 1 98.62 368 ARG A C 1
ATOM 2633 O O . ARG A 1 368 ? -16.641 -33.375 -6.988 1 98.62 368 ARG A O 1
ATOM 2640 N N . VAL A 1 369 ? -15.773 -32.281 -5.234 1 98.75 369 VAL A N 1
ATOM 2641 C CA . VAL A 1 369 ? -16.703 -31.141 -5.305 1 98.75 369 VAL A CA 1
ATOM 2642 C C . VAL A 1 369 ? -16.578 -30.453 -6.656 1 98.75 369 VAL A C 1
ATOM 2644 O O . VAL A 1 369 ? -17.578 -30.109 -7.285 1 98.75 369 VAL A O 1
ATOM 2647 N N . ILE A 1 370 ? -15.344 -30.234 -7.141 1 98.69 370 ILE A N 1
ATOM 2648 C CA . ILE A 1 370 ? -15.109 -29.594 -8.422 1 98.69 370 ILE A CA 1
ATOM 2649 C C . ILE A 1 370 ? -15.711 -30.422 -9.547 1 98.69 370 ILE A C 1
ATOM 2651 O O . ILE A 1 370 ? -16.297 -29.891 -10.484 1 98.69 370 ILE A O 1
ATOM 2655 N N . GLY A 1 371 ? -15.578 -31.719 -9.453 1 98.38 371 GLY A N 1
ATOM 2656 C CA . GLY A 1 371 ? -16.156 -32.625 -10.438 1 98.38 371 GLY A CA 1
ATOM 2657 C C . GLY A 1 371 ? -17.672 -32.625 -10.422 1 98.38 371 GLY A C 1
ATOM 2658 O O . GLY A 1 371 ? -18.312 -32.594 -11.477 1 98.38 371 GLY A O 1
ATOM 2659 N N . GLU A 1 372 ? -18.266 -32.688 -9.258 1 98.25 372 GLU A N 1
ATOM 2660 C CA . GLU A 1 372 ? -19.703 -32.781 -9.094 1 98.25 372 GLU A CA 1
ATOM 2661 C C . GLU A 1 372 ? -20.406 -31.5 -9.508 1 98.25 372 GLU A C 1
ATOM 2663 O O . GLU A 1 372 ? -21.578 -31.516 -9.883 1 98.25 372 GLU A O 1
ATOM 2668 N N . THR A 1 373 ? -19.688 -30.406 -9.414 1 98.12 373 THR A N 1
ATOM 2669 C CA . THR A 1 373 ? -20.312 -29.109 -9.68 1 98.12 373 THR A CA 1
ATOM 2670 C C . THR A 1 373 ? -19.922 -28.609 -11.07 1 98.12 373 THR A C 1
ATOM 2672 O O . THR A 1 373 ? -20.297 -27.484 -11.445 1 98.12 373 THR A O 1
ATOM 2675 N N . ARG A 1 374 ? -19.266 -29.406 -11.781 1 96.5 374 ARG A N 1
ATOM 2676 C CA . ARG A 1 374 ? -18.844 -29 -13.117 1 96.5 374 ARG A CA 1
ATOM 2677 C C . ARG A 1 374 ? -20.047 -28.609 -13.969 1 96.5 374 ARG A C 1
ATOM 2679 O O . ARG A 1 374 ? -21.047 -29.312 -14 1 96.5 374 ARG A O 1
ATOM 2686 N N . PRO A 1 375 ? -20.016 -27.547 -14.547 1 92.38 375 PRO A N 1
ATOM 2687 C CA . PRO A 1 375 ? -21.156 -27.141 -15.383 1 92.38 375 PRO A CA 1
ATOM 2688 C C . PRO A 1 375 ? -21.297 -28.016 -16.641 1 92.38 375 PRO A C 1
ATOM 2690 O O . PRO A 1 375 ? -20.312 -28.578 -17.109 1 92.38 375 PRO A O 1
ATOM 2693 N N . MET B 1 1 ? 26.828 -1.87 -17.781 1 85.62 1 MET B N 1
ATOM 2694 C CA . MET B 1 1 ? 26.531 -2.83 -16.734 1 85.62 1 MET B CA 1
ATOM 2695 C C . MET B 1 1 ? 25.188 -2.535 -16.094 1 85.62 1 MET B C 1
ATOM 2697 O O . MET B 1 1 ? 24.797 -1.373 -15.953 1 85.62 1 MET B O 1
ATOM 2701 N N . ALA B 1 2 ? 24.5 -3.617 -15.805 1 93 2 ALA B N 1
ATOM 2702 C CA . ALA B 1 2 ? 23.172 -3.455 -15.211 1 93 2 ALA B CA 1
ATOM 2703 C C . ALA B 1 2 ? 23.25 -2.605 -13.945 1 93 2 ALA B C 1
ATOM 2705 O O . ALA B 1 2 ? 24.125 -2.809 -13.094 1 93 2 ALA B O 1
ATOM 2706 N N . PHE B 1 3 ? 22.469 -1.605 -13.773 1 96.06 3 PHE B N 1
ATOM 2707 C CA . PHE B 1 3 ? 22.266 -0.727 -12.625 1 96.06 3 PHE B CA 1
ATOM 2708 C C . PHE B 1 3 ? 23.516 0.114 -12.367 1 96.06 3 PHE B C 1
ATOM 2710 O O . PHE B 1 3 ? 23.688 0.652 -11.273 1 96.06 3 PHE B O 1
ATOM 2717 N N . GLY B 1 4 ? 24.516 0.193 -13.266 1 94.75 4 GLY B N 1
ATOM 2718 C CA . GLY B 1 4 ? 25.734 0.954 -13.078 1 94.75 4 GLY B CA 1
ATOM 2719 C C . GLY B 1 4 ? 25.484 2.434 -12.852 1 94.75 4 GLY B C 1
ATOM 2720 O O . GLY B 1 4 ? 26.234 3.08 -12.102 1 94.75 4 GLY B O 1
ATOM 2721 N N . TRP B 1 5 ? 24.484 2.932 -13.484 1 95.56 5 TRP B N 1
ATOM 2722 C CA . TRP B 1 5 ? 24.141 4.348 -13.406 1 95.56 5 TRP B CA 1
ATOM 2723 C C . TRP B 1 5 ? 23.828 4.758 -11.969 1 95.56 5 TRP B C 1
ATOM 2725 O O . TRP B 1 5 ? 23.891 5.941 -11.625 1 95.56 5 TRP B O 1
ATOM 2735 N N . ILE B 1 6 ? 23.484 3.85 -11.07 1 97.12 6 ILE B N 1
ATOM 2736 C CA . ILE B 1 6 ? 23.062 4.102 -9.695 1 97.12 6 ILE B CA 1
ATOM 2737 C C . ILE B 1 6 ? 24.219 4.734 -8.914 1 97.12 6 ILE B C 1
ATOM 2739 O O . ILE B 1 6 ? 24 5.602 -8.07 1 97.12 6 ILE B O 1
ATOM 2743 N N . ASP B 1 7 ? 25.406 4.336 -9.188 1 96 7 ASP B N 1
ATOM 2744 C CA . ASP B 1 7 ? 26.562 4.855 -8.484 1 96 7 ASP B CA 1
ATOM 2745 C C . ASP B 1 7 ? 26.75 6.348 -8.742 1 96 7 ASP B C 1
ATOM 2747 O O . ASP B 1 7 ? 27.078 7.109 -7.832 1 96 7 ASP B O 1
ATOM 2751 N N . GLU B 1 8 ? 26.547 6.688 -9.961 1 95.31 8 GLU B N 1
ATOM 2752 C CA . GLU B 1 8 ? 26.641 8.102 -10.305 1 95.31 8 GLU B CA 1
ATOM 2753 C C . GLU B 1 8 ? 25.562 8.914 -9.609 1 95.31 8 GLU B C 1
ATOM 2755 O O . GLU B 1 8 ? 25.812 10.031 -9.141 1 95.31 8 GLU B O 1
ATOM 2760 N N . GLN B 1 9 ? 24.406 8.391 -9.562 1 95.19 9 GLN B N 1
ATOM 2761 C CA . GLN B 1 9 ? 23.312 9.07 -8.875 1 95.19 9 GLN B CA 1
ATOM 2762 C C . GLN B 1 9 ? 23.594 9.188 -7.379 1 95.19 9 GLN B C 1
ATOM 2764 O O . GLN B 1 9 ? 23.281 10.203 -6.762 1 95.19 9 GLN B O 1
ATOM 2769 N N . ALA B 1 10 ? 24.109 8.125 -6.801 1 95.81 10 ALA B N 1
ATOM 2770 C CA . ALA B 1 10 ? 24.453 8.125 -5.383 1 95.81 10 ALA B CA 1
ATOM 2771 C C . ALA B 1 10 ? 25.5 9.203 -5.07 1 95.81 10 ALA B C 1
ATOM 2773 O O . ALA B 1 10 ? 25.391 9.906 -4.066 1 95.81 10 ALA B O 1
ATOM 2774 N N . GLU B 1 11 ? 26.453 9.32 -5.918 1 95.94 11 GLU B N 1
ATOM 2775 C CA . GLU B 1 11 ? 27.5 10.328 -5.738 1 95.94 11 GLU B CA 1
ATOM 2776 C C . GLU B 1 11 ? 26.938 11.734 -5.855 1 95.94 11 GLU B C 1
ATOM 2778 O O . GLU B 1 11 ? 27.328 12.633 -5.105 1 95.94 11 GLU B O 1
ATOM 2783 N N . ALA B 1 12 ? 26.094 11.898 -6.82 1 94.25 12 ALA B N 1
ATOM 2784 C CA . ALA B 1 12 ? 25.453 13.203 -7 1 94.25 12 ALA B CA 1
ATOM 2785 C C . ALA B 1 12 ? 24.641 13.586 -5.77 1 94.25 12 ALA B C 1
ATOM 2787 O O . ALA B 1 12 ? 24.672 14.742 -5.34 1 94.25 12 ALA B O 1
ATOM 2788 N N . ARG B 1 13 ? 23.906 12.672 -5.23 1 91.38 13 ARG B N 1
ATOM 2789 C CA . ARG B 1 13 ? 23.125 12.906 -4.023 1 91.38 13 ARG B CA 1
ATOM 2790 C C . ARG B 1 13 ? 24.016 13.273 -2.848 1 91.38 13 ARG B C 1
ATOM 2792 O O . ARG B 1 13 ? 23.688 14.164 -2.057 1 91.38 13 ARG B O 1
ATOM 2799 N N . ARG B 1 14 ? 25.094 12.555 -2.727 1 91.56 14 ARG B N 1
ATOM 2800 C CA . ARG B 1 14 ? 26.047 12.82 -1.653 1 91.56 14 ARG B CA 1
ATOM 2801 C C . ARG B 1 14 ? 26.625 14.227 -1.773 1 91.56 14 ARG B C 1
ATOM 2803 O O . ARG B 1 14 ? 26.688 14.969 -0.787 1 91.56 14 ARG B O 1
ATOM 2810 N N . ARG B 1 15 ? 26.922 14.641 -2.941 1 91.25 15 ARG B N 1
ATOM 2811 C CA . ARG B 1 15 ? 27.5 15.961 -3.186 1 91.25 15 ARG B CA 1
ATOM 2812 C C . ARG B 1 15 ? 26.5 17.062 -2.883 1 91.25 15 ARG B C 1
ATOM 2814 O O . ARG B 1 15 ? 26.859 18.125 -2.389 1 91.25 15 ARG B O 1
ATOM 2821 N N . ALA B 1 16 ? 25.297 16.719 -3.148 1 86.44 16 ALA B N 1
ATOM 2822 C CA . ALA B 1 16 ? 24.25 17.734 -2.951 1 86.44 16 ALA B CA 1
ATOM 2823 C C . ALA B 1 16 ? 23.75 17.734 -1.507 1 86.44 16 ALA B C 1
ATOM 2825 O O . ALA B 1 16 ? 22.953 18.578 -1.116 1 86.44 16 ALA B O 1
ATOM 2826 N N . GLY B 1 17 ? 24.25 16.797 -0.684 1 83.25 17 GLY B N 1
ATOM 2827 C CA . GLY B 1 17 ? 23.812 16.703 0.696 1 83.25 17 GLY B CA 1
ATOM 2828 C C . GLY B 1 17 ? 22.359 16.25 0.823 1 83.25 17 GLY B C 1
ATOM 2829 O O . GLY B 1 17 ? 21.656 16.688 1.734 1 83.25 17 GLY B O 1
ATOM 2830 N N . LEU B 1 18 ? 21.891 15.367 -0.125 1 86.44 18 LEU B N 1
ATOM 2831 C CA . LEU B 1 18 ? 20.469 15.008 -0.187 1 86.44 18 LEU B CA 1
ATOM 2832 C C . LEU B 1 18 ? 20.266 13.539 0.153 1 86.44 18 LEU B C 1
ATOM 2834 O O . LEU B 1 18 ? 19.172 13 -0.038 1 86.44 18 LEU B O 1
ATOM 2838 N N . VAL B 1 19 ? 21.328 12.898 0.709 1 90.25 19 VAL B N 1
ATOM 2839 C CA . VAL B 1 19 ? 21.234 11.469 1 1 90.25 19 VAL B CA 1
ATOM 2840 C C . VAL B 1 19 ? 20.234 11.242 2.133 1 90.25 19 VAL B C 1
ATOM 2842 O O . VAL B 1 19 ? 20.281 11.93 3.154 1 90.25 19 VAL B O 1
ATOM 2845 N N . ARG B 1 20 ? 19.281 10.32 1.864 1 92.12 20 ARG B N 1
ATOM 2846 C CA . ARG B 1 20 ? 18.375 9.844 2.895 1 92.12 20 ARG B CA 1
ATOM 2847 C C . ARG B 1 20 ? 18.906 8.57 3.551 1 92.12 20 ARG B C 1
ATOM 2849 O O . ARG B 1 20 ? 19.469 7.707 2.877 1 92.12 20 ARG B O 1
ATOM 2856 N N . THR B 1 21 ? 18.766 8.531 4.863 1 91.38 21 THR B N 1
ATOM 2857 C CA . THR B 1 21 ? 19.234 7.371 5.613 1 91.38 21 THR B CA 1
ATOM 2858 C C . THR B 1 21 ? 18.156 6.871 6.574 1 91.38 21 THR B C 1
ATOM 2860 O O . THR B 1 21 ? 17.422 7.668 7.152 1 91.38 21 THR B O 1
ATOM 2863 N N . LEU B 1 22 ? 18.109 5.574 6.676 1 95.69 22 LEU B N 1
ATOM 2864 C CA . LEU B 1 22 ? 17.188 4.961 7.629 1 95.69 22 LEU B CA 1
ATOM 2865 C C . LEU B 1 22 ? 17.75 5.004 9.039 1 95.69 22 LEU B C 1
ATOM 2867 O O . LEU B 1 22 ? 18.953 4.824 9.234 1 95.69 22 LEU B O 1
ATOM 2871 N N . ARG B 1 23 ? 16.891 5.301 10.008 1 94.19 23 ARG B N 1
ATOM 2872 C CA . ARG B 1 23 ? 17.25 5.297 11.422 1 94.19 23 ARG B CA 1
ATOM 2873 C C . ARG B 1 23 ? 16.312 4.398 12.219 1 94.19 23 ARG B C 1
ATOM 2875 O O . ARG B 1 23 ? 15.352 4.883 12.828 1 94.19 23 ARG B O 1
ATOM 2882 N N . PRO B 1 24 ? 16.609 3.115 12.258 1 97 24 PRO B N 1
ATOM 2883 C CA . PRO B 1 24 ? 15.75 2.195 13 1 97 24 PRO B CA 1
ATOM 2884 C C . PRO B 1 24 ? 15.602 2.58 14.469 1 97 24 PRO B C 1
ATOM 2886 O O . PRO B 1 24 ? 16.594 2.721 15.18 1 97 24 PRO B O 1
ATOM 2889 N N . ARG B 1 25 ? 14.406 2.76 14.898 1 96.31 25 ARG B N 1
ATOM 2890 C CA . ARG B 1 25 ? 14.188 3.121 16.297 1 96.31 25 ARG B CA 1
ATOM 2891 C C . ARG B 1 25 ? 13.906 1.885 17.141 1 96.31 25 ARG B C 1
ATOM 2893 O O . ARG B 1 25 ? 13.32 0.911 16.656 1 96.31 25 ARG B O 1
ATOM 2900 N N . PRO B 1 26 ? 14.242 1.929 18.438 1 97.06 26 PRO B N 1
ATOM 2901 C CA . PRO B 1 26 ? 13.828 0.884 19.375 1 97.06 26 PRO B CA 1
ATOM 2902 C C . PRO B 1 26 ? 12.359 0.987 19.766 1 97.06 26 PRO B C 1
ATOM 2904 O O . PRO B 1 26 ? 11.688 1.963 19.406 1 97.06 26 PRO B O 1
ATOM 2907 N N . ALA B 1 27 ? 11.867 -0.065 20.391 1 95.81 27 ALA B N 1
ATOM 2908 C CA . ALA B 1 27 ? 10.461 -0.088 20.781 1 95.81 27 ALA B CA 1
ATOM 2909 C C . ALA B 1 27 ? 10.172 0.99 21.828 1 95.81 27 ALA B C 1
ATOM 2911 O O . ALA B 1 27 ? 9.109 1.618 21.797 1 95.81 27 ALA B O 1
ATOM 2912 N N . ASP B 1 28 ? 11.062 1.18 22.703 1 94.19 28 ASP B N 1
ATOM 2913 C CA . ASP B 1 28 ? 10.977 2.209 23.734 1 94.19 28 ASP B CA 1
ATOM 2914 C C . ASP B 1 28 ? 11.992 3.32 23.484 1 94.19 28 ASP B C 1
ATOM 2916 O O . ASP B 1 28 ? 13.102 3.285 24.031 1 94.19 28 ASP B O 1
ATOM 2920 N N . SER B 1 29 ? 11.602 4.27 22.719 1 91.88 29 SER B N 1
ATOM 2921 C CA . SER B 1 29 ? 12.484 5.387 22.422 1 91.88 29 SER B CA 1
ATOM 2922 C C . SER B 1 29 ? 12.445 6.438 23.516 1 91.88 29 SER B C 1
ATOM 2924 O O . SER B 1 29 ? 11.367 6.824 23.984 1 91.88 29 SER B O 1
ATOM 2926 N N . PRO B 1 30 ? 13.594 6.91 23.938 1 93.06 30 PRO B N 1
ATOM 2927 C CA . PRO B 1 30 ? 13.625 7.953 24.969 1 93.06 30 PRO B CA 1
ATOM 2928 C C . PRO B 1 30 ? 13.312 9.344 24.422 1 93.06 30 PRO B C 1
ATOM 2930 O O . PRO B 1 30 ? 13.195 10.305 25.172 1 93.06 30 PRO B O 1
ATOM 2933 N N . LEU B 1 31 ? 13.156 9.453 23.172 1 96.94 31 LEU B N 1
ATOM 2934 C CA . LEU B 1 31 ? 12.969 10.758 22.531 1 96.94 31 LEU B CA 1
ATOM 2935 C C . LEU B 1 31 ? 11.523 11.227 22.672 1 96.94 31 LEU B C 1
ATOM 2937 O O . LEU B 1 31 ? 10.594 10.43 22.578 1 96.94 31 LEU B O 1
ATOM 2941 N N . LEU B 1 32 ? 11.383 12.531 22.984 1 98.06 32 LEU B N 1
ATOM 2942 C CA . LEU B 1 32 ? 10.078 13.156 22.797 1 98.06 32 LEU B CA 1
ATOM 2943 C C . LEU B 1 32 ? 9.734 13.25 21.312 1 98.06 32 LEU B C 1
ATOM 2945 O O . LEU B 1 32 ? 10.438 13.914 20.547 1 98.06 32 LEU B O 1
ATOM 2949 N N . ASP B 1 33 ? 8.68 12.586 20.969 1 97.62 33 ASP B N 1
ATOM 2950 C CA . ASP B 1 33 ? 8.359 12.398 19.547 1 97.62 33 ASP B CA 1
ATOM 2951 C C . ASP B 1 33 ? 7.43 13.5 19.047 1 97.62 33 ASP B C 1
ATOM 2953 O O . ASP B 1 33 ? 6.25 13.531 19.406 1 97.62 33 ASP B O 1
ATOM 2957 N N . LEU B 1 34 ? 7.859 14.375 18.203 1 98.44 34 LEU B N 1
ATOM 2958 C CA . LEU B 1 34 ? 7.059 15.336 17.453 1 98.44 34 LEU B CA 1
ATOM 2959 C C . LEU B 1 34 ? 7.266 15.164 15.953 1 98.44 34 LEU B C 1
ATOM 2961 O O . LEU B 1 34 ? 7.059 16.109 15.188 1 98.44 34 LEU B O 1
ATOM 2965 N N . ALA B 1 35 ? 7.723 13.977 15.594 1 97.69 35 ALA B N 1
ATOM 2966 C CA . ALA B 1 35 ? 8.039 13.703 14.195 1 97.69 35 ALA B CA 1
ATOM 2967 C C . ALA B 1 35 ? 7.008 12.766 13.57 1 97.69 35 ALA B C 1
ATOM 2969 O O . ALA B 1 35 ? 6.66 12.914 12.398 1 97.69 35 ALA B O 1
ATOM 2970 N N . SER B 1 36 ? 6.52 11.719 14.32 1 97.19 36 SER B N 1
ATOM 2971 C CA . SER B 1 36 ? 5.543 10.781 13.781 1 97.19 36 SER B CA 1
ATOM 2972 C C . SER B 1 36 ? 4.191 11.445 13.57 1 97.19 36 SER B C 1
ATOM 2974 O O . SER B 1 36 ? 3.922 12.508 14.141 1 97.19 36 SER B O 1
ATOM 2976 N N . ASN B 1 37 ? 3.305 10.844 12.75 1 98 37 ASN B N 1
ATOM 2977 C CA . ASN B 1 37 ? 2 11.414 12.43 1 98 37 ASN B CA 1
ATOM 2978 C C . ASN B 1 37 ? 0.916 10.891 13.367 1 98 37 ASN B C 1
ATOM 2980 O O . ASN B 1 37 ? -0.258 10.836 13 1 98 37 ASN B O 1
ATOM 2984 N N . ASP B 1 38 ? 1.331 10.484 14.57 1 98.12 38 ASP B N 1
ATOM 2985 C CA . ASP B 1 38 ? 0.39 9.977 15.562 1 98.12 38 ASP B CA 1
ATOM 2986 C C . ASP B 1 38 ? -0.33 11.117 16.266 1 98.12 38 ASP B C 1
ATOM 2988 O O . ASP B 1 38 ? -0.175 11.305 17.484 1 98.12 38 ASP B O 1
ATOM 2992 N N . TYR B 1 39 ? -1.209 11.797 15.609 1 98.69 39 TYR B N 1
ATOM 2993 C CA . TYR B 1 39 ? -1.794 13.062 16.031 1 98.69 39 TYR B CA 1
ATOM 2994 C C . TYR B 1 39 ? -2.533 12.914 17.359 1 98.69 39 TYR B C 1
ATOM 2996 O O . TYR B 1 39 ? -2.598 13.852 18.141 1 98.69 39 TYR B O 1
ATOM 3004 N N . LEU B 1 40 ? -3.107 11.742 17.594 1 98.75 40 LEU B N 1
ATOM 3005 C CA . LEU B 1 40 ? -3.967 11.602 18.766 1 98.75 40 LEU B CA 1
ATOM 3006 C C . LEU B 1 40 ? -3.273 10.789 19.859 1 98.75 40 LEU B C 1
ATOM 3008 O O . LEU B 1 40 ? -3.832 10.586 20.938 1 98.75 40 LEU B O 1
ATOM 3012 N N . GLY B 1 41 ? -2.053 10.336 19.578 1 97.94 41 GLY B N 1
ATOM 3013 C CA . GLY B 1 41 ? -1.322 9.531 20.547 1 97.94 41 GLY B CA 1
ATOM 3014 C C . GLY B 1 41 ? -1.953 8.172 20.781 1 97.94 41 GLY B C 1
ATOM 3015 O O . GLY B 1 41 ? -1.944 7.664 21.906 1 97.94 41 GLY B O 1
ATOM 3016 N N . LEU B 1 42 ? -2.5 7.602 19.75 1 98.56 42 LEU B N 1
ATOM 3017 C CA . LEU B 1 42 ? -3.281 6.387 19.953 1 98.56 42 LEU B CA 1
ATOM 3018 C C . LEU B 1 42 ? -2.484 5.152 19.547 1 98.56 42 LEU B C 1
ATOM 3020 O O . LEU B 1 42 ? -2.859 4.027 19.891 1 98.56 42 LEU B O 1
ATOM 3024 N N . ALA B 1 43 ? -1.386 5.281 18.844 1 98 43 ALA B N 1
ATOM 3025 C CA . ALA B 1 43 ? -0.665 4.148 18.266 1 98 43 ALA B CA 1
ATOM 3026 C C . ALA B 1 43 ? -0.279 3.137 19.344 1 98 43 ALA B C 1
ATOM 3028 O O . ALA B 1 43 ? -0.251 1.931 19.094 1 98 43 ALA B O 1
ATOM 3029 N N . HIS B 1 44 ? 0.032 3.666 20.562 1 97.88 44 HIS B N 1
ATOM 3030 C CA . HIS B 1 44 ? 0.465 2.779 21.641 1 97.88 44 HIS B CA 1
ATOM 3031 C C . HIS B 1 44 ? -0.615 2.637 22.703 1 97.88 44 HIS B C 1
ATOM 3033 O O . HIS B 1 44 ? -0.37 2.068 23.766 1 97.88 44 HIS B O 1
ATOM 3039 N N . HIS B 1 45 ? -1.734 3.271 22.484 1 98.56 45 HIS B N 1
ATOM 3040 C CA . HIS B 1 45 ? -2.832 3.129 23.438 1 98.56 45 HIS B CA 1
ATOM 3041 C C . HIS B 1 45 ? -3.215 1.663 23.625 1 98.56 45 HIS B C 1
ATOM 3043 O O . HIS B 1 45 ? -3.334 0.922 22.641 1 98.56 45 HIS B O 1
ATOM 3049 N N . PRO B 1 46 ? -3.471 1.229 24.812 1 98.62 46 PRO B N 1
ATOM 3050 C CA 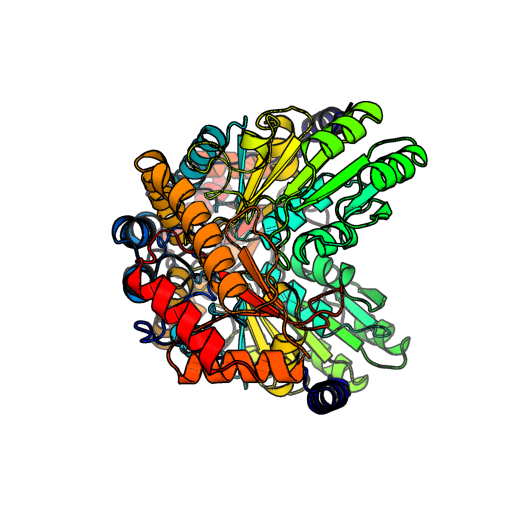. PRO B 1 46 ? -3.729 -0.188 25.078 1 98.62 46 PRO B CA 1
ATOM 3051 C C . PRO B 1 46 ? -4.938 -0.719 24.312 1 98.62 46 PRO B C 1
ATOM 3053 O O . PRO B 1 46 ? -4.91 -1.85 23.812 1 98.62 46 PRO B O 1
ATOM 3056 N N . GLU B 1 47 ? -5.988 0.029 24.188 1 98.81 47 GLU B N 1
ATOM 3057 C CA . GLU B 1 47 ? -7.168 -0.425 23.453 1 98.81 47 GLU B CA 1
ATOM 3058 C C . GLU B 1 47 ? -6.852 -0.631 21.969 1 98.81 47 GLU B C 1
ATOM 3060 O O . GLU B 1 47 ? -7.41 -1.526 21.344 1 98.81 47 GLU B O 1
ATOM 3065 N N . VAL B 1 48 ? -6 0.226 21.422 1 98.88 48 VAL B N 1
ATOM 3066 C CA . VAL B 1 48 ? -5.641 0.142 20.016 1 98.88 48 VAL B CA 1
ATOM 3067 C C . VAL B 1 48 ? -4.73 -1.061 19.781 1 98.88 48 VAL B C 1
ATOM 3069 O O . VAL B 1 48 ? -4.965 -1.859 18.875 1 98.88 48 VAL B O 1
ATOM 3072 N N . THR B 1 49 ? -3.668 -1.241 20.641 1 98.88 49 THR B N 1
ATOM 3073 C CA . THR B 1 49 ? -2.75 -2.365 20.5 1 98.88 49 THR B CA 1
ATOM 3074 C C . THR B 1 49 ? -3.469 -3.688 20.734 1 98.88 49 THR B C 1
ATOM 3076 O O . THR B 1 49 ? -3.201 -4.68 20.062 1 98.88 49 THR B O 1
ATOM 3079 N N . GLU B 1 50 ? -4.379 -3.668 21.625 1 98.88 50 GLU B N 1
ATOM 3080 C CA . GLU B 1 50 ? -5.141 -4.887 21.891 1 98.88 50 GLU B CA 1
ATOM 3081 C C . GLU B 1 50 ? -6.133 -5.168 20.75 1 98.88 50 GLU B C 1
ATOM 3083 O O . GLU B 1 50 ? -6.41 -6.324 20.438 1 98.88 50 GLU B O 1
ATOM 3088 N N . GLY B 1 51 ? -6.742 -4.105 20.203 1 98.94 51 GLY B N 1
ATOM 3089 C CA . GLY B 1 51 ? -7.555 -4.293 19.016 1 98.94 51 GLY B CA 1
ATOM 3090 C C . GLY B 1 51 ? -6.812 -4.984 17.891 1 98.94 51 GLY B C 1
ATOM 3091 O O . GLY B 1 51 ? -7.363 -5.859 17.219 1 98.94 51 GLY B O 1
ATOM 3092 N N . ALA B 1 52 ? -5.566 -4.598 17.719 1 98.94 52 ALA B N 1
ATOM 3093 C CA . ALA B 1 52 ? -4.715 -5.242 16.719 1 98.94 52 ALA B CA 1
ATOM 3094 C C . ALA B 1 52 ? -4.445 -6.699 17.094 1 98.94 52 ALA B C 1
ATOM 3096 O O . ALA B 1 52 ? -4.598 -7.594 16.25 1 98.94 52 ALA B O 1
ATOM 3097 N N . ALA B 1 53 ? -4.035 -6.898 18.344 1 98.94 53 ALA B N 1
ATOM 3098 C CA . ALA B 1 53 ? -3.666 -8.234 18.812 1 98.94 53 ALA B CA 1
ATOM 3099 C C . ALA B 1 53 ? -4.848 -9.195 18.719 1 98.94 53 ALA B C 1
ATOM 3101 O O . ALA B 1 53 ? -4.703 -10.312 18.219 1 98.94 53 ALA B O 1
ATOM 3102 N N . ALA B 1 54 ? -5.992 -8.75 19.156 1 98.94 54 ALA B N 1
ATOM 3103 C CA . ALA B 1 54 ? -7.188 -9.594 19.125 1 98.94 54 ALA B CA 1
ATOM 3104 C C . ALA B 1 54 ? -7.59 -9.93 17.703 1 98.94 54 ALA B C 1
ATOM 3106 O O . ALA B 1 54 ? -8 -11.055 17.422 1 98.94 54 ALA B O 1
ATOM 3107 N N . ALA B 1 55 ? -7.5 -8.969 16.859 1 98.94 55 ALA B N 1
ATOM 3108 C CA . ALA B 1 55 ? -7.852 -9.203 15.453 1 98.94 55 ALA B CA 1
ATOM 3109 C C . ALA B 1 55 ? -6.898 -10.211 14.812 1 98.94 55 ALA B C 1
ATOM 3111 O O . ALA B 1 55 ? -7.324 -11.062 14.031 1 98.94 55 ALA B O 1
ATOM 3112 N N . ALA B 1 56 ? -5.609 -10.086 15.102 1 98.81 56 ALA B N 1
ATOM 3113 C CA . ALA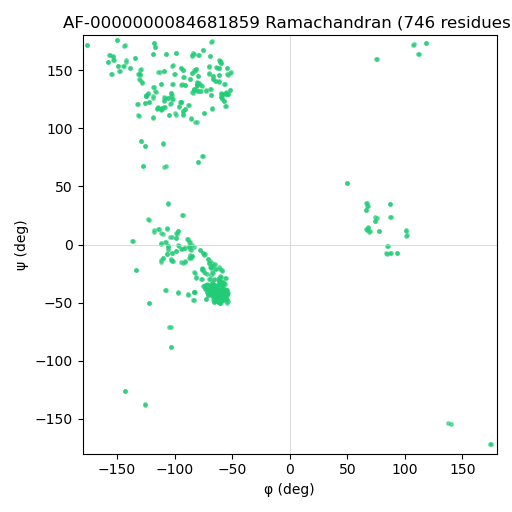 B 1 56 ? -4.641 -11.047 14.578 1 98.81 56 ALA B CA 1
ATOM 3114 C C . ALA B 1 56 ? -4.977 -12.461 15.023 1 98.81 56 ALA B C 1
ATOM 3116 O O . ALA B 1 56 ? -4.902 -13.406 14.227 1 98.81 56 ALA B O 1
ATOM 3117 N N . ARG B 1 57 ? -5.336 -12.617 16.25 1 98.69 57 ARG B N 1
ATOM 3118 C CA . ARG B 1 57 ? -5.633 -13.93 16.812 1 98.69 57 ARG B CA 1
ATOM 3119 C C . ARG B 1 57 ? -6.922 -14.492 16.219 1 98.69 57 ARG B C 1
ATOM 3121 O O . ARG B 1 57 ? -7.031 -15.703 16 1 98.69 57 ARG B O 1
ATOM 3128 N N . THR B 1 58 ? -7.855 -13.617 15.969 1 98.69 58 THR B N 1
ATOM 3129 C CA . THR B 1 58 ? -9.172 -14.047 15.516 1 98.69 58 THR B CA 1
ATOM 3130 C C . THR B 1 58 ? -9.18 -14.281 14.008 1 98.69 58 THR B C 1
ATOM 3132 O O . THR B 1 58 ? -9.734 -15.273 13.531 1 98.69 58 THR B O 1
ATOM 3135 N N . TRP B 1 59 ? -8.539 -13.438 13.266 1 98.5 59 TRP B N 1
ATOM 3136 C CA . TRP B 1 59 ? -8.734 -13.414 11.82 1 98.5 59 TRP B CA 1
ATOM 3137 C C . TRP B 1 59 ? -7.477 -13.891 11.094 1 98.5 59 TRP B C 1
ATOM 3139 O O . TRP B 1 59 ? -7.516 -14.18 9.898 1 98.5 59 TRP B O 1
ATOM 3149 N N . GLY B 1 60 ? -6.297 -13.969 11.789 1 98.31 60 GLY B N 1
ATOM 3150 C CA . GLY B 1 60 ? -5.059 -14.398 11.164 1 98.31 60 GLY B CA 1
ATOM 3151 C C . GLY B 1 60 ? -4.07 -13.266 10.953 1 98.31 60 GLY B C 1
ATOM 3152 O O . GLY B 1 60 ? -4.398 -12.102 11.172 1 98.31 60 GLY B O 1
ATOM 3153 N N . GLY B 1 61 ? -2.902 -13.641 10.539 1 98.5 61 GLY B N 1
ATOM 3154 C CA . GLY B 1 61 ? -1.812 -12.703 10.352 1 98.5 61 GLY B CA 1
ATOM 3155 C C . GLY B 1 61 ? -2.029 -11.766 9.172 1 98.5 61 GLY B C 1
ATOM 3156 O O . GLY B 1 61 ? -1.5 -10.656 9.148 1 98.5 61 GLY B O 1
ATOM 3157 N N . GLY B 1 62 ? -2.723 -12.18 8.172 1 98.56 62 GLY B N 1
ATOM 3158 C CA . GLY B 1 62 ? -3.031 -11.391 6.984 1 98.56 62 GLY B CA 1
ATOM 3159 C C . GLY B 1 62 ? -4.352 -11.773 6.344 1 98.56 62 GLY B C 1
ATOM 3160 O O . GLY B 1 62 ? -5.055 -12.656 6.836 1 98.56 62 GLY B O 1
ATOM 3161 N N . SER B 1 63 ? -4.727 -11.016 5.301 1 97.81 63 SER B N 1
ATOM 3162 C CA . SER B 1 63 ? -5.965 -11.273 4.574 1 97.81 63 SER B CA 1
ATOM 3163 C C . SER B 1 63 ? -5.773 -12.375 3.539 1 97.81 63 SER B C 1
ATOM 3165 O O . SER B 1 63 ? -6.742 -13.023 3.129 1 97.81 63 SER B O 1
ATOM 3167 N N . THR B 1 64 ? -4.566 -12.617 3.047 1 95.06 64 THR B N 1
ATOM 3168 C CA . THR B 1 64 ? -4.082 -13.734 2.248 1 95.06 64 THR B CA 1
ATOM 3169 C C . THR B 1 64 ? -4.707 -13.727 0.858 1 95.06 64 THR B C 1
ATOM 3171 O O . THR B 1 64 ? -4.66 -14.727 0.14 1 95.06 64 THR B O 1
ATOM 3174 N N . GLY B 1 65 ? -5.324 -12.664 0.402 1 96.31 65 GLY B N 1
ATOM 3175 C CA . GLY B 1 65 ? -5.855 -12.461 -0.937 1 96.31 65 GLY B CA 1
ATOM 3176 C C . GLY B 1 65 ? -6.43 -11.078 -1.146 1 96.31 65 GLY B C 1
ATOM 3177 O O . GLY B 1 65 ? -6.535 -10.289 -0.199 1 96.31 65 GLY B O 1
ATOM 3178 N N . SER B 1 66 ? -6.734 -10.844 -2.375 1 96.06 66 SER B N 1
ATOM 3179 C CA . SER B 1 66 ? -7.465 -9.625 -2.695 1 96.06 66 SER B CA 1
ATOM 3180 C C . SER B 1 66 ? -8.805 -9.57 -1.971 1 96.06 66 SER B C 1
ATOM 3182 O O . SER B 1 66 ? -9.383 -10.617 -1.646 1 96.06 66 SER B O 1
ATOM 3184 N N . ARG B 1 67 ? -9.297 -8.367 -1.79 1 97.62 67 ARG B N 1
ATOM 3185 C CA . ARG B 1 67 ? -10.602 -8.148 -1.175 1 97.62 67 ARG B CA 1
ATOM 3186 C C . ARG B 1 67 ? -11.703 -8.844 -1.967 1 97.62 67 ARG B C 1
ATOM 3188 O O . ARG B 1 67 ? -12.773 -9.141 -1.425 1 97.62 67 ARG B O 1
ATOM 3195 N N . LEU B 1 68 ? -11.5 -9.133 -3.236 1 94.88 68 LEU B N 1
ATOM 3196 C CA . LEU B 1 68 ? -12.523 -9.68 -4.121 1 94.88 68 LEU B CA 1
ATOM 3197 C C . LEU B 1 68 ? -12.5 -11.203 -4.109 1 94.88 68 LEU B C 1
ATOM 3199 O O . LEU B 1 68 ? -13.43 -11.844 -4.59 1 94.88 68 LEU B O 1
ATOM 3203 N N . VAL B 1 69 ? -11.461 -11.82 -3.582 1 93.31 69 VAL B N 1
ATOM 3204 C CA . VAL B 1 69 ? -11.344 -13.273 -3.59 1 93.31 69 VAL B CA 1
ATOM 3205 C C . VAL B 1 69 ? -11.641 -13.828 -2.197 1 93.31 69 VAL B C 1
ATOM 3207 O O . VAL B 1 69 ? -12.773 -14.234 -1.914 1 93.31 69 VAL B O 1
ATOM 3210 N N . THR B 1 70 ? -10.734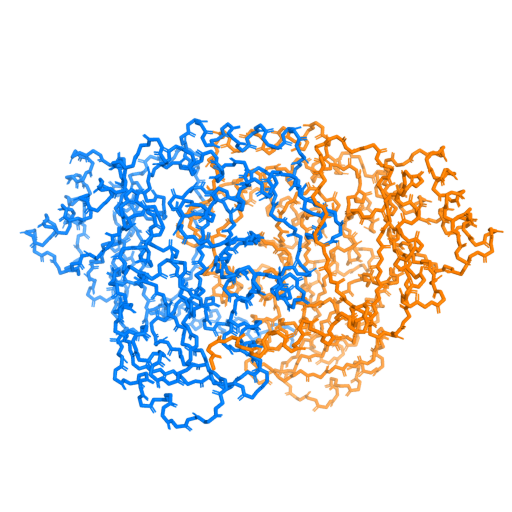 -13.594 -1.25 1 94.31 70 THR B N 1
ATOM 3211 C CA . THR B 1 70 ? -10.953 -14.055 0.118 1 94.31 70 THR B CA 1
ATOM 3212 C C . THR B 1 70 ? -10.562 -12.969 1.118 1 94.31 70 THR B C 1
ATOM 3214 O O . THR B 1 70 ? -10.68 -13.164 2.33 1 94.31 70 THR B O 1
ATOM 3217 N N . GLY B 1 71 ? -10.172 -11.836 0.657 1 96.44 71 GLY B N 1
ATOM 3218 C CA . GLY B 1 71 ? -9.516 -10.875 1.527 1 96.44 71 GLY B CA 1
ATOM 3219 C C . GLY B 1 71 ? -10.5 -10 2.291 1 96.44 71 GLY B C 1
ATOM 3220 O O . GLY B 1 71 ? -10.109 -9.258 3.195 1 96.44 71 GLY B O 1
ATOM 3221 N N . THR B 1 72 ? -11.789 -10.039 1.955 1 98 72 THR B N 1
ATOM 3222 C CA . THR B 1 72 ? -12.781 -9.258 2.688 1 98 72 THR B CA 1
ATOM 3223 C C . THR B 1 72 ? -13.305 -10.039 3.891 1 98 72 THR B C 1
ATOM 3225 O O . THR B 1 72 ? -13.875 -11.117 3.734 1 98 72 THR B O 1
ATOM 3228 N N . THR B 1 73 ? -13.125 -9.516 5.074 1 98.25 73 THR B N 1
ATOM 3229 C CA . THR B 1 73 ? -13.664 -10.07 6.309 1 98.25 73 THR B CA 1
ATOM 3230 C C . THR B 1 73 ? -14.82 -9.211 6.828 1 98.25 73 THR B C 1
ATOM 3232 O O . THR B 1 73 ? -14.984 -8.07 6.406 1 98.25 73 THR B O 1
ATOM 3235 N N . GLU B 1 74 ? -15.555 -9.789 7.719 1 98.62 74 GLU B N 1
ATOM 3236 C CA . GLU B 1 74 ? -16.594 -9.016 8.398 1 98.62 74 GLU B CA 1
ATOM 3237 C C . GLU B 1 74 ? -15.984 -7.859 9.18 1 98.62 74 GLU B C 1
ATOM 3239 O O . GLU B 1 74 ? -16.625 -6.816 9.352 1 98.62 74 GLU B O 1
ATOM 3244 N N . LEU B 1 75 ? -14.766 -8.016 9.633 1 98.88 75 LEU B N 1
ATOM 3245 C CA . LEU B 1 75 ? -14.055 -6.949 10.328 1 98.88 75 LEU B CA 1
ATOM 3246 C C . LEU B 1 75 ? -13.859 -5.742 9.414 1 98.88 75 LEU B C 1
ATOM 3248 O O . LEU B 1 75 ? -14.039 -4.598 9.836 1 98.88 75 LEU B O 1
ATOM 3252 N N . HIS B 1 76 ? -13.492 -5.988 8.156 1 98.88 76 HIS B N 1
ATOM 3253 C CA . HIS B 1 76 ? -13.344 -4.906 7.188 1 98.88 76 HIS B CA 1
ATOM 3254 C C . HIS B 1 76 ? -14.656 -4.156 6.988 1 98.88 76 HIS B C 1
ATOM 3256 O O . HIS B 1 76 ? -14.672 -2.924 6.961 1 98.88 76 HIS B O 1
ATOM 3262 N N . THR B 1 77 ? -15.711 -4.891 6.855 1 98.75 77 THR B N 1
ATOM 3263 C CA . THR B 1 77 ? -17.016 -4.281 6.609 1 98.75 77 THR B CA 1
ATOM 3264 C C . THR B 1 77 ? -17.453 -3.457 7.816 1 98.75 77 THR B C 1
ATOM 3266 O O . THR B 1 77 ? -18.047 -2.389 7.656 1 98.75 77 THR B O 1
ATOM 3269 N N . GLU B 1 78 ? -17.172 -4.023 8.953 1 98.88 78 GLU B N 1
ATOM 3270 C CA . GLU B 1 78 ? -17.5 -3.275 10.172 1 98.88 78 GLU B CA 1
ATOM 3271 C C . GLU B 1 78 ? -16.719 -1.966 10.227 1 98.88 78 GLU B C 1
ATOM 3273 O O . GLU B 1 78 ? -17.281 -0.915 10.539 1 98.88 78 GLU B O 1
ATOM 3278 N N . LEU B 1 79 ? -15.461 -2.008 9.953 1 98.94 79 LEU B N 1
ATOM 3279 C CA . LEU B 1 79 ? -14.625 -0.81 9.922 1 98.94 79 LEU B CA 1
ATOM 3280 C C . LEU B 1 79 ? -15.148 0.191 8.898 1 98.94 79 LEU B C 1
ATOM 3282 O O . LEU B 1 79 ? -15.219 1.39 9.172 1 98.94 79 LEU B O 1
ATOM 3286 N N . GLU B 1 80 ? -15.461 -0.298 7.703 1 98.94 80 GLU B N 1
ATOM 3287 C CA . GLU B 1 80 ? -15.977 0.555 6.637 1 98.94 80 GLU B CA 1
ATOM 3288 C C . GLU B 1 80 ? -17.281 1.234 7.051 1 98.94 80 GLU B C 1
ATOM 3290 O O . GLU B 1 80 ? -17.453 2.439 6.848 1 98.94 80 GLU B O 1
ATOM 3295 N N . ARG B 1 81 ? -18.156 0.494 7.637 1 98.88 81 ARG B N 1
ATOM 3296 C CA . ARG B 1 81 ? -19.438 1.04 8.078 1 98.88 81 ARG B CA 1
ATOM 3297 C C . ARG B 1 81 ? -19.219 2.121 9.141 1 98.88 81 ARG B C 1
ATOM 3299 O O . ARG B 1 81 ? -19.812 3.203 9.047 1 98.88 81 ARG B O 1
ATOM 3306 N N . GLU B 1 82 ? -18.453 1.84 10.109 1 98.94 82 GLU B N 1
ATOM 3307 C CA . GLU B 1 82 ? -18.25 2.789 11.195 1 98.94 82 GLU B CA 1
ATOM 3308 C C . GLU B 1 82 ? -17.484 4.027 10.719 1 98.94 82 GLU B C 1
ATOM 3310 O O . GLU B 1 82 ? -17.766 5.141 11.172 1 98.94 82 GLU B O 1
ATOM 3315 N N . LEU B 1 83 ? -16.547 3.809 9.844 1 98.88 83 LEU B N 1
ATOM 3316 C CA . LEU B 1 83 ? -15.797 4.926 9.297 1 98.88 83 LEU B CA 1
ATOM 3317 C C . LEU B 1 83 ? -16.703 5.859 8.5 1 98.88 83 LEU B C 1
ATOM 3319 O O . LEU B 1 83 ? -16.625 7.078 8.641 1 98.88 83 LEU B O 1
ATOM 3323 N N . ALA B 1 84 ? -17.516 5.262 7.609 1 98.94 84 ALA B N 1
ATOM 3324 C CA . ALA B 1 84 ? -18.453 6.055 6.816 1 98.94 84 ALA B CA 1
ATOM 3325 C C . ALA B 1 84 ? -19.406 6.832 7.715 1 98.94 84 ALA B C 1
ATOM 3327 O O . ALA B 1 84 ? -19.625 8.031 7.516 1 98.94 84 ALA B O 1
ATOM 3328 N N . ASP B 1 85 ? -19.922 6.129 8.672 1 98.88 85 ASP B N 1
ATOM 3329 C CA . ASP B 1 85 ? -20.859 6.754 9.609 1 98.88 85 ASP B CA 1
ATOM 3330 C C . ASP B 1 85 ? -20.188 7.902 10.359 1 98.88 85 ASP B C 1
ATOM 3332 O O . ASP B 1 85 ? -20.75 8.992 10.469 1 98.88 85 ASP B O 1
ATOM 3336 N N . PHE B 1 86 ? -19.047 7.703 10.883 1 98.94 86 PHE B N 1
ATOM 3337 C CA . PHE B 1 86 ? -18.312 8.688 11.672 1 98.94 86 PHE B CA 1
ATOM 3338 C C . PHE B 1 86 ? -18.016 9.938 10.844 1 98.94 86 PHE B C 1
ATOM 3340 O O . PHE B 1 86 ? -18.203 11.055 11.32 1 98.94 86 PHE B O 1
ATOM 3347 N N . CYS B 1 87 ? -17.594 9.758 9.578 1 98.88 87 CYS B N 1
ATOM 3348 C CA . CYS B 1 87 ? -17.172 10.859 8.727 1 98.88 87 CYS B CA 1
ATOM 3349 C C . CYS B 1 87 ? -18.359 11.492 8.008 1 98.88 87 CYS B C 1
ATOM 3351 O O . CYS B 1 87 ? -18.234 12.555 7.398 1 98.88 87 CYS B O 1
ATOM 3353 N N . GLY B 1 88 ? -19.516 10.859 8.039 1 98.69 88 GLY B N 1
ATOM 3354 C CA . GLY B 1 88 ? -20.734 11.414 7.465 1 98.69 88 GLY B CA 1
ATOM 3355 C C . GLY B 1 88 ? -20.906 11.094 5.992 1 98.69 88 GLY B C 1
ATOM 3356 O O . GLY B 1 88 ? -21.391 11.922 5.219 1 98.69 88 GLY B O 1
ATOM 3357 N N . PHE B 1 89 ? -20.484 9.945 5.59 1 98.81 89 PHE B N 1
ATOM 3358 C CA . PHE B 1 89 ? -20.609 9.547 4.195 1 98.81 89 PHE B CA 1
ATOM 3359 C C . PHE B 1 89 ? -21.484 8.305 4.059 1 98.81 89 PHE B C 1
ATOM 3361 O O . PHE B 1 89 ? -21.75 7.609 5.043 1 98.81 89 PHE B O 1
ATOM 3368 N N . GLU B 1 90 ? -21.938 8.047 2.838 1 98.75 90 GLU B N 1
ATOM 3369 C CA . GLU B 1 90 ? -22.828 6.922 2.564 1 98.75 90 GLU B CA 1
ATOM 3370 C C . GLU B 1 90 ? -22.078 5.594 2.656 1 98.75 90 GLU B C 1
ATOM 3372 O O . GLU B 1 90 ? -22.625 4.598 3.117 1 98.75 90 GLU B O 1
ATOM 3377 N N . ALA B 1 91 ? -20.875 5.566 2.197 1 98.88 91 ALA B N 1
ATOM 3378 C CA . ALA B 1 91 ? -20.125 4.32 2.117 1 98.88 91 ALA B CA 1
ATOM 3379 C C . ALA B 1 91 ? -18.609 4.582 2.197 1 98.88 91 ALA B C 1
ATOM 3381 O O . ALA B 1 91 ? -18.172 5.707 1.981 1 98.88 91 ALA B O 1
ATOM 3382 N N . ALA B 1 92 ? -17.906 3.609 2.557 1 98.94 92 ALA B N 1
ATOM 3383 C CA . ALA B 1 92 ? -16.453 3.617 2.605 1 98.94 92 ALA B CA 1
ATOM 3384 C C . ALA B 1 92 ? -15.875 2.307 2.076 1 98.94 92 ALA B C 1
ATOM 3386 O O . ALA B 1 92 ? -16.547 1.271 2.102 1 98.94 92 ALA B O 1
ATOM 3387 N N . LEU B 1 93 ? -14.711 2.344 1.548 1 98.94 93 LEU B N 1
ATOM 3388 C CA . LEU B 1 93 ? -13.953 1.194 1.064 1 98.94 93 LEU B CA 1
ATOM 3389 C C . LEU B 1 93 ? -12.516 1.233 1.579 1 98.94 93 LEU B C 1
ATOM 3391 O O . LEU B 1 93 ? -11.781 2.178 1.296 1 98.94 93 LEU B O 1
ATOM 3395 N N . VAL B 1 94 ? -12.141 0.191 2.303 1 98.88 94 VAL B N 1
ATOM 3396 C CA . VAL B 1 94 ? -10.836 0.17 2.967 1 98.88 94 VAL B CA 1
ATOM 3397 C C . VAL B 1 94 ? -9.797 -0.457 2.043 1 98.88 94 VAL B C 1
ATOM 3399 O O . VAL B 1 94 ? -10.078 -1.439 1.354 1 98.88 94 VAL B O 1
ATOM 3402 N N . PHE B 1 95 ? -8.641 0.118 1.978 1 98.88 95 PHE B N 1
ATOM 3403 C CA . PHE B 1 95 ? -7.48 -0.302 1.2 1 98.88 95 PHE B CA 1
ATOM 3404 C C . PHE B 1 95 ? -6.305 -0.625 2.115 1 98.88 95 PHE B C 1
ATOM 3406 O O . PHE B 1 95 ? -6.352 -0.355 3.316 1 98.88 95 PHE B O 1
ATOM 3413 N N . SER B 1 96 ? -5.238 -1.147 1.561 1 98.56 96 SER B N 1
ATOM 3414 C CA . SER B 1 96 ? -4.094 -1.595 2.35 1 98.56 96 SER B CA 1
ATOM 3415 C C . SER B 1 96 ? -3.26 -0.413 2.832 1 98.56 96 SER B C 1
ATOM 3417 O O . SER B 1 96 ? -2.475 -0.544 3.773 1 98.56 96 SER B O 1
ATOM 3419 N N . SER B 1 97 ? -3.359 0.711 2.201 1 98.56 97 SER B N 1
ATOM 3420 C CA . SER B 1 97 ? -2.662 1.927 2.607 1 98.56 97 SER B CA 1
ATOM 3421 C C . SER B 1 97 ? -3.371 3.172 2.084 1 98.56 97 SER B C 1
ATOM 3423 O O . SER B 1 97 ? -4.23 3.078 1.204 1 98.56 97 SER B O 1
ATOM 3425 N N . GLY B 1 98 ? -3.016 4.305 2.693 1 98.69 98 GLY B N 1
ATOM 3426 C CA . GLY B 1 98 ? -3.516 5.566 2.164 1 98.69 98 GLY B CA 1
ATOM 3427 C C . GLY B 1 98 ? -3.029 5.855 0.758 1 98.69 98 GLY B C 1
ATOM 3428 O O . GLY B 1 98 ? -3.768 6.414 -0.058 1 98.69 98 GLY B O 1
ATOM 3429 N N . TYR B 1 99 ? -1.772 5.492 0.442 1 98.81 99 TYR B N 1
ATOM 3430 C CA . TYR B 1 99 ? -1.213 5.621 -0.898 1 98.81 99 TYR B CA 1
ATOM 3431 C C . TYR B 1 99 ? -2.064 4.879 -1.921 1 98.81 99 TYR B C 1
ATOM 3433 O O . TYR B 1 99 ? -2.41 5.43 -2.969 1 98.81 99 TYR B O 1
ATOM 3441 N N . ALA B 1 100 ? -2.443 3.633 -1.575 1 98.81 100 ALA B N 1
ATOM 3442 C CA . ALA B 1 100 ? -3.264 2.807 -2.457 1 98.81 100 ALA B CA 1
ATOM 3443 C C . ALA B 1 100 ? -4.652 3.408 -2.639 1 98.81 100 ALA B C 1
ATOM 3445 O O . ALA B 1 100 ? -5.219 3.359 -3.732 1 98.81 100 ALA B O 1
ATOM 3446 N N . ALA B 1 101 ? -5.215 3.934 -1.569 1 98.94 101 ALA B N 1
ATOM 3447 C CA . ALA B 1 101 ? -6.531 4.559 -1.646 1 98.94 101 ALA B CA 1
ATOM 3448 C C . ALA B 1 101 ? -6.52 5.754 -2.592 1 98.94 101 ALA B C 1
ATOM 3450 O O . ALA B 1 101 ? -7.449 5.941 -3.381 1 98.94 101 ALA B O 1
ATOM 3451 N N . ASN B 1 102 ? -5.488 6.574 -2.52 1 98.94 102 ASN B N 1
ATOM 3452 C CA . ASN B 1 102 ? -5.375 7.73 -3.402 1 98.94 102 ASN B CA 1
ATOM 3453 C C . ASN B 1 102 ? -5.211 7.309 -4.859 1 98.94 102 ASN B C 1
ATOM 3455 O O . ASN B 1 102 ? -5.844 7.879 -5.75 1 98.94 102 ASN B O 1
ATOM 3459 N N . LEU B 1 103 ? -4.32 6.309 -5.074 1 98.88 103 LEU B N 1
ATOM 3460 C CA . LEU B 1 103 ? -4.199 5.789 -6.434 1 98.88 103 LEU B CA 1
ATOM 3461 C C . LEU B 1 103 ? -5.555 5.324 -6.961 1 98.88 103 LEU B C 1
ATOM 3463 O O . LEU B 1 103 ? -5.922 5.633 -8.094 1 98.88 103 LEU B O 1
ATOM 3467 N N . ALA B 1 104 ? -6.254 4.609 -6.164 1 98.81 104 ALA B N 1
ATOM 3468 C CA . ALA B 1 104 ? -7.551 4.059 -6.547 1 98.81 104 ALA B CA 1
ATOM 3469 C C . ALA B 1 104 ? -8.539 5.168 -6.898 1 98.81 104 ALA B C 1
ATOM 3471 O O . ALA B 1 104 ? -9.164 5.137 -7.961 1 98.81 104 ALA B O 1
ATOM 3472 N N . ALA B 1 105 ? -8.656 6.141 -6.016 1 98.88 105 ALA B N 1
ATOM 3473 C CA . ALA B 1 105 ? -9.648 7.195 -6.195 1 98.88 105 ALA B CA 1
ATOM 3474 C C . ALA B 1 105 ? -9.383 7.988 -7.473 1 98.88 105 ALA B C 1
ATOM 3476 O O . ALA B 1 105 ? -10.273 8.164 -8.305 1 98.88 105 ALA B O 1
ATOM 3477 N N . VAL B 1 106 ? -8.141 8.398 -7.664 1 98.88 106 VAL B N 1
ATOM 3478 C CA . VAL B 1 106 ? -7.82 9.281 -8.781 1 98.88 106 VAL B CA 1
ATOM 3479 C C . VAL B 1 106 ? -7.91 8.508 -10.094 1 98.88 106 VAL B C 1
ATOM 3481 O O . VAL B 1 106 ? -8.484 8.992 -11.07 1 98.88 106 VAL B O 1
ATOM 3484 N N . THR B 1 107 ? -7.387 7.273 -10.148 1 98.44 107 THR B N 1
ATOM 3485 C CA . THR B 1 107 ? -7.355 6.523 -11.398 1 98.44 107 THR B CA 1
ATOM 3486 C C . THR B 1 107 ? -8.758 6.066 -11.789 1 98.44 107 THR B C 1
ATOM 3488 O O . THR B 1 107 ? -9.125 6.117 -12.961 1 98.44 107 THR B O 1
ATOM 3491 N N . ALA B 1 108 ? -9.531 5.621 -10.828 1 98 108 ALA B N 1
ATOM 3492 C CA . ALA B 1 108 ? -10.867 5.098 -11.133 1 98 108 ALA B CA 1
ATOM 3493 C C . ALA B 1 108 ? -11.828 6.227 -11.477 1 98 108 ALA B C 1
ATOM 3495 O O . ALA B 1 108 ? -12.781 6.027 -12.234 1 98 108 ALA B O 1
ATOM 3496 N N . LEU B 1 109 ? -11.539 7.449 -10.984 1 98.31 109 LEU B N 1
ATOM 3497 C CA . LEU B 1 109 ? -12.484 8.547 -11.188 1 98.31 109 LEU B CA 1
ATOM 3498 C C . LEU B 1 109 ? -11.969 9.516 -12.25 1 98.31 109 LEU B C 1
ATOM 3500 O O . LEU B 1 109 ? -12.641 10.5 -12.57 1 98.31 109 LEU B O 1
ATOM 3504 N N . GLY B 1 110 ? -10.75 9.273 -12.766 1 96.12 110 GLY B N 1
ATOM 3505 C CA . GLY B 1 110 ? -10.211 9.977 -13.914 1 96.12 110 GLY B CA 1
ATOM 3506 C C . GLY B 1 110 ? -10.125 9.102 -15.156 1 96.12 110 GLY B C 1
ATOM 3507 O O . GLY B 1 110 ? -9.031 8.812 -15.641 1 96.12 110 GLY B O 1
ATOM 3508 N N . PRO B 1 111 ? -11.242 8.703 -15.68 1 91.44 111 PRO B N 1
ATOM 3509 C CA . PRO B 1 111 ? -11.227 7.828 -16.859 1 91.44 111 PRO B CA 1
ATOM 3510 C C . PRO B 1 111 ? -10.695 8.531 -18.094 1 91.44 111 PRO B C 1
ATOM 3512 O O . PRO B 1 111 ? -10.367 9.719 -18.047 1 91.44 111 PRO B O 1
ATOM 3515 N N . HIS B 1 112 ? -10.57 7.688 -19.172 1 93 112 HIS B N 1
ATOM 3516 C CA . HIS B 1 112 ? -10.102 8.211 -20.453 1 93 112 HIS B CA 1
ATOM 3517 C C . HIS B 1 112 ? -10.938 9.398 -20.906 1 93 112 HIS B C 1
ATOM 3519 O O . HIS B 1 112 ? -12.172 9.352 -20.859 1 93 112 HIS B O 1
ATOM 3525 N N . GLY B 1 113 ? -10.305 10.492 -21.266 1 93.88 113 GLY B N 1
ATOM 3526 C CA . GLY B 1 113 ? -10.984 11.656 -21.828 1 93.88 113 GLY B CA 1
ATOM 3527 C C . GLY B 1 113 ? -11.352 12.688 -20.766 1 93.88 113 GLY B C 1
ATOM 3528 O O . GLY B 1 113 ? -11.734 13.812 -21.094 1 93.88 113 GLY B O 1
ATOM 3529 N N . SER B 1 114 ? -11.164 12.367 -19.531 1 96.81 114 SER B N 1
ATOM 3530 C CA . SER B 1 114 ? -11.484 13.305 -18.469 1 96.81 114 SER B CA 1
ATOM 3531 C C . SER B 1 114 ? -10.336 14.266 -18.203 1 96.81 114 SER B C 1
ATOM 3533 O O . SER B 1 114 ? -9.234 14.078 -18.734 1 96.81 114 SER B O 1
ATOM 3535 N N . LEU B 1 115 ? -10.68 15.367 -17.516 1 98.5 115 LEU B N 1
ATOM 3536 C CA . LEU B 1 115 ? -9.68 16.297 -17.016 1 98.5 115 LEU B CA 1
ATOM 3537 C C . LEU B 1 115 ? -9.516 16.156 -15.5 1 98.5 115 LEU B C 1
ATOM 3539 O O . LEU B 1 115 ? -10.5 16.141 -14.758 1 98.5 115 LEU B O 1
ATOM 3543 N N . VAL B 1 116 ? -8.305 15.953 -15.094 1 98.75 116 VAL B N 1
ATOM 3544 C CA . VAL B 1 116 ? -7.969 15.977 -13.672 1 98.75 116 VAL B CA 1
ATOM 3545 C C . VAL B 1 116 ? -7.242 17.281 -13.336 1 98.75 116 VAL B C 1
ATOM 3547 O O . VAL B 1 116 ? -6.125 17.516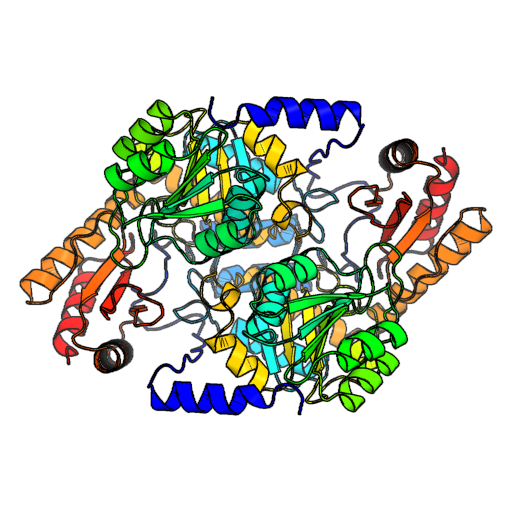 -13.812 1 98.75 116 VAL B O 1
ATOM 3550 N N . VAL B 1 117 ? -7.867 18.156 -12.586 1 98.88 117 VAL B N 1
ATOM 3551 C CA . VAL B 1 117 ? -7.23 19.375 -12.094 1 98.88 117 VAL B CA 1
ATOM 3552 C C . VAL B 1 117 ? -6.594 19.125 -10.734 1 98.88 117 VAL B C 1
ATOM 3554 O O . VAL B 1 117 ? -7.293 18.797 -9.766 1 98.88 117 VAL B O 1
ATOM 3557 N N . SER B 1 118 ? -5.32 19.25 -10.68 1 98.81 118 SER B N 1
ATOM 3558 C CA . SER B 1 118 ? -4.562 18.844 -9.508 1 98.81 118 SER B CA 1
ATOM 3559 C C . SER B 1 118 ? -3.871 20.031 -8.852 1 98.81 118 SER B C 1
ATOM 3561 O O . SER B 1 118 ? -3.203 20.812 -9.523 1 98.81 118 SER B O 1
ATOM 3563 N N . ASP B 1 119 ? -4 20.172 -7.539 1 98.38 119 ASP B N 1
ATOM 3564 C CA . ASP B 1 119 ? -3.305 21.203 -6.785 1 98.38 119 ASP B CA 1
ATOM 3565 C C . ASP B 1 119 ? -1.795 20.969 -6.797 1 98.38 119 ASP B C 1
ATOM 3567 O O . ASP B 1 119 ? -1.336 19.828 -6.66 1 98.38 119 ASP B O 1
ATOM 3571 N N . ALA B 1 120 ? -0.992 22.016 -6.879 1 96.5 120 ALA B N 1
ATOM 3572 C CA . ALA B 1 120 ? 0.463 21.922 -6.965 1 96.5 120 ALA B CA 1
ATOM 3573 C C . ALA B 1 120 ? 1.059 21.406 -5.652 1 96.5 120 ALA B C 1
ATOM 3575 O O . ALA B 1 120 ? 2.191 20.922 -5.625 1 96.5 120 ALA B O 1
ATOM 3576 N N . GLY B 1 121 ? 0.319 21.516 -4.582 1 95.75 121 GLY B N 1
ATOM 3577 C CA . GLY B 1 121 ? 0.826 21.125 -3.275 1 95.75 121 GLY B CA 1
ATOM 3578 C C . GLY B 1 121 ? 0.414 19.734 -2.871 1 95.75 121 GLY B C 1
ATOM 3579 O O . GLY B 1 121 ? 0.642 19.312 -1.733 1 95.75 121 GLY B O 1
ATOM 3580 N N . ASN B 1 122 ? -0.145 18.938 -3.812 1 97.25 122 ASN B N 1
ATOM 3581 C CA . ASN B 1 122 ? -0.698 17.625 -3.494 1 97.25 122 ASN B CA 1
ATOM 3582 C C . ASN B 1 122 ? 0.39 16.641 -3.053 1 97.25 122 ASN B C 1
ATOM 3584 O O . ASN B 1 122 ? 1.525 16.719 -3.523 1 97.25 122 ASN B O 1
ATOM 3588 N N . HIS B 1 123 ? 0.006 15.797 -2.131 1 96.75 123 HIS B N 1
ATOM 3589 C CA . HIS B 1 123 ? 0.839 14.68 -1.713 1 96.75 123 HIS B CA 1
ATOM 3590 C C . HIS B 1 123 ? 1.25 13.82 -2.906 1 96.75 123 HIS B C 1
ATOM 3592 O O . HIS B 1 123 ? 0.495 13.695 -3.873 1 96.75 123 HIS B O 1
ATOM 3598 N N . ALA B 1 124 ? 2.387 13.18 -2.795 1 96.12 124 ALA B N 1
ATOM 3599 C CA . ALA B 1 124 ? 2.984 12.367 -3.854 1 96.12 124 ALA B CA 1
ATOM 3600 C C . ALA B 1 124 ? 2.012 11.297 -4.34 1 96.12 124 ALA B C 1
ATOM 3602 O O . ALA B 1 124 ? 1.982 10.977 -5.531 1 96.12 124 ALA B O 1
ATOM 3603 N N . SER B 1 125 ? 1.234 10.672 -3.457 1 98.31 125 SER B N 1
ATOM 3604 C CA . SER B 1 125 ? 0.318 9.602 -3.846 1 98.31 125 SER B CA 1
ATOM 3605 C C . SER B 1 125 ? -0.793 10.125 -4.746 1 98.31 125 SER B C 1
ATOM 3607 O O . SER B 1 125 ? -1.267 9.414 -5.637 1 98.31 125 SER B O 1
ATOM 3609 N N . LEU B 1 126 ? -1.265 11.352 -4.535 1 98.69 126 LEU B N 1
ATOM 3610 C CA . LEU B 1 126 ? -2.223 11.961 -5.449 1 98.69 126 LEU B CA 1
ATOM 3611 C C . LEU B 1 126 ? -1.572 12.258 -6.797 1 98.69 126 LEU B C 1
ATOM 3613 O O . LEU B 1 126 ? -2.176 12.031 -7.848 1 98.69 126 LEU B O 1
ATOM 3617 N N . ILE B 1 127 ? -0.374 12.773 -6.762 1 97.75 127 ILE B N 1
ATOM 3618 C CA . ILE B 1 127 ? 0.363 13.086 -7.98 1 97.75 127 ILE B CA 1
ATOM 3619 C C . ILE B 1 127 ? 0.544 11.812 -8.805 1 97.75 127 ILE B C 1
ATOM 3621 O O . ILE B 1 127 ? 0.303 11.805 -10.016 1 97.75 127 ILE B O 1
ATOM 3625 N N . ASP B 1 128 ? 0.956 10.758 -8.156 1 98.44 128 ASP B N 1
ATOM 3626 C CA . ASP B 1 128 ? 1.135 9.484 -8.852 1 98.44 128 ASP B CA 1
ATOM 3627 C C . ASP B 1 128 ? -0.196 8.961 -9.383 1 98.44 128 ASP B C 1
ATOM 3629 O O . ASP B 1 128 ? -0.243 8.344 -10.453 1 98.44 128 ASP B O 1
ATOM 3633 N N . GLY B 1 129 ? -1.292 9.117 -8.578 1 98.69 129 GLY B N 1
ATOM 3634 C CA . GLY B 1 129 ? -2.613 8.797 -9.094 1 98.69 129 GLY B CA 1
ATOM 3635 C C . GLY B 1 129 ? -2.943 9.531 -10.375 1 98.69 129 GLY B C 1
ATOM 3636 O O . GLY B 1 129 ? -3.482 8.938 -11.312 1 98.69 129 GLY B O 1
ATOM 3637 N N . CYS B 1 130 ? -2.627 10.812 -10.484 1 98.56 130 CYS B N 1
ATOM 3638 C CA . CYS B 1 130 ? -2.848 11.602 -11.688 1 98.56 130 CYS B CA 1
ATOM 3639 C C . CYS B 1 130 ? -2.047 11.047 -12.859 1 98.56 130 CYS B C 1
ATOM 3641 O O . CYS B 1 130 ? -2.553 10.969 -13.977 1 98.56 130 CYS B O 1
ATOM 3643 N N . ARG B 1 131 ? -0.829 10.648 -12.594 1 97.19 131 ARG B N 1
ATOM 3644 C CA . ARG B 1 131 ? 0.045 10.117 -13.641 1 97.19 131 ARG B CA 1
ATOM 3645 C C . ARG B 1 131 ? -0.478 8.789 -14.164 1 97.19 131 ARG B C 1
ATOM 3647 O O . ARG B 1 131 ? -0.316 8.477 -15.352 1 97.19 131 ARG B O 1
ATOM 3654 N N . LEU B 1 132 ? -1.057 8.016 -13.297 1 97.69 132 LEU B N 1
ATOM 3655 C CA . LEU B 1 132 ? -1.557 6.695 -13.664 1 97.69 132 LEU B CA 1
ATOM 3656 C C . LEU B 1 132 ? -2.924 6.801 -14.336 1 97.69 132 LEU B C 1
ATOM 3658 O O . LEU B 1 132 ? -3.322 5.906 -15.086 1 97.69 132 LEU B O 1
ATOM 3662 N N . ALA B 1 133 ? -3.641 7.855 -13.945 1 97 133 ALA B N 1
ATOM 3663 C CA . ALA B 1 133 ? -4.977 8.047 -14.516 1 97 133 ALA B CA 1
ATOM 3664 C C . ALA B 1 133 ? -4.91 8.211 -16.031 1 97 133 ALA B C 1
ATOM 3666 O O . ALA B 1 133 ? -3.863 8.57 -16.578 1 97 133 ALA B O 1
ATOM 3667 N N . ARG B 1 134 ? -6.016 7.961 -16.797 1 93.12 134 ARG B N 1
ATOM 3668 C CA . ARG B 1 134 ? -6.07 8.039 -18.25 1 93.12 134 ARG B CA 1
ATOM 3669 C C . ARG B 1 134 ? -6.609 9.391 -18.703 1 93.12 134 ARG B C 1
ATOM 3671 O O . ARG B 1 134 ? -6.676 9.664 -19.906 1 93.12 134 ARG B O 1
ATOM 3678 N N . GLY B 1 135 ? -6.957 10.242 -17.766 1 93.94 135 GLY B N 1
ATOM 3679 C CA . GLY B 1 135 ? -7.34 11.609 -18.062 1 93.94 135 GLY B CA 1
ATOM 3680 C C . GLY B 1 135 ? -6.148 12.539 -18.219 1 93.94 135 GLY B C 1
ATOM 3681 O O . GLY B 1 135 ? -5.02 12.172 -17.906 1 93.94 135 GLY B O 1
ATOM 3682 N N . ALA B 1 136 ? -6.457 13.68 -18.812 1 97.06 136 ALA B N 1
ATOM 3683 C CA . ALA B 1 136 ? -5.438 14.727 -18.891 1 97.06 136 ALA B CA 1
ATOM 3684 C C . ALA B 1 136 ? -5.312 15.453 -17.547 1 97.06 136 ALA B C 1
ATOM 3686 O O . ALA B 1 136 ? -6.32 15.789 -16.922 1 97.06 136 ALA B O 1
ATOM 3687 N N . THR B 1 137 ? -4.086 15.617 -17.078 1 98.38 137 THR B N 1
ATOM 3688 C CA . THR B 1 137 ? -3.875 16.297 -15.805 1 98.38 137 THR B CA 1
ATOM 3689 C C . THR B 1 137 ? -3.414 17.734 -16.031 1 98.38 137 THR B C 1
ATOM 3691 O O . THR B 1 137 ? -2.51 17.984 -16.828 1 98.38 137 THR B O 1
ATOM 3694 N N . GLN B 1 138 ? -4.012 18.656 -15.453 1 98.56 138 GLN B N 1
ATOM 3695 C CA . GLN B 1 138 ? -3.564 20.047 -15.375 1 98.56 138 GLN B CA 1
ATOM 3696 C C . GLN B 1 138 ? -3.256 20.438 -13.938 1 98.56 138 GLN B C 1
ATOM 3698 O O . GLN B 1 138 ? -4.145 20.438 -13.086 1 98.56 138 GLN B O 1
ATOM 3703 N N . VAL B 1 139 ? -2.051 20.75 -13.664 1 98.44 139 VAL B N 1
ATOM 3704 C CA . VAL B 1 139 ? -1.641 21.219 -12.344 1 98.44 139 VAL B CA 1
ATOM 3705 C C . VAL B 1 139 ? -1.899 22.719 -12.219 1 98.44 139 VAL B C 1
ATOM 3707 O O . VAL B 1 139 ? -1.549 23.484 -13.109 1 98.44 139 VAL B O 1
ATOM 3710 N N . VAL B 1 140 ? -2.516 23.141 -11.188 1 98.5 140 VAL B N 1
ATOM 3711 C CA . VAL B 1 140 ? -2.814 24.547 -10.953 1 98.5 140 VAL B CA 1
ATOM 3712 C C . VAL B 1 140 ? -2.102 25.031 -9.695 1 98.5 140 VAL B C 1
ATOM 3714 O O . VAL B 1 140 ? -1.572 24.219 -8.93 1 98.5 140 VAL B O 1
ATOM 3717 N N . GLY B 1 141 ? -2.133 26.312 -9.516 1 97.38 141 GLY B N 1
ATOM 3718 C CA . GLY B 1 141 ? -1.479 26.891 -8.359 1 97.38 141 GLY B CA 1
ATOM 3719 C C . GLY B 1 141 ? -2.047 26.406 -7.039 1 97.38 141 GLY B C 1
ATOM 3720 O O . GLY B 1 141 ? -3.229 26.047 -6.957 1 97.38 141 GLY B O 1
ATOM 3721 N N . HIS B 1 142 ? -1.246 26.391 -6.027 1 96.31 142 HIS B N 1
ATOM 3722 C CA . HIS B 1 142 ? -1.568 25.891 -4.691 1 96.31 142 HIS B CA 1
ATOM 3723 C C . HIS B 1 142 ? -2.74 26.656 -4.09 1 96.31 142 HIS B C 1
ATOM 3725 O O . HIS B 1 142 ? -2.717 27.891 -4.027 1 96.31 142 HIS B O 1
ATOM 3731 N N . ALA B 1 143 ? -3.723 25.875 -3.67 1 97 143 ALA B N 1
ATOM 3732 C CA . ALA B 1 143 ? -4.879 26.438 -2.969 1 97 143 ALA B CA 1
ATOM 3733 C C . ALA B 1 143 ? -5.461 27.625 -3.725 1 97 143 ALA B C 1
ATOM 3735 O O . ALA B 1 143 ? -5.676 28.688 -3.145 1 97 143 ALA B O 1
ATOM 3736 N N . ASP B 1 144 ? -5.762 27.406 -5.023 1 98.25 144 ASP B N 1
ATOM 3737 C CA . ASP B 1 144 ? -6.176 28.5 -5.895 1 98.25 144 ASP B CA 1
ATOM 3738 C C . ASP B 1 144 ? -7.465 28.156 -6.637 1 98.25 144 ASP B C 1
ATOM 3740 O O . ASP B 1 144 ? -7.434 27.766 -7.809 1 98.25 144 ASP B O 1
ATOM 3744 N N . PRO B 1 145 ? -8.609 28.469 -6.027 1 98.75 145 PRO B N 1
ATOM 3745 C CA . PRO B 1 145 ? -9.883 28.141 -6.668 1 98.75 145 PRO B CA 1
ATOM 3746 C C . PRO B 1 145 ? -10.07 28.844 -8.008 1 98.75 145 PRO B C 1
ATOM 3748 O O . PRO B 1 145 ? -10.711 28.312 -8.914 1 98.75 145 PRO B O 1
ATOM 3751 N N . ARG B 1 146 ? -9.531 30.031 -8.148 1 98.62 146 ARG B N 1
ATOM 3752 C CA . ARG B 1 146 ? -9.648 30.766 -9.414 1 98.62 146 ARG B CA 1
ATOM 3753 C C . ARG B 1 146 ? -8.93 30.016 -10.531 1 98.62 146 ARG B C 1
ATOM 3755 O O . ARG B 1 146 ? -9.438 29.938 -11.656 1 98.62 146 ARG B O 1
ATOM 3762 N N . ALA B 1 147 ? -7.75 29.531 -10.188 1 98.75 147 ALA B N 1
ATOM 3763 C CA . ALA B 1 147 ? -7.008 28.75 -11.18 1 98.75 147 ALA B CA 1
ATOM 3764 C C . ALA B 1 147 ? -7.75 27.469 -11.531 1 98.75 147 ALA B C 1
ATOM 3766 O O . ALA B 1 147 ? -7.715 27.016 -12.68 1 98.75 147 ALA B O 1
ATOM 3767 N N . VAL B 1 148 ? -8.391 26.891 -10.57 1 98.81 148 VAL B N 1
ATOM 3768 C CA . VAL B 1 148 ? -9.195 25.688 -10.805 1 98.81 148 VAL B CA 1
ATOM 3769 C C . VAL B 1 148 ? -10.344 26.016 -11.75 1 98.81 148 VAL B C 1
ATOM 3771 O O . VAL B 1 148 ? -10.594 25.281 -12.711 1 98.81 148 VAL B O 1
ATOM 3774 N N . ALA B 1 149 ? -11 27.094 -11.477 1 98.75 149 ALA B N 1
ATOM 3775 C CA . ALA B 1 149 ? -12.109 27.516 -12.328 1 98.75 149 ALA B CA 1
ATOM 3776 C C . ALA B 1 149 ? -11.648 27.719 -13.766 1 98.75 149 ALA B C 1
ATOM 3778 O O . ALA B 1 149 ? -12.336 27.297 -14.711 1 98.75 149 ALA B O 1
ATOM 3779 N N . LYS B 1 150 ? -10.562 28.391 -13.898 1 98.69 150 LYS B N 1
ATOM 3780 C CA . LYS B 1 150 ? -10.016 28.625 -15.227 1 98.69 150 LYS B CA 1
ATOM 3781 C C . LYS B 1 150 ? -9.719 27.312 -15.945 1 98.69 150 LYS B C 1
ATOM 3783 O O . LYS B 1 150 ? -10.047 27.156 -17.125 1 98.69 150 LYS B O 1
ATOM 3788 N N . ALA B 1 151 ? -9.078 26.406 -15.242 1 98.69 151 ALA B N 1
ATOM 3789 C CA . ALA B 1 151 ? -8.734 25.109 -15.828 1 98.69 151 ALA B CA 1
ATOM 3790 C C . ALA B 1 151 ? -9.992 24.344 -16.25 1 98.69 151 ALA B C 1
ATOM 3792 O O . ALA B 1 151 ? -10.055 23.812 -17.359 1 98.69 151 ALA B O 1
ATOM 3793 N N . LEU B 1 152 ? -10.984 24.344 -15.375 1 98.44 152 LEU B N 1
ATOM 3794 C CA . LEU B 1 152 ? -12.227 23.625 -15.672 1 98.44 152 LEU B CA 1
ATOM 3795 C C . LEU B 1 152 ? -12.953 24.266 -16.859 1 98.44 152 LEU B C 1
ATOM 3797 O O . LEU B 1 152 ? -13.617 23.578 -17.625 1 98.44 152 LEU B O 1
ATOM 3801 N N . GLY B 1 153 ? -12.789 25.531 -17.016 1 97.81 153 GLY B N 1
ATOM 3802 C CA . GLY B 1 153 ? -13.438 26.25 -18.094 1 97.81 153 GLY B CA 1
ATOM 3803 C C . GLY B 1 153 ? -12.922 25.875 -19.469 1 97.81 153 GLY B C 1
ATOM 3804 O O . GLY B 1 153 ? -13.586 26.141 -20.469 1 97.81 153 GLY B O 1
ATOM 3805 N N . THR B 1 154 ? -11.789 25.234 -19.516 1 96.56 154 THR B N 1
ATOM 3806 C CA . THR B 1 154 ? -11.164 24.891 -20.797 1 96.56 154 THR B CA 1
ATOM 3807 C C . THR B 1 154 ? -11.562 23.484 -21.234 1 96.56 154 THR B C 1
ATOM 3809 O O . THR B 1 154 ? -11.125 23.016 -22.297 1 96.56 154 THR B O 1
ATOM 3812 N N . HIS B 1 155 ? -12.25 22.781 -20.516 1 95.44 155 HIS B N 1
ATOM 3813 C CA . HIS B 1 155 ? -12.555 21.375 -20.781 1 95.44 155 HIS B CA 1
ATOM 3814 C C . HIS B 1 155 ? -14.062 21.141 -20.797 1 95.44 155 HIS B C 1
ATOM 3816 O O . HIS B 1 155 ? -14.773 21.562 -19.875 1 95.44 155 HIS B O 1
ATOM 3822 N N . GLU B 1 156 ? -14.43 20.469 -21.969 1 91.06 156 GLU B N 1
ATOM 3823 C CA . GLU B 1 156 ? -15.82 20.016 -22.078 1 91.06 156 GLU B CA 1
ATOM 3824 C C . GLU B 1 156 ? -15.953 18.531 -21.734 1 91.06 156 GLU B C 1
ATOM 3826 O O . GLU B 1 156 ? -15.109 17.734 -22.141 1 91.06 156 GLU B O 1
ATOM 3831 N N . GLY B 1 157 ? -16.562 18.141 -20.656 1 93.31 157 GLY B N 1
ATOM 3832 C CA . GLY B 1 157 ? -16.719 16.734 -20.312 1 93.31 157 GLY B CA 1
ATOM 3833 C C . GLY B 1 157 ? -16.516 16.469 -18.828 1 93.31 157 GLY B C 1
ATOM 3834 O O . GLY B 1 157 ? -16.656 17.375 -18 1 93.31 157 GLY B O 1
ATOM 3835 N N . GLU B 1 158 ? -16.125 15.203 -18.594 1 96.44 158 GLU B N 1
ATOM 3836 C CA . GLU B 1 158 ? -15.969 14.789 -17.203 1 96.44 158 GLU B CA 1
ATOM 3837 C C . GLU B 1 158 ? -14.68 15.344 -16.594 1 96.44 158 GLU B C 1
ATOM 3839 O O . GLU B 1 158 ? -13.656 15.422 -17.281 1 96.44 158 GLU B O 1
ATOM 3844 N N . ALA B 1 159 ? -14.766 15.82 -15.422 1 98.31 159 ALA B N 1
ATOM 3845 C CA . ALA B 1 159 ? -13.594 16.375 -14.758 1 98.31 159 ALA B CA 1
ATOM 3846 C C . ALA B 1 159 ? -13.656 16.141 -13.25 1 98.31 159 ALA B C 1
ATOM 3848 O O . ALA B 1 159 ? -14.75 16.047 -12.672 1 98.31 159 ALA B O 1
ATOM 3849 N N . ILE B 1 160 ? -12.508 16.016 -12.68 1 98.81 160 ILE B N 1
ATOM 3850 C CA . ILE B 1 160 ? -12.406 15.992 -11.219 1 98.81 160 ILE B CA 1
ATOM 3851 C C . ILE B 1 160 ? -11.305 16.953 -10.773 1 98.81 160 ILE B C 1
ATOM 3853 O O . ILE B 1 160 ? -10.352 17.219 -11.516 1 98.81 160 ILE B O 1
ATOM 3857 N N . VAL B 1 161 ? -11.5 17.547 -9.648 1 98.88 161 VAL B N 1
ATOM 3858 C CA . VAL B 1 161 ? -10.492 18.328 -8.938 1 98.88 161 VAL B CA 1
ATOM 3859 C C . VAL B 1 161 ? -9.93 17.516 -7.777 1 98.88 161 VAL B C 1
ATOM 3861 O O . VAL B 1 161 ? -10.68 16.938 -6.988 1 98.88 161 VAL B O 1
ATOM 3864 N N . VAL B 1 162 ? -8.594 17.453 -7.699 1 98.88 162 VAL B N 1
ATOM 3865 C CA . VAL B 1 162 ? -7.895 16.625 -6.715 1 98.88 162 VAL B CA 1
ATOM 3866 C C . VAL B 1 162 ? -7.051 17.516 -5.805 1 98.88 162 VAL B C 1
ATOM 3868 O O . VAL B 1 162 ? -6.219 18.297 -6.285 1 98.88 162 VAL B O 1
ATOM 3871 N N . SER B 1 163 ? -7.242 17.391 -4.465 1 98.88 163 SER B N 1
ATOM 3872 C CA . SER B 1 163 ? -6.484 18.203 -3.52 1 98.88 163 SER B CA 1
ATOM 3873 C C . SER B 1 163 ? -6.379 17.516 -2.162 1 98.88 163 SER B C 1
ATOM 3875 O O . SER B 1 163 ? -7.262 16.734 -1.779 1 98.88 163 SER B O 1
ATOM 3877 N N . ASP B 1 164 ? -5.273 17.734 -1.489 1 98.69 164 ASP B N 1
ATOM 3878 C CA . ASP B 1 164 ? -5.273 17.484 -0.049 1 98.69 164 ASP B CA 1
ATOM 3879 C C . ASP B 1 164 ? -6.234 18.438 0.665 1 98.69 164 ASP B C 1
ATOM 3881 O O . ASP B 1 164 ? -6.52 19.531 0.17 1 98.69 164 ASP B O 1
ATOM 3885 N N . THR B 1 165 ? -6.75 17.969 1.821 1 98.88 165 THR B N 1
ATOM 3886 C CA . THR B 1 165 ? -7.535 18.891 2.639 1 98.88 165 THR B CA 1
ATOM 3887 C C . THR B 1 165 ? -6.621 19.75 3.508 1 98.88 165 THR B C 1
ATOM 3889 O O . THR B 1 165 ? -6.945 20.906 3.799 1 98.88 165 THR B O 1
ATOM 3892 N N . VAL B 1 166 ? -5.609 19.156 4.059 1 98.56 166 VAL B N 1
ATOM 3893 C CA . VAL B 1 166 ? -4.512 19.797 4.773 1 98.56 166 VAL B CA 1
ATOM 3894 C C . VAL B 1 166 ? -3.176 19.375 4.164 1 98.56 166 VAL B C 1
ATOM 3896 O O . VAL B 1 166 ? -2.896 18.172 4.047 1 98.56 166 VAL B O 1
ATOM 3899 N N . PHE B 1 167 ? -2.424 20.344 3.73 1 96.25 167 PHE B N 1
ATOM 3900 C CA . PHE B 1 167 ? -1.175 20.047 3.045 1 96.25 167 PHE B CA 1
ATOM 3901 C C . PHE B 1 167 ? -0.07 19.734 4.047 1 96.25 167 PHE B C 1
ATOM 3903 O O . PHE B 1 167 ? 0.062 20.406 5.066 1 96.25 167 PHE B O 1
ATOM 3910 N N . SER B 1 168 ? 0.738 18.75 3.76 1 92.75 168 SER B N 1
ATOM 3911 C CA . SER B 1 168 ? 1.626 18.109 4.727 1 92.75 168 SER B CA 1
ATOM 3912 C C . SER B 1 168 ? 2.832 18.984 5.035 1 92.75 168 SER B C 1
ATOM 3914 O O . SER B 1 168 ? 3.482 18.812 6.07 1 92.75 168 SER B O 1
ATOM 3916 N N . VAL B 1 169 ? 3.166 19.906 4.188 1 89.5 169 VAL B N 1
ATOM 3917 C CA . VAL B 1 169 ? 4.418 20.641 4.324 1 89.5 169 VAL B CA 1
ATOM 3918 C C . VAL B 1 169 ? 4.227 21.797 5.301 1 89.5 169 VAL B C 1
ATOM 3920 O O . VAL B 1 169 ? 4.914 21.875 6.324 1 89.5 169 VAL B O 1
ATOM 3923 N N . ASP B 1 170 ? 3.158 22.547 5.109 1 91 170 ASP B N 1
ATOM 3924 C CA . ASP B 1 170 ? 2.949 23.734 5.938 1 91 170 ASP B CA 1
ATOM 3925 C C . ASP B 1 170 ? 1.773 23.531 6.891 1 91 170 ASP B C 1
ATOM 3927 O O . ASP B 1 170 ? 1.594 24.297 7.836 1 91 170 ASP B O 1
ATOM 3931 N N . GLY B 1 171 ? 1.059 22.531 6.664 1 94.38 171 GLY B N 1
ATOM 3932 C CA . GLY B 1 171 ? -0.096 22.297 7.52 1 94.38 171 GLY B CA 1
ATOM 3933 C C . GLY B 1 171 ? -1.273 23.188 7.184 1 94.38 171 GLY B C 1
ATOM 3934 O O . GLY B 1 171 ? -2.236 23.266 7.945 1 94.38 171 GLY B O 1
ATOM 3935 N N . ASP B 1 172 ? -1.202 23.859 6.078 1 95.75 172 ASP B N 1
ATOM 3936 C CA . ASP B 1 172 ? -2.27 24.766 5.668 1 95.75 172 ASP B CA 1
ATOM 3937 C C . ASP B 1 172 ? -3.439 24 5.055 1 95.75 172 ASP B C 1
ATOM 3939 O O . ASP B 1 172 ? -3.236 23 4.359 1 95.75 172 ASP B O 1
ATOM 3943 N N . ALA B 1 173 ? -4.629 24.484 5.289 1 98.19 173 ALA B N 1
ATOM 3944 C CA . ALA B 1 173 ? -5.848 23.844 4.809 1 98.19 173 ALA B CA 1
ATOM 3945 C C . ALA B 1 173 ? -6.191 24.312 3.396 1 98.19 173 ALA B C 1
ATOM 3947 O O . ALA B 1 173 ? -5.996 25.484 3.061 1 98.19 173 ALA B O 1
ATOM 3948 N N . ALA B 1 174 ? -6.688 23.406 2.592 1 98.56 174 ALA B N 1
ATOM 3949 C CA . ALA B 1 174 ? -7.254 23.766 1.296 1 98.56 174 ALA B CA 1
ATOM 3950 C C . ALA B 1 174 ? -8.57 24.531 1.464 1 98.56 174 ALA B C 1
ATOM 3952 O O . ALA B 1 174 ? -9.305 24.297 2.43 1 98.56 174 ALA B O 1
ATOM 3953 N N . PRO B 1 175 ? -8.859 25.5 0.535 1 98.62 175 PRO B N 1
ATOM 3954 C CA . PRO B 1 175 ? -10.156 26.156 0.561 1 98.62 175 PRO B CA 1
ATOM 3955 C C . PRO B 1 175 ? -11.289 25.281 0.023 1 98.62 175 PRO B C 1
ATOM 3957 O O . PRO B 1 175 ? -11.828 25.562 -1.05 1 98.62 175 PRO B O 1
ATOM 3960 N N . LEU B 1 176 ? -11.766 24.312 0.784 1 98.81 176 LEU B N 1
ATOM 3961 C CA . LEU B 1 176 ? -12.625 23.234 0.333 1 98.81 176 LEU B CA 1
ATOM 3962 C C . LEU B 1 176 ? -13.977 23.766 -0.136 1 98.81 176 LEU B C 1
ATOM 3964 O O . LEU B 1 176 ? -14.508 23.312 -1.15 1 98.81 176 LEU B O 1
ATOM 3968 N N . ALA B 1 177 ? -14.539 24.703 0.62 1 98.5 177 ALA B N 1
ATOM 3969 C CA . ALA B 1 177 ? -15.844 25.25 0.249 1 98.5 177 ALA B CA 1
ATOM 3970 C C . ALA B 1 177 ? -15.789 25.922 -1.121 1 98.5 177 ALA B C 1
ATOM 3972 O O . ALA B 1 177 ? -16.656 25.703 -1.961 1 98.5 177 ALA B O 1
ATOM 3973 N N . ALA B 1 178 ? -14.766 26.75 -1.286 1 98.81 178 ALA B N 1
ATOM 3974 C CA . ALA B 1 178 ? -14.602 27.438 -2.564 1 98.81 178 ALA B CA 1
ATOM 3975 C C . ALA B 1 178 ? -14.352 26.438 -3.693 1 98.81 178 ALA B C 1
ATOM 3977 O O . ALA B 1 178 ? -14.859 26.609 -4.805 1 98.81 178 ALA B O 1
ATOM 3978 N N . LEU B 1 179 ? -13.516 25.422 -3.479 1 98.88 179 LEU B N 1
ATOM 3979 C CA . LEU B 1 179 ? -13.25 24.391 -4.484 1 98.88 179 LEU B CA 1
ATOM 3980 C C . LEU B 1 179 ? -14.531 23.656 -4.863 1 98.88 179 LEU B C 1
ATOM 3982 O O . LEU B 1 179 ? -14.773 23.391 -6.043 1 98.88 179 LEU B O 1
ATOM 3986 N N . ALA B 1 180 ? -15.32 23.312 -3.836 1 98.75 180 ALA B N 1
ATOM 3987 C CA . ALA B 1 180 ? -16.578 22.609 -4.09 1 98.75 180 ALA B CA 1
ATOM 3988 C C . ALA B 1 180 ? -17.516 23.469 -4.953 1 98.75 180 ALA B C 1
ATOM 3990 O O . ALA B 1 180 ? -18.172 22.953 -5.859 1 98.75 180 ALA B O 1
ATOM 3991 N N . GLU B 1 181 ? -17.578 24.719 -4.602 1 98.62 181 GLU B N 1
ATOM 3992 C CA . GLU B 1 181 ? -18.422 25.625 -5.367 1 98.62 181 GLU B CA 1
ATOM 3993 C C . GLU B 1 181 ? -17.984 25.688 -6.828 1 98.62 181 GLU B C 1
ATOM 3995 O O . GLU B 1 181 ? -18.812 25.609 -7.734 1 98.62 181 GLU B O 1
ATOM 4000 N N . VAL B 1 182 ? -16.719 25.844 -7.066 1 98.69 182 VAL B N 1
ATOM 4001 C CA . VAL B 1 182 ? -16.172 25.906 -8.422 1 98.69 182 VAL B CA 1
ATOM 4002 C C . VAL B 1 182 ? -16.484 24.594 -9.148 1 98.69 182 VAL B C 1
ATOM 4004 O O . VAL B 1 182 ? -16.875 24.609 -10.32 1 98.69 182 VAL B O 1
ATOM 4007 N N . CYS B 1 183 ? -16.312 23.438 -8.461 1 98.62 183 CYS B N 1
ATOM 4008 C CA . CYS B 1 183 ? -16.594 22.141 -9.062 1 98.62 183 CYS B CA 1
ATOM 4009 C C . CYS B 1 183 ? -18.062 22.062 -9.492 1 98.62 183 CYS B C 1
ATOM 4011 O O . CYS B 1 183 ? -18.359 21.625 -10.609 1 98.62 183 CYS B O 1
ATOM 4013 N N . ARG B 1 184 ? -18.953 22.5 -8.656 1 98.06 184 ARG B N 1
ATOM 4014 C CA . ARG B 1 184 ? -20.375 22.422 -8.938 1 98.06 184 ARG B CA 1
ATOM 4015 C C . ARG B 1 184 ? -20.75 23.312 -10.125 1 98.06 184 ARG B C 1
ATOM 4017 O O . ARG B 1 184 ? -21.562 22.922 -10.961 1 98.06 184 ARG B O 1
ATOM 4024 N N . GLU B 1 185 ? -20.141 24.453 -10.18 1 97.62 185 GLU B N 1
ATOM 4025 C CA . GLU B 1 185 ? -20.391 25.359 -11.289 1 97.62 185 GLU B CA 1
ATOM 4026 C C . GLU B 1 185 ? -20.016 24.734 -12.625 1 97.62 185 GLU B C 1
ATOM 4028 O O . GLU B 1 185 ? -20.625 25.031 -13.656 1 97.62 185 GLU B O 1
ATOM 4033 N N . HIS B 1 186 ? -19.109 23.844 -12.625 1 97.62 186 HIS B N 1
ATOM 4034 C CA . HIS B 1 186 ? -18.609 23.281 -13.875 1 97.62 186 HIS B CA 1
ATOM 4035 C C . HIS B 1 186 ? -19 21.812 -14.023 1 97.62 186 HIS B C 1
ATOM 4037 O O . HIS B 1 186 ? -18.547 21.141 -14.953 1 97.62 186 HIS B O 1
ATOM 4043 N N . GLY B 1 187 ? -19.75 21.281 -13.031 1 97.12 187 GLY B N 1
ATOM 4044 C CA . GLY B 1 187 ? -20.203 19.891 -13.086 1 97.12 187 GLY B CA 1
ATOM 4045 C C . GLY B 1 187 ? -19.094 18.891 -12.82 1 97.12 187 GLY B C 1
ATOM 4046 O O . GLY B 1 187 ? -19.172 17.75 -13.25 1 97.12 187 GLY B O 1
ATOM 4047 N N . ALA B 1 188 ? -17.969 19.297 -12.172 1 98.38 188 ALA B N 1
ATOM 4048 C CA . ALA B 1 188 ? -16.828 18.453 -11.867 1 98.38 188 ALA B CA 1
ATOM 4049 C C . ALA B 1 188 ? -16.953 17.828 -10.484 1 98.38 188 ALA B C 1
ATOM 4051 O O . ALA B 1 188 ? -17.656 18.359 -9.617 1 98.38 188 ALA B O 1
ATOM 4052 N N . GLY B 1 189 ? -16.375 16.641 -10.328 1 98.75 189 GLY B N 1
ATOM 4053 C CA . GLY B 1 189 ? -16.266 16.047 -9 1 98.75 189 GLY B CA 1
ATOM 4054 C C . GLY B 1 189 ? -15.109 16.578 -8.195 1 98.75 189 GLY B C 1
ATOM 4055 O O . GLY B 1 189 ? -14.109 17.031 -8.758 1 98.75 189 GLY B O 1
ATOM 4056 N N . LEU B 1 190 ? -15.25 16.578 -6.891 1 98.94 190 LEU B N 1
ATOM 4057 C CA . LEU B 1 190 ? -14.18 16.953 -5.973 1 98.94 190 LEU B CA 1
ATOM 4058 C C . LEU B 1 190 ? -13.648 15.727 -5.234 1 98.94 190 LEU B C 1
ATOM 4060 O O . LEU B 1 190 ? -14.406 15.039 -4.547 1 98.94 190 LEU B O 1
ATOM 4064 N N . VAL B 1 191 ? -12.383 15.391 -5.406 1 98.94 191 VAL B N 1
ATOM 4065 C CA . VAL B 1 191 ? -11.688 14.305 -4.723 1 98.94 191 VAL B CA 1
ATOM 4066 C C . VAL B 1 191 ? -10.633 14.875 -3.779 1 98.94 191 VAL B C 1
ATOM 4068 O O . VAL B 1 191 ? -9.648 15.469 -4.223 1 98.94 191 VAL B O 1
ATOM 4071 N N . VAL B 1 192 ? -10.797 14.641 -2.479 1 98.94 192 VAL B N 1
ATOM 4072 C CA . VAL B 1 192 ? -9.883 15.281 -1.538 1 98.94 192 VAL B CA 1
ATOM 4073 C C . VAL B 1 192 ? -9.289 14.234 -0.598 1 98.94 192 VAL B C 1
ATOM 4075 O O . VAL B 1 192 ? -9.977 13.297 -0.195 1 98.94 192 VAL B O 1
ATOM 4078 N N . ASP B 1 193 ? -8.023 14.359 -0.313 1 98.94 193 ASP B N 1
ATOM 4079 C CA . ASP B 1 193 ? -7.305 13.516 0.64 1 98.94 193 ASP B CA 1
ATOM 4080 C C . ASP B 1 193 ? -7.305 14.141 2.033 1 98.94 193 ASP B C 1
ATOM 4082 O O . ASP B 1 193 ? -6.629 15.148 2.264 1 98.94 193 ASP B O 1
ATOM 4086 N N . ASP B 1 194 ? -7.941 13.5 2.945 1 98.94 194 ASP B N 1
ATOM 4087 C CA . ASP B 1 194 ? -8.094 14.047 4.293 1 98.94 194 ASP B CA 1
ATOM 4088 C C . ASP B 1 194 ? -7.184 13.32 5.281 1 98.94 194 ASP B C 1
ATOM 4090 O O . ASP B 1 194 ? -7.539 13.141 6.449 1 98.94 194 ASP B O 1
ATOM 4094 N N . ALA B 1 195 ? -6.004 12.938 4.848 1 98.75 195 ALA B N 1
ATOM 4095 C CA . ALA B 1 195 ? -5.039 12.188 5.652 1 98.75 195 ALA B CA 1
ATOM 4096 C C . ALA B 1 195 ? -4.664 12.961 6.914 1 98.75 195 ALA B C 1
ATOM 4098 O O . ALA B 1 195 ? -4.422 12.367 7.965 1 98.75 195 ALA B O 1
ATOM 4099 N N . HIS B 1 196 ? -4.551 14.289 6.809 1 98.69 196 HIS B N 1
ATOM 4100 C CA . HIS B 1 196 ? -4.129 15.109 7.938 1 98.69 196 HIS B CA 1
ATOM 4101 C C . HIS B 1 196 ? -5.328 15.734 8.641 1 98.69 196 HIS B C 1
ATOM 4103 O O . HIS B 1 196 ? -5.172 16.422 9.656 1 98.69 196 HIS B O 1
ATOM 4109 N N . GLY B 1 197 ? -6.523 15.562 8.117 1 98.81 197 GLY B N 1
ATOM 4110 C CA . GLY B 1 197 ? -7.723 16.141 8.695 1 98.81 197 GLY B CA 1
ATOM 4111 C C . GLY B 1 197 ? -8.492 15.18 9.578 1 98.81 197 GLY B C 1
ATOM 4112 O O . GLY B 1 197 ? -9.016 15.57 10.625 1 98.81 197 GLY B O 1
ATOM 4113 N N . LEU B 1 198 ? -8.625 13.898 9.172 1 98.88 198 LEU B N 1
ATOM 4114 C CA . LEU B 1 198 ? -9.328 12.898 9.969 1 98.88 198 LEU B CA 1
ATOM 4115 C C . LEU B 1 198 ? -8.742 12.812 11.375 1 98.88 198 LEU B C 1
ATOM 4117 O O . LEU B 1 198 ? -7.523 12.695 11.531 1 98.88 198 LEU B O 1
ATOM 4121 N N . GLY B 1 199 ? -9.562 12.852 12.359 1 98.88 199 GLY B N 1
ATOM 4122 C CA . GLY B 1 199 ? -9.156 12.766 13.758 1 98.88 199 GLY B CA 1
ATOM 4123 C C . GLY B 1 199 ? -8.727 14.102 14.336 1 98.88 199 GLY B C 1
ATOM 4124 O O . GLY B 1 199 ? -8.516 14.219 15.547 1 98.88 199 GLY B O 1
ATOM 4125 N N . VAL B 1 200 ? -8.609 15.172 13.477 1 98.81 200 VAL B N 1
ATOM 4126 C CA . VAL B 1 200 ? -8.062 16.453 13.938 1 98.81 200 VAL B CA 1
ATOM 4127 C C . VAL B 1 200 ? -9.078 17.562 13.695 1 98.81 200 VAL B C 1
ATOM 4129 O O . VAL B 1 200 ? -9.391 18.328 14.602 1 98.81 200 VAL B O 1
ATOM 4132 N N . LEU B 1 201 ? -9.594 17.641 12.484 1 98.75 201 LEU B N 1
ATOM 4133 C CA . LEU B 1 201 ? -10.5 18.719 12.109 1 98.75 201 LEU B CA 1
ATOM 4134 C C . LEU B 1 201 ? -11.953 18.25 12.18 1 98.75 201 LEU B C 1
ATOM 4136 O O . LEU B 1 201 ? -12.227 17.047 12.195 1 98.75 201 LEU B O 1
ATOM 4140 N N . GLY B 1 202 ? -12.844 19.234 12.164 1 98.12 202 GLY B N 1
ATOM 4141 C CA . GLY B 1 202 ? -14.258 18.906 12.258 1 98.12 202 GLY B CA 1
ATOM 4142 C C . GLY B 1 202 ? -14.688 18.5 13.656 1 98.12 202 GLY B C 1
ATOM 4143 O O . GLY B 1 202 ? -13.867 18.094 14.477 1 98.12 202 GLY B O 1
ATOM 4144 N N . ASP B 1 203 ? -15.984 18.594 13.906 1 97.38 203 ASP B N 1
ATOM 4145 C CA . ASP B 1 203 ? -16.531 18.234 15.211 1 97.38 203 ASP B CA 1
ATOM 4146 C C . ASP B 1 203 ? -16.141 16.812 15.594 1 97.38 203 ASP B C 1
ATOM 4148 O O . ASP B 1 203 ? -16.438 15.867 14.859 1 97.38 203 ASP B O 1
ATOM 4152 N N . GLY B 1 204 ? -15.43 16.703 16.703 1 97.94 204 GLY B N 1
ATOM 4153 C CA . GLY B 1 204 ? -15.023 15.398 17.188 1 97.94 204 GLY B CA 1
ATOM 4154 C C . GLY B 1 204 ? -13.992 14.734 16.312 1 97.94 204 GLY B C 1
ATOM 4155 O O . GLY B 1 204 ? -13.734 13.531 16.438 1 97.94 204 GLY B O 1
ATOM 4156 N N . GLY B 1 205 ? -13.422 15.43 15.383 1 98.81 205 GLY B N 1
ATOM 4157 C CA . GLY B 1 205 ? -12.391 14.867 14.523 1 98.81 205 GLY B CA 1
ATOM 4158 C C . GLY B 1 205 ? -12.945 14.188 13.289 1 98.81 205 GLY B C 1
ATOM 4159 O O . GLY B 1 205 ? -12.305 13.289 12.727 1 98.81 205 GLY B O 1
ATOM 4160 N N . ARG B 1 206 ? -14.109 14.539 12.852 1 98.81 206 ARG B N 1
ATOM 4161 C CA . ARG B 1 206 ? -14.812 13.852 11.773 1 98.81 206 ARG B CA 1
ATOM 4162 C C . ARG B 1 206 ? -14.211 14.188 10.414 1 98.81 206 ARG B C 1
ATOM 4164 O O . ARG B 1 206 ? -14.555 13.57 9.406 1 98.81 206 ARG B O 1
ATOM 4171 N N . GLY B 1 207 ? -13.266 15.156 10.391 1 98.75 207 GLY B N 1
ATOM 4172 C CA . GLY B 1 207 ? -12.508 15.438 9.188 1 98.75 207 GLY B CA 1
ATOM 4173 C C . GLY B 1 207 ? -12.828 16.797 8.578 1 98.75 207 GLY B C 1
ATOM 4174 O O . GLY B 1 207 ? -13.828 17.422 8.938 1 98.75 207 GLY B O 1
ATOM 4175 N N . ALA B 1 208 ? -11.969 17.234 7.707 1 98.88 208 ALA B N 1
ATOM 4176 C CA . ALA B 1 208 ? -12.062 18.547 7.062 1 98.88 208 ALA B CA 1
ATOM 4177 C C . ALA B 1 208 ? -13.32 18.641 6.207 1 98.88 208 ALA B C 1
ATOM 4179 O O . ALA B 1 208 ? -14 19.672 6.203 1 98.88 208 ALA B O 1
ATOM 4180 N N . PRO B 1 209 ? -13.664 17.562 5.441 1 98.88 209 PRO B N 1
ATOM 4181 C CA . PRO B 1 209 ? -14.891 17.688 4.652 1 98.88 209 PRO B CA 1
ATOM 4182 C C . PRO B 1 209 ? -16.125 17.906 5.52 1 98.88 209 PRO B C 1
ATOM 4184 O O . PRO B 1 209 ? -17.047 18.641 5.133 1 98.88 209 PRO B O 1
ATOM 4187 N N . TYR B 1 210 ? -16.203 17.219 6.641 1 98.56 210 TYR B N 1
ATOM 4188 C CA . TYR B 1 210 ? -17.297 17.422 7.574 1 98.56 210 TYR B CA 1
ATOM 4189 C C . TYR B 1 210 ? -17.328 18.875 8.055 1 98.56 210 TYR B C 1
ATOM 4191 O O . TYR B 1 210 ? -18.391 19.5 8.07 1 98.56 210 TYR B O 1
ATOM 4199 N N . ALA B 1 211 ? -16.203 19.406 8.445 1 98.31 211 ALA B N 1
ATOM 4200 C CA . ALA B 1 211 ? -16.094 20.781 8.922 1 98.31 211 ALA B CA 1
ATOM 4201 C C . ALA B 1 211 ? -16.547 21.781 7.855 1 98.31 211 ALA B C 1
ATOM 4203 O O . ALA B 1 211 ? -17.109 22.828 8.18 1 98.31 211 ALA B O 1
ATOM 4204 N N . ALA B 1 212 ? -16.312 21.422 6.605 1 98.56 212 ALA B N 1
ATOM 4205 C CA . ALA B 1 212 ? -16.625 22.312 5.492 1 98.56 212 ALA B CA 1
ATOM 4206 C C . ALA B 1 212 ? -18.062 22.125 5.023 1 98.56 212 ALA B C 1
ATOM 4208 O O . ALA B 1 212 ? -18.516 22.797 4.09 1 98.56 212 ALA B O 1
ATOM 4209 N N . GLY B 1 213 ? -18.781 21.188 5.66 1 98.31 213 GLY B N 1
ATOM 4210 C CA . GLY B 1 213 ? -20.156 20.922 5.273 1 98.31 213 GLY B CA 1
ATOM 4211 C C . GLY B 1 213 ? -20.266 20.156 3.977 1 98.31 213 GLY B C 1
ATOM 4212 O O . GLY B 1 213 ? -21.281 20.234 3.281 1 98.31 213 GLY B O 1
ATOM 4213 N N . LEU B 1 214 ? -19.234 19.438 3.627 1 98.69 214 LEU B N 1
ATOM 4214 C CA . LEU B 1 214 ? -19.203 18.75 2.34 1 98.69 214 LEU B CA 1
ATOM 4215 C C . LEU B 1 214 ? -19.391 17.234 2.52 1 98.69 214 LEU B C 1
ATOM 4217 O O . LEU B 1 214 ? -19.562 16.516 1.542 1 98.69 214 LEU B O 1
ATOM 4221 N N . ALA B 1 215 ? -19.375 16.75 3.781 1 98.06 215 ALA B N 1
ATOM 4222 C CA . ALA B 1 215 ? -19.531 15.328 4.035 1 98.06 215 ALA B CA 1
ATOM 4223 C C . ALA B 1 215 ? -20.859 14.812 3.496 1 98.06 215 ALA B C 1
ATOM 4225 O O . ALA B 1 215 ? -21.906 15.422 3.725 1 98.06 215 ALA B O 1
ATOM 4226 N N . GLY B 1 216 ? -20.797 13.742 2.758 1 97.06 216 GLY B N 1
ATOM 4227 C CA . GLY B 1 216 ? -22 13.102 2.266 1 97.06 216 GLY B CA 1
ATOM 4228 C C . GLY B 1 216 ? -22.5 13.68 0.95 1 97.06 216 GLY B C 1
ATOM 4229 O O . GLY B 1 216 ? -23.438 13.156 0.344 1 97.06 216 GLY B O 1
ATOM 4230 N N . ALA B 1 217 ? -21.875 14.781 0.485 1 98.19 217 ALA B N 1
ATOM 4231 C CA . ALA B 1 217 ? -22.266 15.359 -0.797 1 98.19 217 ALA B CA 1
ATOM 4232 C C . ALA B 1 217 ? -22.047 14.367 -1.938 1 98.19 217 ALA B C 1
ATOM 4234 O O . ALA B 1 217 ? -21.062 13.641 -1.953 1 98.19 217 ALA B O 1
ATOM 4235 N N . PRO B 1 218 ? -22.984 14.328 -2.885 1 97.62 218 PRO B N 1
ATOM 4236 C CA . PRO B 1 218 ? -22.906 13.328 -3.953 1 97.62 218 PRO B CA 1
ATOM 4237 C C . PRO B 1 218 ? -21.766 13.594 -4.93 1 97.62 218 PRO B C 1
ATOM 4239 O O . PRO B 1 218 ? -21.422 12.727 -5.734 1 97.62 218 PRO B O 1
ATOM 4242 N N . ASP B 1 219 ? -21.203 14.844 -4.895 1 98.44 219 ASP B N 1
ATOM 4243 C CA . ASP B 1 219 ? -20.156 15.219 -5.844 1 98.44 219 ASP B CA 1
ATOM 4244 C C . ASP B 1 219 ? -18.797 15.281 -5.16 1 98.44 219 ASP B C 1
ATOM 4246 O O . ASP B 1 219 ? -17.844 15.867 -5.699 1 98.44 219 ASP B O 1
ATOM 4250 N N . VAL B 1 220 ? -18.703 14.711 -3.928 1 98.81 220 VAL B N 1
ATOM 4251 C CA . VAL B 1 220 ? -17.453 14.758 -3.168 1 98.81 220 VAL B CA 1
ATOM 4252 C C . VAL B 1 220 ? -17.031 13.344 -2.787 1 98.81 220 VAL B C 1
ATOM 4254 O O . VAL B 1 220 ? -17.828 12.562 -2.27 1 98.81 220 VAL B O 1
ATOM 4257 N N . VAL B 1 221 ? -15.805 12.992 -3.094 1 98.94 221 VAL B N 1
ATOM 4258 C CA . VAL B 1 221 ? -15.148 11.758 -2.68 1 98.94 221 VAL B CA 1
ATOM 4259 C C . VAL B 1 221 ? -13.938 12.078 -1.812 1 98.94 221 VAL B C 1
ATOM 4261 O O . VAL B 1 221 ? -13.172 12.992 -2.119 1 98.94 221 VAL B O 1
ATOM 4264 N N . VAL B 1 222 ? -13.805 11.336 -0.717 1 98.94 222 VAL B N 1
ATOM 4265 C CA . VAL B 1 222 ? -12.75 11.617 0.251 1 98.94 222 VAL B CA 1
ATOM 4266 C C . VAL B 1 222 ? -11.891 10.375 0.451 1 98.94 222 VAL B C 1
ATOM 4268 O O . VAL B 1 222 ? -12.414 9.266 0.6 1 98.94 222 VAL B O 1
ATOM 4271 N N . THR B 1 223 ? -10.594 10.578 0.353 1 98.94 223 THR B N 1
ATOM 4272 C CA . THR B 1 223 ? -9.688 9.539 0.831 1 98.94 223 THR B CA 1
ATOM 4273 C C . THR B 1 223 ? -9.148 9.891 2.217 1 98.94 223 THR B C 1
ATOM 4275 O O . THR B 1 223 ? -9.039 11.062 2.566 1 98.94 223 THR B O 1
ATOM 4278 N N . VAL B 1 224 ? -8.922 8.883 3.025 1 98.94 224 VAL B N 1
ATOM 4279 C CA . VAL B 1 224 ? -8.312 9.055 4.34 1 98.94 224 VAL B CA 1
ATOM 4280 C C . VAL B 1 224 ? -7.23 7.992 4.547 1 98.94 224 VAL B C 1
ATOM 4282 O O . VAL B 1 224 ? -7.168 7.008 3.807 1 98.94 224 VAL B O 1
ATOM 4285 N N . THR B 1 225 ? -6.348 8.227 5.453 1 98.81 225 THR B N 1
ATOM 4286 C CA . THR B 1 225 ? -5.43 7.203 5.93 1 98.81 225 THR B CA 1
ATOM 4287 C C . THR B 1 225 ? -5.777 6.777 7.352 1 98.81 225 THR B C 1
ATOM 4289 O O . THR B 1 225 ? -6.348 7.559 8.117 1 98.81 225 THR B O 1
ATOM 4292 N N . LEU B 1 226 ? -5.5 5.555 7.656 1 98.88 226 LEU B N 1
ATOM 4293 C CA . LEU B 1 226 ? -5.734 5.016 8.992 1 98.88 226 LEU B CA 1
ATOM 4294 C C . LEU B 1 226 ? -4.445 5.008 9.805 1 98.88 226 LEU B C 1
ATOM 4296 O O . LEU B 1 226 ? -4.445 4.594 10.969 1 98.88 226 LEU B O 1
ATOM 4300 N N . SER B 1 227 ? -3.398 5.566 9.25 1 98.75 227 SER B N 1
ATOM 4301 C CA . SER B 1 227 ? -2.072 5.359 9.82 1 98.75 227 SER B CA 1
ATOM 4302 C C . SER B 1 227 ? -1.621 6.574 10.625 1 98.75 227 SER B C 1
ATOM 4304 O O . SER B 1 227 ? -0.579 6.535 11.281 1 98.75 227 SER B O 1
ATOM 4306 N N . LYS B 1 228 ? -2.355 7.676 10.594 1 98.56 228 LYS B N 1
ATOM 4307 C CA . LYS B 1 228 ? -1.963 8.898 11.289 1 98.56 228 LYS B CA 1
ATOM 4308 C C . LYS B 1 228 ? -2.762 9.078 12.578 1 98.56 228 LYS B C 1
ATOM 4310 O O . LYS B 1 228 ? -2.486 8.422 13.578 1 98.56 228 LYS B O 1
ATOM 4315 N N . SER B 1 229 ? -3.918 9.703 12.547 1 98.81 229 SER B N 1
ATOM 4316 C CA . SER B 1 229 ? -4.723 9.93 13.742 1 98.81 229 SER B CA 1
ATOM 4317 C C . SER B 1 229 ? -5.145 8.617 14.383 1 98.81 229 SER B C 1
ATOM 4319 O O . SER B 1 229 ? -5.18 8.5 15.609 1 98.81 229 SER B O 1
ATOM 4321 N N . LEU B 1 230 ? -5.406 7.59 13.547 1 98.88 230 LEU B N 1
ATOM 4322 C CA . LEU B 1 230 ? -5.941 6.344 14.094 1 98.88 230 LEU B CA 1
ATOM 4323 C C . LEU B 1 230 ? -4.812 5.383 14.445 1 98.88 230 LEU B C 1
ATOM 4325 O O . LEU B 1 230 ? -5.062 4.277 14.938 1 98.88 230 LEU B O 1
ATOM 4329 N N . GLY B 1 231 ? -3.574 5.695 14.195 1 98.69 231 GLY B N 1
ATOM 4330 C CA . GLY B 1 231 ? -2.404 5.008 14.719 1 98.69 231 GLY B CA 1
ATOM 4331 C C . GLY B 1 231 ? -2.268 3.586 14.203 1 98.69 231 GLY B C 1
ATOM 4332 O O . GLY B 1 231 ? -1.718 2.723 14.891 1 98.69 231 GLY B O 1
ATOM 4333 N N . SER B 1 232 ? -2.727 3.314 13.055 1 98.75 232 SER B N 1
ATOM 4334 C CA . SER B 1 232 ? -2.727 1.969 12.492 1 98.75 232 SER B CA 1
ATOM 4335 C C . SER B 1 232 ? -2.051 1.94 11.125 1 98.75 232 SER B C 1
ATOM 4337 O O . SER B 1 232 ? -0.982 2.525 10.945 1 98.75 232 SER B O 1
ATOM 4339 N N . GLN B 1 233 ? -2.629 1.238 10.219 1 98.81 233 GLN B N 1
ATOM 4340 C CA . GLN B 1 233 ? -2.258 1.161 8.812 1 98.81 233 GLN B CA 1
ATOM 4341 C C . GLN B 1 233 ? -3.49 1.015 7.922 1 98.81 233 GLN B C 1
ATOM 4343 O O . GLN B 1 233 ? -4.488 0.415 8.328 1 98.81 233 GLN B O 1
ATOM 4348 N N . GLY B 1 234 ? -3.363 1.461 6.707 1 98.75 234 GLY B N 1
ATOM 4349 C CA . GLY B 1 234 ? -4.449 1.37 5.746 1 98.75 234 GLY B CA 1
ATOM 4350 C C . GLY B 1 234 ? -4.93 2.725 5.258 1 98.75 234 GLY B C 1
ATOM 4351 O O . GLY B 1 234 ? -4.395 3.76 5.656 1 98.75 234 GLY B O 1
ATOM 4352 N N . GLY B 1 235 ? -5.754 2.721 4.352 1 98.88 235 GLY B N 1
ATOM 4353 C CA . GLY B 1 235 ? -6.5 3.863 3.85 1 98.88 235 GLY B CA 1
ATOM 4354 C C . GLY B 1 235 ? -7.922 3.521 3.449 1 98.88 235 GLY B C 1
ATOM 4355 O O . GLY B 1 235 ? -8.328 2.361 3.52 1 98.88 235 GLY B O 1
ATOM 4356 N N . ALA B 1 236 ? -8.664 4.516 3.166 1 98.94 236 ALA B N 1
ATOM 4357 C CA . ALA B 1 236 ? -10.039 4.289 2.73 1 98.94 236 ALA B CA 1
ATOM 4358 C C . ALA B 1 236 ? -10.5 5.387 1.774 1 98.94 236 ALA B C 1
ATOM 4360 O O . ALA B 1 236 ? -9.938 6.484 1.766 1 98.94 236 ALA B O 1
ATOM 4361 N N . VAL B 1 237 ? -11.406 5.027 0.959 1 98.94 237 VAL B N 1
ATOM 4362 C CA . VAL B 1 237 ? -12.148 5.988 0.154 1 98.94 237 VAL B CA 1
ATOM 4363 C C . VAL B 1 237 ? -13.586 6.086 0.666 1 98.94 237 VAL B C 1
ATOM 4365 O O . VAL B 1 237 ? -14.25 5.066 0.876 1 98.94 237 VAL B O 1
ATOM 4368 N N . LEU B 1 238 ? -14.031 7.262 0.956 1 98.94 238 LEU B N 1
ATOM 4369 C CA . LEU B 1 238 ? -15.391 7.547 1.39 1 98.94 238 LEU B CA 1
ATOM 4370 C C . LEU B 1 238 ? -16.156 8.336 0.326 1 98.94 238 LEU B C 1
ATOM 4372 O O . LEU B 1 238 ? -15.586 9.227 -0.309 1 98.94 238 LEU B O 1
ATOM 4376 N N . GLY B 1 239 ? -17.422 8.023 0.066 1 98.81 239 GLY B N 1
ATOM 4377 C CA . GLY B 1 239 ? -18.219 8.734 -0.919 1 98.81 239 GLY B CA 1
ATOM 4378 C C . GLY B 1 239 ? -19.578 8.109 -1.132 1 98.81 239 GLY B C 1
ATOM 4379 O O . GLY B 1 239 ? -20.031 7.285 -0.328 1 98.81 239 GLY B O 1
ATOM 4380 N N . PRO B 1 240 ? -20.312 8.609 -2.162 1 98.5 240 PRO B N 1
ATOM 4381 C CA . PRO B 1 240 ? -21.578 7.965 -2.512 1 98.5 240 PRO B CA 1
ATOM 4382 C C . PRO B 1 240 ? -21.422 6.465 -2.773 1 98.5 240 PRO B C 1
ATOM 4384 O O . PRO B 1 240 ? -20.406 6.031 -3.322 1 98.5 240 PRO B O 1
ATOM 4387 N N . ALA B 1 241 ? -22.453 5.742 -2.422 1 98.12 241 ALA B N 1
ATOM 4388 C CA . ALA B 1 241 ? -22.438 4.289 -2.555 1 98.12 241 ALA B CA 1
ATOM 4389 C C . ALA B 1 241 ? -22.109 3.875 -3.99 1 98.12 241 ALA B C 1
ATOM 4391 O O . ALA B 1 241 ? -21.391 2.902 -4.219 1 98.12 241 ALA B O 1
ATOM 4392 N N . ARG B 1 242 ? -22.641 4.59 -4.969 1 97.62 242 ARG B N 1
ATOM 4393 C CA . ARG B 1 242 ? -22.406 4.242 -6.371 1 97.62 242 ARG B CA 1
ATOM 4394 C C . ARG B 1 242 ? -20.938 4.402 -6.746 1 97.62 242 ARG B C 1
ATOM 4396 O O . ARG B 1 242 ? -20.422 3.641 -7.562 1 97.62 242 ARG B O 1
ATOM 4403 N N . VAL B 1 243 ? -20.266 5.414 -6.18 1 98.44 243 VAL B N 1
ATOM 4404 C CA . VAL B 1 243 ? -18.844 5.637 -6.434 1 98.44 243 VAL B CA 1
ATOM 4405 C C . VAL B 1 243 ? -18.016 4.512 -5.812 1 98.44 243 VAL B C 1
ATOM 4407 O O . VAL B 1 243 ? -17.078 3.998 -6.43 1 98.44 243 VAL B O 1
ATOM 4410 N N . ILE B 1 244 ? -18.375 4.117 -4.582 1 98.69 244 ILE B N 1
ATOM 4411 C CA . ILE B 1 244 ? -17.672 3.033 -3.9 1 98.69 244 ILE B CA 1
ATOM 4412 C C . ILE B 1 244 ? -17.859 1.73 -4.676 1 98.69 244 ILE B C 1
ATOM 4414 O O . ILE B 1 244 ? -16.906 0.962 -4.844 1 98.69 244 ILE B O 1
ATOM 4418 N N . ASP B 1 245 ? -19.047 1.495 -5.18 1 98.12 245 ASP B N 1
ATOM 4419 C CA . ASP B 1 245 ? -19.297 0.325 -6.016 1 98.12 245 ASP B CA 1
ATOM 4420 C C . ASP B 1 245 ? -18.422 0.346 -7.266 1 98.12 245 ASP B C 1
ATOM 4422 O O . ASP B 1 245 ? -17.938 -0.697 -7.703 1 98.12 245 ASP B O 1
ATOM 4426 N N . HIS B 1 246 ? -18.312 1.488 -7.84 1 98.31 246 HIS B N 1
ATOM 4427 C CA . HIS B 1 246 ? -17.453 1.627 -9.016 1 98.31 246 HIS B CA 1
ATOM 4428 C C . HIS B 1 246 ? -16 1.282 -8.68 1 98.31 246 HIS B C 1
ATOM 4430 O O . HIS B 1 246 ? -15.32 0.617 -9.461 1 98.31 246 HIS B O 1
ATOM 4436 N N . LEU B 1 247 ? -15.531 1.751 -7.539 1 98.62 247 LEU B N 1
ATOM 4437 C CA . LEU B 1 247 ? -14.164 1.462 -7.125 1 98.62 247 LEU B CA 1
ATOM 4438 C C . LEU B 1 247 ? -13.961 -0.038 -6.941 1 98.62 247 LEU B C 1
ATOM 4440 O O . LEU B 1 247 ? -12.922 -0.577 -7.328 1 98.62 247 LEU B O 1
ATOM 4444 N N . VAL B 1 248 ? -14.914 -0.77 -6.363 1 98 248 VAL B N 1
ATOM 4445 C CA . VAL B 1 248 ? -14.844 -2.213 -6.16 1 98 248 VAL B CA 1
ATOM 4446 C C . VAL B 1 248 ? -14.594 -2.91 -7.492 1 98 248 VAL B C 1
ATOM 4448 O O . VAL B 1 248 ? -13.883 -3.916 -7.555 1 98 248 VAL B O 1
ATOM 4451 N N . ASN B 1 249 ? -15.055 -2.309 -8.562 1 95.69 249 ASN B N 1
ATOM 4452 C CA . ASN B 1 249 ? -15.055 -2.967 -9.859 1 95.69 249 ASN B CA 1
ATOM 4453 C C . ASN B 1 249 ? -13.922 -2.453 -10.75 1 95.69 249 ASN B C 1
ATOM 4455 O O . ASN B 1 249 ? -13.594 -3.076 -11.758 1 95.69 249 ASN B O 1
ATOM 4459 N N . ALA B 1 250 ? -13.305 -1.296 -10.289 1 95.94 250 ALA B N 1
ATOM 4460 C CA . ALA B 1 250 ? -12.43 -0.674 -11.281 1 95.94 250 ALA B CA 1
ATOM 4461 C C . ALA B 1 250 ? -11.086 -0.294 -10.664 1 95.94 250 ALA B C 1
ATOM 4463 O O . ALA B 1 250 ? -10.109 -0.076 -11.375 1 95.94 250 ALA B O 1
ATOM 4464 N N . ALA B 1 251 ? -11.047 -0.142 -9.391 1 97.44 251 ALA B N 1
ATOM 4465 C CA . ALA B 1 251 ? -9.828 0.334 -8.75 1 97.44 251 ALA B CA 1
ATOM 4466 C C . ALA B 1 251 ? -8.766 -0.763 -8.703 1 97.44 251 ALA B C 1
ATOM 4468 O O . ALA B 1 251 ? -8.883 -1.716 -7.93 1 97.44 251 ALA B O 1
ATOM 4469 N N . ARG B 1 252 ? -7.711 -0.619 -9.391 1 96.75 252 ARG B N 1
ATOM 4470 C CA . ARG B 1 252 ? -6.719 -1.669 -9.586 1 96.75 252 ARG B CA 1
ATOM 4471 C C . ARG B 1 252 ? -6.008 -1.997 -8.273 1 96.75 252 ARG B C 1
ATOM 4473 O O . ARG B 1 252 ? -5.754 -3.166 -7.977 1 96.75 252 ARG B O 1
ATOM 4480 N N . THR B 1 253 ? -5.707 -0.941 -7.426 1 98.31 253 THR B N 1
ATOM 4481 C CA . THR B 1 253 ? -5.012 -1.196 -6.168 1 98.31 253 THR B CA 1
ATOM 4482 C C . THR B 1 253 ? -5.93 -1.907 -5.176 1 98.31 253 THR B C 1
ATOM 4484 O O . THR B 1 253 ? -5.488 -2.332 -4.105 1 98.31 253 THR B O 1
ATOM 4487 N N . PHE B 1 254 ? -7.266 -1.971 -5.461 1 98.12 254 PHE B N 1
ATOM 4488 C CA . PHE B 1 254 ? -8.211 -2.76 -4.684 1 98.12 254 PHE B CA 1
ATOM 4489 C C . PHE B 1 254 ? -8.297 -4.184 -5.219 1 98.12 254 PHE B C 1
ATOM 4491 O O . PHE B 1 254 ? -8.258 -5.145 -4.445 1 98.12 254 PHE B O 1
ATOM 4498 N N . ILE B 1 255 ? -8.336 -4.289 -6.48 1 96.12 255 ILE B N 1
ATOM 4499 C CA . ILE B 1 255 ? -8.578 -5.551 -7.176 1 96.12 255 ILE B CA 1
ATOM 4500 C C . ILE B 1 255 ? -7.32 -6.418 -7.121 1 96.12 255 ILE B C 1
ATOM 4502 O O . ILE B 1 255 ? -7.41 -7.637 -6.945 1 96.12 255 ILE B O 1
ATOM 4506 N N . PHE B 1 256 ? -6.121 -5.789 -7.188 1 96.12 256 PHE B N 1
ATOM 4507 C CA . PHE B 1 256 ? -4.93 -6.582 -7.469 1 96.12 256 PHE B CA 1
ATOM 4508 C C . PHE B 1 256 ? -3.947 -6.512 -6.305 1 96.12 256 PHE B C 1
ATOM 4510 O O . PHE B 1 256 ? -2.773 -6.859 -6.453 1 96.12 256 PHE B O 1
ATOM 4517 N N . ASP B 1 257 ? -4.344 -5.98 -5.18 1 97.75 257 ASP B N 1
ATOM 4518 C CA . ASP B 1 257 ? -3.568 -5.969 -3.941 1 97.75 257 ASP B CA 1
ATOM 4519 C C . ASP B 1 257 ? -4.223 -6.848 -2.877 1 97.75 257 ASP B C 1
ATOM 4521 O O . ASP B 1 257 ? -5.441 -7.043 -2.891 1 97.75 257 ASP B O 1
ATOM 4525 N N . THR B 1 258 ? -3.373 -7.43 -2.033 1 98.19 258 THR B N 1
ATOM 4526 C CA . THR B 1 258 ? -3.922 -8.141 -0.885 1 98.19 258 THR B CA 1
ATOM 4527 C C . THR B 1 258 ? -4.641 -7.18 0.054 1 98.19 258 THR B C 1
ATOM 4529 O O . THR B 1 258 ? -4.188 -6.055 0.266 1 98.19 258 THR B O 1
ATOM 4532 N N . GLY B 1 259 ? -5.785 -7.625 0.605 1 98.38 259 GLY B N 1
ATOM 4533 C CA . GLY B 1 259 ? -6.543 -6.793 1.527 1 98.38 259 GLY B CA 1
ATOM 4534 C C . GLY B 1 259 ? -5.758 -6.418 2.771 1 98.38 259 GLY B C 1
ATOM 4535 O O . GLY B 1 259 ? -4.777 -7.078 3.117 1 98.38 259 GLY B O 1
ATOM 4536 N N . LEU B 1 260 ? -6.148 -5.309 3.443 1 98.94 260 LEU B N 1
ATOM 4537 C CA . LEU B 1 260 ? -5.562 -4.859 4.703 1 98.94 260 LEU B CA 1
ATOM 4538 C C . LEU B 1 260 ? -5.543 -5.984 5.727 1 98.94 260 LEU B C 1
ATOM 4540 O O . LEU B 1 260 ? -6.539 -6.691 5.898 1 98.94 260 LEU B O 1
ATOM 4544 N N . ALA B 1 261 ? -4.414 -6.18 6.402 1 98.88 261 ALA B N 1
ATOM 4545 C CA . ALA B 1 261 ? -4.305 -7.234 7.406 1 98.88 261 ALA B CA 1
ATOM 4546 C C . ALA B 1 261 ? -5.293 -7.008 8.547 1 98.88 261 ALA B C 1
ATOM 4548 O O . ALA B 1 261 ? -5.52 -5.867 8.961 1 98.88 261 ALA B O 1
ATOM 4549 N N . PRO B 1 262 ? -5.82 -8.062 9.125 1 98.81 262 PRO B N 1
ATOM 4550 C CA . PRO B 1 262 ? -6.801 -7.957 10.211 1 98.81 262 PRO B CA 1
ATOM 4551 C C . PRO B 1 262 ? -6.289 -7.133 11.391 1 98.81 262 PRO B C 1
ATOM 4553 O O . PRO B 1 262 ? -7.043 -6.355 11.984 1 98.81 262 PRO B O 1
ATOM 4556 N N . ALA B 1 263 ? -5.023 -7.285 11.781 1 98.94 263 ALA B N 1
ATOM 4557 C CA . ALA B 1 263 ? -4.484 -6.535 12.914 1 98.94 263 ALA B CA 1
ATOM 4558 C C . ALA B 1 263 ? -4.629 -5.035 12.695 1 98.94 263 ALA B C 1
ATOM 4560 O O . ALA B 1 263 ? -4.973 -4.293 13.617 1 98.94 263 ALA B O 1
ATOM 4561 N N . ALA B 1 264 ? -4.34 -4.582 11.516 1 98.94 264 ALA B N 1
ATOM 4562 C CA . ALA B 1 264 ? -4.465 -3.16 11.195 1 98.94 264 ALA B CA 1
ATOM 4563 C C . ALA B 1 264 ? -5.926 -2.719 11.211 1 98.94 264 ALA B C 1
ATOM 4565 O O . ALA B 1 264 ? -6.246 -1.633 11.695 1 98.94 264 ALA B O 1
ATOM 4566 N N . ALA B 1 265 ? -6.805 -3.547 10.641 1 98.94 265 ALA B N 1
ATOM 4567 C CA . ALA B 1 265 ? -8.234 -3.234 10.672 1 98.94 265 ALA B CA 1
ATOM 4568 C C . ALA B 1 265 ? -8.742 -3.145 12.109 1 98.94 265 ALA B C 1
ATOM 4570 O O . ALA B 1 265 ? -9.516 -2.24 12.438 1 98.94 265 ALA B O 1
ATOM 4571 N N . GLY B 1 266 ? -8.312 -4.098 12.914 1 98.94 266 GLY B N 1
ATOM 4572 C CA . GLY B 1 266 ? -8.719 -4.102 14.305 1 98.94 266 GLY B CA 1
ATOM 4573 C C . GLY B 1 266 ? -8.211 -2.896 15.078 1 98.94 266 GLY B C 1
ATOM 4574 O O . GLY B 1 266 ? -8.945 -2.312 15.875 1 98.94 266 GLY B O 1
ATOM 4575 N N . ALA B 1 267 ? -6.953 -2.539 14.883 1 99 267 ALA B N 1
ATOM 4576 C CA . ALA B 1 267 ? -6.379 -1.361 15.523 1 99 267 ALA B CA 1
ATOM 4577 C C . ALA B 1 267 ? -7.133 -0.095 15.133 1 99 267 ALA B C 1
ATOM 4579 O O . ALA B 1 267 ? -7.473 0.724 15.984 1 99 267 ALA B O 1
ATOM 4580 N N . ALA B 1 268 ? -7.391 0.047 13.844 1 98.94 268 ALA B N 1
ATOM 4581 C CA . ALA B 1 268 ? -8.078 1.232 13.336 1 98.94 268 ALA B CA 1
ATOM 4582 C C . ALA B 1 268 ? -9.492 1.328 13.906 1 98.94 268 ALA B C 1
ATOM 4584 O O . ALA B 1 268 ? -9.945 2.414 14.273 1 98.94 268 ALA B O 1
ATOM 4585 N N . LEU B 1 269 ? -10.164 0.184 13.93 1 98.94 269 LEU B N 1
ATOM 4586 C CA . LEU B 1 269 ? -11.516 0.16 14.469 1 98.94 269 LEU B CA 1
ATOM 4587 C C . LEU B 1 269 ? -11.523 0.56 15.938 1 98.94 269 LEU B C 1
ATOM 4589 O O . LEU B 1 269 ? -12.367 1.349 16.375 1 98.94 269 LEU B O 1
ATOM 4593 N N . ALA B 1 270 ? -10.609 0.015 16.688 1 98.94 270 ALA B N 1
ATOM 4594 C CA . ALA B 1 270 ? -10.492 0.365 18.109 1 98.94 270 ALA B CA 1
ATOM 4595 C C . ALA B 1 270 ? -10.203 1.854 18.281 1 98.94 270 ALA B C 1
ATOM 4597 O O . ALA B 1 270 ? -10.805 2.51 19.141 1 98.94 270 ALA B O 1
ATOM 4598 N N . ALA B 1 271 ? -9.352 2.369 17.5 1 98.94 271 ALA B N 1
ATOM 4599 C CA . ALA B 1 271 ? -8.992 3.783 17.578 1 98.94 271 ALA B CA 1
ATOM 4600 C C . ALA B 1 271 ? -10.188 4.668 17.219 1 98.94 271 ALA B C 1
ATOM 4602 O O . ALA B 1 271 ? -10.43 5.684 17.875 1 98.94 271 ALA B O 1
ATOM 4603 N N . LEU B 1 272 ? -10.875 4.281 16.156 1 98.94 272 LEU B N 1
ATOM 4604 C CA . LEU B 1 272 ? -12.047 5.035 15.734 1 98.94 272 LEU B CA 1
ATOM 4605 C C . LEU B 1 272 ? -13.094 5.082 16.844 1 98.94 272 LEU B C 1
ATOM 4607 O O . LEU B 1 272 ? -13.672 6.141 17.109 1 98.94 272 LEU B O 1
ATOM 4611 N N . ARG B 1 273 ? -13.328 3.99 17.438 1 98.94 273 ARG B N 1
ATOM 4612 C CA . ARG B 1 273 ? -14.312 3.912 18.516 1 98.94 273 ARG B CA 1
ATOM 4613 C C . ARG B 1 273 ? -13.859 4.73 19.719 1 98.94 273 ARG B C 1
ATOM 4615 O O . ARG B 1 273 ? -14.688 5.363 20.391 1 98.94 273 ARG B O 1
ATOM 4622 N N . LEU B 1 274 ? -12.594 4.68 20.016 1 98.81 274 LEU B N 1
ATOM 4623 C CA . LEU B 1 274 ? -12.055 5.508 21.094 1 98.81 274 LEU B CA 1
ATOM 4624 C C . LEU B 1 274 ? -12.258 6.988 20.797 1 98.81 274 LEU B C 1
ATOM 4626 O O . LEU B 1 274 ? -12.648 7.754 21.688 1 98.81 274 LEU B O 1
ATOM 4630 N N . LEU B 1 275 ? -11.977 7.402 19.594 1 98.81 275 LEU B N 1
ATOM 4631 C CA . LEU B 1 275 ? -12.164 8.789 19.172 1 98.81 275 LEU B CA 1
ATOM 4632 C C . LEU B 1 275 ? -13.625 9.195 19.281 1 98.81 275 LEU B C 1
ATOM 4634 O O . LEU B 1 275 ? -13.938 10.32 19.703 1 98.81 275 LEU B O 1
ATOM 4638 N N . ARG B 1 276 ? -14.5 8.32 18.922 1 98.44 276 ARG B N 1
ATOM 4639 C CA . ARG B 1 276 ? -15.93 8.578 19.047 1 98.44 276 ARG B CA 1
ATOM 4640 C C . ARG B 1 276 ? -16.328 8.797 20.5 1 98.44 276 ARG B C 1
ATOM 4642 O O . ARG B 1 276 ? -17.141 9.664 20.812 1 98.44 276 ARG B O 1
ATOM 4649 N N . ARG B 1 277 ? -15.711 8.023 21.359 1 98.44 277 ARG B N 1
ATOM 4650 C CA . ARG B 1 277 ? -16.016 8.102 22.797 1 98.44 277 ARG B CA 1
ATOM 4651 C C . ARG B 1 277 ? -15.352 9.328 23.422 1 98.44 277 ARG B C 1
ATOM 4653 O O . ARG B 1 277 ? -15.852 9.875 24.406 1 98.44 277 ARG B O 1
ATOM 4660 N N . GLU B 1 278 ? -14.242 9.727 22.875 1 98.38 278 GLU B N 1
ATOM 4661 C CA . GLU B 1 278 ? -13.453 10.828 23.422 1 98.38 278 GLU B CA 1
ATOM 4662 C C . GLU B 1 278 ? -13.156 11.883 22.359 1 98.38 278 GLU B C 1
ATOM 4664 O O . GLU B 1 278 ? -11.992 12.164 22.062 1 98.38 278 GLU B O 1
ATOM 4669 N N . PRO B 1 279 ? -14.203 12.555 21.922 1 97.81 279 PRO B N 1
ATOM 4670 C CA . PRO B 1 279 ? -14.039 13.492 20.812 1 97.81 279 PRO B CA 1
ATOM 4671 C C . PRO B 1 279 ? -13.141 14.672 21.156 1 97.81 279 PRO B C 1
ATOM 4673 O O . PRO B 1 279 ? -12.617 15.344 20.266 1 97.81 279 PRO B O 1
ATOM 4676 N N . ALA B 1 280 ? -12.859 14.984 22.422 1 98.06 280 ALA B N 1
ATOM 4677 C CA . ALA B 1 280 ? -12.039 16.109 22.875 1 98.06 280 ALA B CA 1
ATOM 4678 C C . ALA B 1 280 ? -10.594 15.938 22.406 1 98.06 280 ALA B C 1
ATOM 4680 O O . ALA B 1 280 ? -9.828 16.906 22.375 1 98.06 280 ALA B O 1
ATOM 4681 N N . ARG B 1 281 ? -10.203 14.711 22.094 1 98 281 ARG B N 1
ATOM 4682 C CA . ARG B 1 281 ? -8.852 14.469 21.609 1 98 281 ARG B CA 1
ATOM 4683 C C . ARG B 1 281 ? -8.562 15.305 20.359 1 98 281 ARG B C 1
ATOM 4685 O O . ARG B 1 281 ? -7.445 15.789 20.188 1 98 281 ARG B O 1
ATOM 4692 N N . ALA B 1 282 ? -9.523 15.398 19.5 1 98.06 282 ALA B N 1
ATOM 4693 C CA . ALA B 1 282 ? -9.359 16.188 18.266 1 98.06 282 ALA B CA 1
ATOM 4694 C C . ALA B 1 282 ? -9.086 17.656 18.594 1 98.06 282 ALA B C 1
ATOM 4696 O O . ALA B 1 282 ? -8.148 18.25 18.047 1 98.06 282 ALA B O 1
ATOM 4697 N N . GLU B 1 283 ? -9.852 18.219 19.453 1 97.56 283 GLU B N 1
ATOM 4698 C CA . GLU B 1 283 ? -9.664 19.609 19.859 1 97.56 283 GLU B CA 1
ATOM 4699 C C . GLU B 1 283 ? -8.312 19.797 20.531 1 97.56 283 GLU B C 1
ATOM 4701 O O . GLU B 1 283 ? -7.672 20.844 20.359 1 97.56 283 GLU B O 1
ATOM 4706 N N . ARG B 1 284 ? -7.949 18.859 21.312 1 98.5 284 ARG B N 1
ATOM 4707 C CA . ARG B 1 284 ? -6.672 18.938 22.016 1 98.5 284 ARG B CA 1
ATOM 4708 C C . ARG B 1 284 ? -5.512 18.984 21.031 1 98.5 284 ARG B C 1
ATOM 4710 O O . ARG B 1 284 ? -4.543 19.719 21.234 1 98.5 284 ARG B O 1
ATOM 4717 N N . ALA B 1 285 ? -5.555 18.141 20 1 98.5 285 ALA B N 1
ATOM 4718 C CA . ALA B 1 285 ? -4.5 18.172 19 1 98.5 285 ALA B CA 1
ATOM 4719 C C . ALA B 1 285 ? -4.352 19.562 18.391 1 98.5 285 ALA B C 1
ATOM 4721 O O . ALA B 1 285 ? -3.234 20.062 18.219 1 98.5 285 ALA B O 1
ATOM 4722 N N . ARG B 1 286 ? -5.434 20.219 18.109 1 98.19 286 ARG B N 1
ATOM 4723 C CA . ARG B 1 286 ? -5.41 21.562 17.547 1 98.19 286 ARG B CA 1
ATOM 4724 C C . ARG B 1 286 ? -4.906 22.562 18.578 1 98.19 286 ARG B C 1
ATOM 4726 O O . ARG B 1 286 ? -4.191 23.516 18.219 1 98.19 286 ARG B O 1
ATOM 4733 N N . ALA B 1 287 ? -5.328 22.406 19.797 1 98.25 287 ALA B N 1
ATOM 4734 C CA . ALA B 1 287 ? -4.867 23.297 20.859 1 98.25 287 ALA B CA 1
ATOM 4735 C C . ALA B 1 287 ? -3.354 23.203 21.031 1 98.25 287 ALA B C 1
ATOM 4737 O O . ALA B 1 287 ? -2.682 24.219 21.25 1 98.25 287 ALA B O 1
ATOM 4738 N N . VAL B 1 288 ? -2.83 21.969 21 1 98.75 288 VAL B N 1
ATOM 4739 C CA . VAL B 1 288 ? -1.392 21.75 21.125 1 98.75 288 VAL B CA 1
ATOM 4740 C C . VAL B 1 288 ? -0.669 22.438 19.953 1 98.75 288 VAL B C 1
ATOM 4742 O O . VAL B 1 288 ? 0.373 23.062 20.156 1 98.75 288 VAL B O 1
ATOM 4745 N N . ALA B 1 289 ? -1.233 22.281 18.75 1 98.62 289 ALA B N 1
ATOM 4746 C CA . ALA B 1 289 ? -0.636 22.906 17.594 1 98.62 289 ALA B CA 1
ATOM 4747 C C . ALA B 1 289 ? -0.58 24.422 17.75 1 98.62 289 ALA B C 1
ATOM 4749 O O . ALA B 1 289 ? 0.444 25.047 17.469 1 98.62 289 ALA B O 1
ATOM 4750 N N . ALA B 1 290 ? -1.661 25 18.188 1 98.19 290 ALA B N 1
ATOM 4751 C CA . ALA B 1 290 ? -1.734 26.438 18.406 1 98.19 290 ALA B CA 1
ATOM 4752 C C . ALA B 1 290 ? -0.735 26.891 19.484 1 98.19 290 ALA B C 1
ATOM 4754 O O . ALA B 1 290 ? -0.082 27.922 19.328 1 98.19 290 ALA B O 1
ATOM 4755 N N . GLU B 1 291 ? -0.657 26.109 20.5 1 98.56 291 GLU B N 1
ATOM 4756 C CA . GLU B 1 291 ? 0.261 26.438 21.594 1 98.56 291 GLU B CA 1
ATOM 4757 C C . GLU B 1 291 ? 1.713 26.359 21.125 1 98.56 291 GLU B C 1
ATOM 4759 O O . GLU B 1 291 ? 2.514 27.25 21.438 1 98.56 291 GLU B O 1
ATOM 4764 N N . LEU B 1 292 ? 2.078 25.266 20.438 1 98.62 292 LEU B N 1
ATOM 4765 C CA . LEU B 1 292 ? 3.422 25.156 19.891 1 98.62 292 LEU B CA 1
ATOM 4766 C C . LEU B 1 292 ? 3.752 26.359 19 1 98.62 292 LEU B C 1
ATOM 4768 O O . LEU B 1 292 ? 4.82 26.953 19.141 1 98.62 292 LEU B O 1
ATOM 4772 N N . HIS B 1 293 ? 2.848 26.703 18.125 1 98.44 293 HIS B N 1
ATOM 4773 C CA . HIS B 1 293 ? 3.049 27.828 17.219 1 98.44 293 HIS B CA 1
ATOM 4774 C C . HIS B 1 293 ? 3.266 29.125 18 1 98.44 293 HIS B C 1
ATOM 4776 O O . HIS B 1 293 ? 4.191 29.875 17.719 1 98.44 293 HIS B O 1
ATOM 4782 N N . ALA B 1 294 ? 2.404 29.375 18.969 1 98.44 294 ALA B N 1
ATOM 4783 C CA . ALA B 1 294 ? 2.477 30.594 19.766 1 98.44 294 ALA B CA 1
ATOM 4784 C C . ALA B 1 294 ? 3.807 30.688 20.5 1 98.44 294 ALA B C 1
ATOM 4786 O O . ALA B 1 294 ? 4.449 31.734 20.5 1 98.44 294 ALA B O 1
ATOM 4787 N N . ARG B 1 295 ? 4.203 29.656 21.109 1 98.5 295 ARG B N 1
ATOM 4788 C CA . ARG B 1 295 ? 5.434 29.656 21.891 1 98.5 295 ARG B CA 1
ATOM 4789 C C . ARG B 1 295 ? 6.656 29.781 20.984 1 98.5 295 ARG B C 1
ATOM 4791 O O . ARG B 1 295 ? 7.613 30.484 21.328 1 98.5 295 ARG B O 1
ATOM 4798 N N . LEU B 1 296 ? 6.645 29.047 19.875 1 98.56 296 LEU B N 1
ATOM 4799 C CA . LEU B 1 296 ? 7.766 29.094 18.953 1 98.56 296 LEU B CA 1
ATOM 4800 C C . LEU B 1 296 ? 7.922 30.484 18.359 1 98.56 296 LEU B C 1
ATOM 4802 O O . LEU B 1 296 ? 9.039 31 18.266 1 98.56 296 LEU B O 1
ATOM 4806 N N . THR B 1 297 ? 6.824 31.109 18.016 1 98.31 297 THR B N 1
ATOM 4807 C CA . THR B 1 297 ? 6.883 32.438 17.453 1 98.31 297 THR B CA 1
ATOM 4808 C C . THR B 1 297 ? 7.297 33.469 18.516 1 98.31 297 THR B C 1
ATOM 4810 O O . THR B 1 297 ? 8.039 34.406 18.219 1 98.31 297 THR B O 1
ATOM 4813 N N . ALA B 1 298 ? 6.812 33.281 19.672 1 98.06 298 ALA B N 1
ATOM 4814 C CA . ALA B 1 298 ? 7.223 34.156 20.766 1 98.06 298 ALA B CA 1
ATOM 4815 C C . ALA B 1 298 ? 8.727 34.031 21.031 1 98.06 298 ALA B C 1
ATOM 4817 O O . ALA B 1 298 ? 9.367 35.031 21.406 1 98.06 298 ALA B O 1
ATOM 4818 N N . ALA B 1 299 ? 9.25 32.875 20.75 1 97.38 299 ALA B N 1
ATOM 4819 C CA . ALA B 1 299 ? 10.68 32.656 20.953 1 97.38 299 ALA B CA 1
ATOM 4820 C C . ALA B 1 299 ? 11.492 33.125 19.766 1 97.38 299 ALA B C 1
ATOM 4822 O O . ALA B 1 299 ? 12.711 32.969 19.719 1 97.38 299 ALA B O 1
ATOM 4823 N N . GLY B 1 300 ? 10.844 33.656 18.719 1 97.19 300 GLY B N 1
ATOM 4824 C CA . GLY B 1 300 ? 11.539 34.281 17.625 1 97.19 300 GLY B CA 1
ATOM 4825 C C . GLY B 1 300 ? 11.672 33.406 16.391 1 97.19 300 GLY B C 1
ATOM 4826 O O . GLY B 1 300 ? 12.383 33.75 15.445 1 97.19 300 GLY B O 1
ATOM 4827 N N . HIS B 1 301 ? 11 32.25 16.422 1 97.62 301 HIS B N 1
ATOM 4828 C CA . HIS B 1 301 ? 11.039 31.375 15.25 1 97.62 301 HIS B CA 1
ATOM 4829 C C . HIS B 1 301 ? 9.992 31.781 14.219 1 97.62 301 HIS B C 1
ATOM 4831 O O . HIS B 1 301 ? 8.945 32.312 14.57 1 97.62 301 HIS B O 1
ATOM 4837 N N . GLU B 1 302 ? 10.359 31.562 12.977 1 97.06 302 GLU B N 1
ATOM 4838 C CA . GLU B 1 302 ? 9.375 31.703 11.906 1 97.06 302 GLU B CA 1
ATOM 4839 C C . GLU B 1 302 ? 8.586 30.406 11.703 1 97.06 302 GLU B C 1
ATOM 4841 O O . GLU B 1 302 ? 9.125 29.422 11.203 1 97.06 302 GLU B O 1
ATOM 4846 N N . ALA B 1 303 ? 7.387 30.438 12.078 1 96.5 303 ALA B N 1
ATOM 4847 C CA . ALA B 1 303 ? 6.523 29.266 11.961 1 96.5 303 ALA B CA 1
ATOM 4848 C C . ALA B 1 303 ? 5.199 29.625 11.289 1 96.5 303 ALA B C 1
ATOM 4850 O O . ALA B 1 303 ? 4.703 30.734 11.445 1 96.5 303 ALA B O 1
ATOM 4851 N N . VAL B 1 304 ? 4.695 28.656 10.531 1 94.38 304 VAL B N 1
ATOM 4852 C CA . VAL B 1 304 ? 3.422 28.859 9.852 1 94.38 304 VAL B CA 1
ATOM 4853 C C . VAL B 1 304 ? 2.271 28.562 10.805 1 94.38 304 VAL B C 1
ATOM 4855 O O . VAL B 1 304 ? 2.324 27.594 11.57 1 94.38 304 VAL B O 1
ATOM 4858 N N . ARG B 1 305 ? 1.274 29.484 10.805 1 95.12 305 ARG B N 1
ATOM 4859 C CA . ARG B 1 305 ? 0.097 29.219 11.617 1 95.12 305 ARG B CA 1
ATOM 4860 C C . ARG B 1 305 ? -0.577 27.922 11.195 1 95.12 305 ARG B C 1
ATOM 4862 O O . ARG B 1 305 ? -0.94 27.75 10.031 1 95.12 305 ARG B O 1
ATOM 4869 N N . PRO B 1 306 ? -0.778 27.031 12.094 1 96 306 PRO B N 1
ATOM 4870 C CA . PRO B 1 306 ? -1.315 25.719 11.734 1 96 306 PRO B CA 1
ATOM 4871 C C . PRO B 1 306 ? -2.832 25.719 11.555 1 96 306 PRO B C 1
ATOM 4873 O O . PRO B 1 306 ? -3.547 26.328 12.352 1 96 306 PRO B O 1
ATOM 4876 N N . ASP B 1 307 ? -3.328 25.062 10.547 1 97.56 307 ASP B N 1
ATOM 4877 C CA . ASP B 1 307 ? -4.762 24.859 10.367 1 97.56 307 ASP B CA 1
ATOM 4878 C C . ASP B 1 307 ? -5.203 23.531 10.961 1 97.56 307 ASP B C 1
ATOM 4880 O O . ASP B 1 307 ? -6.398 23.297 11.156 1 97.56 307 ASP B O 1
ATOM 4884 N N . ALA B 1 308 ? -4.242 22.656 11.25 1 97.94 308 ALA B N 1
ATOM 4885 C CA . ALA B 1 308 ? -4.48 21.344 11.828 1 97.94 308 ALA B CA 1
ATOM 4886 C C . ALA B 1 308 ? -3.383 20.984 12.828 1 97.94 308 ALA B C 1
ATOM 4888 O O . ALA B 1 308 ? -3.066 21.766 13.727 1 97.94 308 ALA B O 1
ATOM 4889 N N . ALA B 1 309 ? -2.758 19.844 12.656 1 98.19 309 ALA B N 1
ATOM 4890 C CA . ALA B 1 309 ? -1.869 19.359 13.703 1 98.19 309 ALA B CA 1
ATOM 4891 C C . ALA B 1 309 ? -0.41 19.422 13.266 1 98.19 309 ALA B C 1
ATOM 4893 O O . ALA B 1 309 ? 0.48 18.938 13.969 1 98.19 309 ALA B O 1
ATOM 4894 N N . VAL B 1 310 ? -0.143 20.047 12.133 1 97.62 310 VAL B N 1
ATOM 4895 C CA . VAL B 1 310 ? 1.214 20.188 11.609 1 97.62 310 VAL B CA 1
ATOM 4896 C C . VAL B 1 310 ? 1.729 21.609 11.898 1 97.62 310 VAL B C 1
ATOM 4898 O O . VAL B 1 310 ? 1.071 22.594 11.562 1 97.62 310 VAL B O 1
ATOM 4901 N N . VAL B 1 311 ? 2.857 21.688 12.547 1 98.12 311 VAL B N 1
ATOM 4902 C CA . VAL B 1 311 ? 3.516 22.969 12.797 1 98.12 311 VAL B CA 1
ATOM 4903 C C . VAL B 1 311 ? 4.848 23.016 12.055 1 98.12 311 VAL B C 1
ATOM 4905 O O . VAL B 1 311 ? 5.746 22.219 12.328 1 98.12 311 VAL B O 1
ATOM 4908 N N . SER B 1 312 ? 4.945 23.922 11.172 1 97.38 312 SER B N 1
ATOM 4909 C CA . SER B 1 312 ? 6.125 24.062 10.32 1 97.38 312 SER B CA 1
ATOM 4910 C C . SER B 1 312 ? 7.008 25.219 10.797 1 97.38 312 SER B C 1
ATOM 4912 O O . SER B 1 312 ? 6.559 26.359 10.867 1 97.38 312 SER B O 1
ATOM 4914 N N . VAL B 1 313 ? 8.273 24.922 11.125 1 97.94 313 VAL B N 1
ATOM 4915 C CA . VAL B 1 313 ? 9.25 25.922 11.555 1 97.94 313 VAL B CA 1
ATOM 4916 C C . VAL B 1 313 ? 10.32 26.078 10.484 1 97.94 313 VAL B C 1
ATOM 4918 O O . VAL B 1 313 ? 11.086 25.156 10.211 1 97.94 313 VAL B O 1
ATOM 4921 N N . ARG B 1 314 ? 10.422 27.219 9.938 1 96.56 314 ARG B N 1
ATOM 4922 C CA . ARG B 1 314 ? 11.305 27.453 8.805 1 96.56 314 ARG B CA 1
ATOM 4923 C C . ARG B 1 314 ? 12.766 27.359 9.219 1 96.56 314 ARG B C 1
ATOM 4925 O O . ARG B 1 314 ? 13.141 27.828 10.297 1 96.56 314 ARG B O 1
ATOM 4932 N N . ALA B 1 315 ? 13.492 26.672 8.445 1 95.88 315 ALA B N 1
ATOM 4933 C CA . ALA B 1 315 ? 14.938 26.578 8.602 1 95.88 315 ALA B CA 1
ATOM 4934 C C . ALA B 1 315 ? 15.648 27.469 7.582 1 95.88 315 ALA B C 1
ATOM 4936 O O . ALA B 1 315 ? 15.117 27.75 6.504 1 95.88 315 ALA B O 1
ATOM 4937 N N . PRO B 1 316 ? 16.844 27.938 7.859 1 92.88 316 PRO B N 1
ATOM 4938 C CA . PRO B 1 316 ? 17.547 28.859 6.969 1 92.88 316 PRO B CA 1
ATOM 4939 C C . PRO B 1 316 ? 18.016 28.203 5.68 1 92.88 316 PRO B C 1
ATOM 4941 O O . PRO B 1 316 ? 18.172 28.875 4.652 1 92.88 316 PRO B O 1
ATOM 4944 N N . SER B 1 317 ? 18.391 26.984 5.723 1 91.5 317 SER B N 1
ATOM 4945 C CA . SER B 1 317 ? 18.875 26.219 4.574 1 91.5 317 SER B CA 1
ATOM 4946 C C . SER B 1 317 ? 18.625 24.734 4.762 1 91.5 317 SER B C 1
ATOM 4948 O O . SER B 1 317 ? 18.312 24.281 5.871 1 91.5 317 SER B O 1
ATOM 4950 N N . PRO B 1 318 ? 18.672 24 3.645 1 90.31 318 PRO B N 1
ATOM 4951 C CA . PRO B 1 318 ? 18.5 22.547 3.77 1 90.31 318 PRO B CA 1
ATOM 4952 C C . PRO B 1 318 ? 19.516 21.906 4.719 1 90.31 318 PRO B C 1
ATOM 4954 O O . PRO B 1 318 ? 19.156 21.078 5.543 1 90.31 318 PRO B O 1
ATOM 4957 N N . GLU B 1 319 ? 20.781 22.328 4.605 1 90.12 319 GLU B N 1
ATOM 4958 C CA . GLU B 1 319 ? 21.828 21.781 5.453 1 90.12 319 GLU B CA 1
ATOM 4959 C C . GLU B 1 319 ? 21.578 22.109 6.922 1 90.12 319 GLU B C 1
ATOM 4961 O O . GLU B 1 319 ? 21.781 21.25 7.793 1 90.12 319 GLU B O 1
ATOM 4966 N N . GLN B 1 320 ? 21.141 23.266 7.145 1 94.38 320 GLN B N 1
ATOM 4967 C CA . GLN B 1 320 ? 20.891 23.688 8.516 1 94.38 320 GLN B CA 1
ATOM 4968 C C . GLN B 1 320 ? 19.656 23 9.086 1 94.38 320 GLN B C 1
ATOM 4970 O O . GLN B 1 320 ? 19.594 22.719 10.289 1 94.38 320 GLN B O 1
ATOM 4975 N N . ALA B 1 321 ? 18.656 22.766 8.25 1 94.88 321 ALA B N 1
ATOM 4976 C CA . ALA B 1 321 ? 17.484 22.016 8.703 1 94.88 321 ALA B CA 1
ATOM 4977 C C . ALA B 1 321 ? 17.875 20.625 9.195 1 94.88 321 ALA B C 1
ATOM 4979 O O . ALA B 1 321 ? 17.406 20.172 10.234 1 94.88 321 ALA B O 1
ATOM 4980 N N . VAL B 1 322 ? 18.75 19.969 8.414 1 93.19 322 VAL B N 1
ATOM 4981 C CA . VAL B 1 322 ? 19.203 18.625 8.758 1 93.19 322 VAL B CA 1
ATOM 4982 C C . VAL B 1 322 ? 20 18.672 10.062 1 93.19 322 VAL B C 1
ATOM 4984 O O . VAL B 1 322 ? 19.781 17.828 10.945 1 93.19 322 VAL B O 1
ATOM 4987 N N . ARG B 1 323 ? 20.875 19.594 10.18 1 95.44 323 ARG B N 1
ATOM 4988 C CA . ARG B 1 323 ? 21.672 19.734 11.391 1 95.44 323 ARG B CA 1
ATOM 4989 C C . ARG B 1 323 ? 20.781 20.047 12.594 1 95.44 323 ARG B C 1
ATOM 4991 O O . ARG B 1 323 ? 20.984 19.516 13.688 1 95.44 323 ARG B O 1
ATOM 4998 N N . TRP B 1 324 ? 19.859 20.984 12.375 1 97.62 324 TRP B N 1
ATOM 4999 C CA . TRP B 1 324 ? 18.922 21.375 13.422 1 97.62 324 TRP B CA 1
ATOM 5000 C C . TRP B 1 324 ? 18.156 20.172 13.953 1 97.62 324 TRP B C 1
ATOM 5002 O O . TRP B 1 324 ? 18.062 19.953 15.164 1 97.62 324 TRP B O 1
ATOM 5012 N N . ALA B 1 325 ? 17.609 19.359 13.102 1 97 325 ALA B N 1
ATOM 5013 C CA . ALA B 1 325 ? 16.875 18.156 13.484 1 97 325 ALA B CA 1
ATOM 5014 C C . ALA B 1 325 ? 17.781 17.188 14.219 1 97 325 ALA B C 1
ATOM 5016 O O . ALA B 1 325 ? 17.359 16.547 15.195 1 97 325 ALA B O 1
ATOM 5017 N N . ALA B 1 326 ? 19.016 17.047 13.719 1 96.5 326 ALA B N 1
ATOM 5018 C CA . ALA B 1 326 ? 19.969 16.172 14.367 1 96.5 326 ALA B CA 1
ATOM 5019 C C . ALA B 1 326 ? 20.297 16.656 15.773 1 96.5 326 ALA B C 1
ATOM 5021 O O . ALA B 1 326 ? 20.422 15.844 16.703 1 96.5 326 ALA B O 1
ATOM 5022 N N . ASP B 1 327 ? 20.484 17.922 15.898 1 98.44 327 ASP B N 1
ATOM 5023 C CA . ASP B 1 327 ? 20.781 18.5 17.203 1 98.44 327 ASP B CA 1
ATOM 5024 C C . ASP B 1 327 ? 19.594 18.344 18.156 1 98.44 327 ASP B C 1
ATOM 5026 O O . ASP B 1 327 ? 19.781 18.078 19.344 1 98.44 327 ASP B O 1
ATOM 5030 N N . CYS B 1 328 ? 18.391 18.531 17.656 1 98.62 328 CYS B N 1
ATOM 5031 C CA . CYS B 1 328 ? 17.203 18.266 18.453 1 98.62 328 CYS B CA 1
ATOM 5032 C C . CYS B 1 328 ? 17.188 16.844 18.969 1 98.62 328 CYS B C 1
ATOM 5034 O O . CYS B 1 328 ? 16.906 16.594 20.141 1 98.62 328 CYS B O 1
ATOM 5036 N N . ARG B 1 329 ? 17.469 15.938 18.062 1 97.56 329 ARG B N 1
ATOM 5037 C CA . ARG B 1 329 ? 17.484 14.523 18.422 1 97.56 329 ARG B CA 1
ATOM 5038 C C . ARG B 1 329 ? 18.5 14.242 19.531 1 97.56 329 ARG B C 1
ATOM 5040 O O . ARG B 1 329 ? 18.219 13.5 20.469 1 97.56 329 ARG B O 1
ATOM 5047 N N . THR B 1 330 ? 19.688 14.797 19.375 1 97.88 330 THR B N 1
ATOM 5048 C CA . THR B 1 330 ? 20.734 14.641 20.375 1 97.88 330 THR B CA 1
ATOM 5049 C C . THR B 1 330 ? 20.266 15.18 21.719 1 97.88 330 THR B C 1
ATOM 5051 O O . THR B 1 330 ? 20.625 14.641 22.766 1 97.88 330 THR B O 1
ATOM 5054 N N . ALA B 1 331 ? 19.453 16.172 21.609 1 98.56 331 ALA B N 1
ATOM 5055 C CA . ALA B 1 331 ? 18.938 16.812 22.812 1 98.56 331 ALA B CA 1
ATOM 5056 C C . ALA B 1 331 ? 17.672 16.109 23.312 1 98.56 331 ALA B C 1
ATOM 5058 O O . ALA B 1 331 ? 17.047 16.578 24.266 1 98.56 331 ALA B O 1
ATOM 5059 N N . GLY B 1 332 ? 17.266 15.055 22.656 1 98.12 332 GLY B N 1
ATOM 5060 C CA . GLY B 1 332 ? 16.188 14.227 23.172 1 98.12 332 GLY B CA 1
ATOM 5061 C C . GLY B 1 332 ? 14.844 14.508 22.5 1 98.12 332 GLY B C 1
ATOM 5062 O O . GLY B 1 332 ? 13.797 14.102 23.016 1 98.12 332 GLY B O 1
ATOM 5063 N N . LEU B 1 333 ? 14.844 15.234 21.438 1 98.62 333 LEU B N 1
ATOM 5064 C CA . LEU B 1 333 ? 13.625 15.617 20.719 1 98.62 333 LEU B CA 1
ATOM 5065 C C . LEU B 1 333 ? 13.672 15.156 19.281 1 98.62 333 LEU B C 1
ATOM 5067 O O . LEU B 1 333 ? 14.617 15.469 18.547 1 98.62 333 LEU B O 1
ATOM 5071 N N . ALA B 1 334 ? 12.695 14.367 18.891 1 97.94 334 ALA B N 1
ATOM 5072 C CA . ALA B 1 334 ? 12.586 13.961 17.5 1 97.94 334 ALA B CA 1
ATOM 5073 C C . ALA B 1 334 ? 11.633 14.883 16.734 1 97.94 334 ALA B C 1
ATOM 5075 O O . ALA B 1 334 ? 10.477 15.031 17.125 1 97.94 334 ALA B O 1
ATOM 5076 N N . VAL B 1 335 ? 12.102 15.492 15.68 1 98 335 VAL B N 1
ATOM 5077 C CA . VAL B 1 335 ? 11.305 16.359 14.828 1 98 335 VAL B CA 1
ATOM 5078 C C . VAL B 1 335 ? 11.477 15.961 13.367 1 98 335 VAL B C 1
ATOM 5080 O O . VAL B 1 335 ? 12.484 15.344 13 1 98 335 VAL B O 1
ATOM 5083 N N . GLY B 1 336 ? 10.438 16.203 12.586 1 95.75 336 GLY B N 1
ATOM 5084 C CA . GLY B 1 336 ? 10.578 16.016 11.148 1 95.75 336 GLY B CA 1
ATOM 5085 C C . GLY B 1 336 ? 11.477 17.047 10.492 1 95.75 336 GLY B C 1
ATOM 5086 O O . GLY B 1 336 ? 11.656 18.141 11.023 1 95.75 336 GLY B O 1
ATOM 5087 N N . CYS B 1 337 ? 12.07 16.688 9.422 1 94.19 337 CYS B N 1
ATOM 5088 C CA . CYS B 1 337 ? 12.891 17.578 8.602 1 94.19 337 CYS B CA 1
ATOM 5089 C C . CYS B 1 337 ? 12.5 17.469 7.129 1 94.19 337 CYS B C 1
ATOM 5091 O O . CYS B 1 337 ? 12.672 16.422 6.508 1 94.19 337 CYS B O 1
ATOM 5093 N N . PHE B 1 338 ? 11.93 18.469 6.621 1 91.75 338 PHE B N 1
ATOM 5094 C CA . PHE B 1 338 ? 11.516 18.516 5.223 1 91.75 338 PHE B CA 1
ATOM 5095 C C . PHE B 1 338 ? 12.398 19.484 4.434 1 91.75 338 PHE B C 1
ATOM 5097 O O . PHE B 1 338 ? 12.578 20.641 4.824 1 91.75 338 PHE B O 1
ATOM 5104 N N . ARG B 1 339 ? 12.992 19 3.4 1 88.62 339 ARG B N 1
ATOM 5105 C CA . ARG B 1 339 ? 13.883 19.781 2.541 1 88.62 339 ARG B CA 1
ATOM 5106 C C . ARG B 1 339 ? 13.703 19.391 1.077 1 88.62 339 ARG B C 1
ATOM 5108 O O . ARG B 1 339 ? 13.141 18.344 0.773 1 88.62 339 ARG B O 1
ATOM 5115 N N . PRO B 1 340 ? 14.109 20.312 0.176 1 80.25 340 PRO B N 1
ATOM 5116 C CA . PRO B 1 340 ? 14.062 19.922 -1.233 1 80.25 340 PRO B CA 1
ATOM 5117 C C . PRO B 1 340 ? 14.773 18.594 -1.497 1 80.25 340 PRO B C 1
ATOM 5119 O O . PRO B 1 340 ? 15.742 18.266 -0.81 1 80.25 340 PRO B O 1
ATOM 5122 N N . PRO B 1 341 ? 14.289 17.828 -2.477 1 76.5 341 PRO B N 1
ATOM 5123 C CA . PRO B 1 341 ? 13.234 18.172 -3.428 1 76.5 341 PRO B CA 1
ATOM 5124 C C . PRO B 1 341 ? 11.836 17.812 -2.916 1 76.5 341 PRO B C 1
ATOM 5126 O O . PRO B 1 341 ? 10.844 18.047 -3.605 1 76.5 341 PRO B O 1
ATOM 5129 N N . SER B 1 342 ? 11.734 17.344 -1.682 1 72.88 342 SER B N 1
ATOM 5130 C CA . SER B 1 342 ? 10.445 16.906 -1.161 1 72.88 342 SER B CA 1
ATOM 5131 C C . SER B 1 342 ? 9.555 18.109 -0.84 1 72.88 342 SER B C 1
ATOM 5133 O O . SER B 1 342 ? 8.359 17.953 -0.57 1 72.88 342 SER B O 1
ATOM 5135 N N . VAL B 1 343 ? 10.141 19.297 -0.903 1 78.81 343 VAL B N 1
ATOM 5136 C CA . VAL B 1 343 ? 9.375 20.516 -0.671 1 78.81 343 VAL B CA 1
ATOM 5137 C C . VAL B 1 343 ? 9.414 21.391 -1.921 1 78.81 343 VAL B C 1
ATOM 5139 O O . VAL B 1 343 ? 10.375 22.125 -2.141 1 78.81 343 VAL B O 1
ATOM 5142 N N . PRO B 1 344 ? 8.391 21.5 -2.574 1 72.75 344 PRO B N 1
ATOM 5143 C CA . PRO B 1 344 ? 8.359 22.172 -3.875 1 72.75 344 PRO B CA 1
ATOM 5144 C C . PRO B 1 344 ? 8.609 23.672 -3.766 1 72.75 344 PRO B C 1
ATOM 5146 O O . PRO B 1 344 ? 8.984 24.312 -4.754 1 72.75 344 PRO B O 1
ATOM 5149 N N . ASP B 1 345 ? 8.445 24.219 -2.598 1 78.12 345 ASP B N 1
ATOM 5150 C CA . ASP B 1 345 ? 8.609 25.656 -2.455 1 78.12 345 ASP B CA 1
ATOM 5151 C C . ASP B 1 345 ? 10.07 26.031 -2.207 1 78.12 345 ASP B C 1
ATOM 5153 O O . ASP B 1 345 ? 10.406 27.219 -2.115 1 78.12 345 ASP B O 1
ATOM 5157 N N . GLY B 1 346 ? 10.867 25.031 -1.978 1 82.5 346 GLY B N 1
ATOM 5158 C CA . GLY B 1 346 ? 12.297 25.25 -1.82 1 82.5 346 GLY B CA 1
ATOM 5159 C C . GLY B 1 346 ? 12.688 25.641 -0.406 1 82.5 346 GLY B C 1
ATOM 5160 O O . GLY B 1 346 ? 13.867 25.812 -0.108 1 82.5 346 GLY B O 1
ATOM 5161 N N . ILE B 1 347 ? 11.672 25.75 0.47 1 89.88 347 ILE B N 1
ATOM 5162 C CA . ILE B 1 347 ? 11.93 26.188 1.84 1 89.88 347 ILE B CA 1
ATOM 5163 C C . ILE B 1 347 ? 12.078 24.969 2.748 1 89.88 347 ILE B C 1
ATOM 5165 O O . ILE B 1 347 ? 11.188 24.109 2.811 1 89.88 347 ILE B O 1
ATOM 5169 N N . SER B 1 348 ? 13.219 24.906 3.406 1 93.44 348 SER B N 1
ATOM 5170 C CA . SER B 1 348 ? 13.461 23.844 4.367 1 93.44 348 SER B CA 1
ATOM 5171 C C . SER B 1 348 ? 12.844 24.172 5.723 1 93.44 348 SER B C 1
ATOM 5173 O O . SER B 1 348 ? 12.688 25.344 6.074 1 93.44 348 SER B O 1
ATOM 5175 N N . ARG B 1 349 ? 12.453 23.141 6.422 1 96.5 349 ARG B N 1
ATOM 5176 C CA . ARG B 1 349 ? 11.781 23.391 7.695 1 96.5 349 ARG B CA 1
ATOM 5177 C C . ARG B 1 349 ? 11.883 22.172 8.609 1 96.5 349 ARG B C 1
ATOM 5179 O O . ARG B 1 349 ? 12.117 21.047 8.148 1 96.5 349 ARG B O 1
ATOM 5186 N N . LEU B 1 350 ? 11.75 22.453 9.883 1 97.25 350 LEU B N 1
ATOM 5187 C CA . LEU B 1 350 ? 11.312 21.422 10.812 1 97.25 350 LEU B CA 1
ATOM 5188 C C . LEU B 1 350 ? 9.797 21.25 10.766 1 97.25 350 LEU B C 1
ATOM 5190 O O . LEU B 1 350 ? 9.062 22.234 10.688 1 97.25 350 LEU B O 1
ATOM 5194 N N . ARG B 1 351 ? 9.391 20.141 10.688 1 96.88 351 ARG B N 1
ATOM 5195 C CA . ARG B 1 351 ? 7.961 19.859 10.734 1 96.88 351 ARG B CA 1
ATOM 5196 C C . ARG B 1 351 ? 7.59 19.125 12.023 1 96.88 351 ARG B C 1
ATOM 5198 O O . ARG B 1 351 ? 7.988 17.984 12.234 1 96.88 351 ARG B O 1
ATOM 5205 N N . LEU B 1 352 ? 6.824 19.766 12.797 1 98.19 352 LEU B N 1
ATOM 5206 C CA . LEU B 1 352 ? 6.418 19.219 14.094 1 98.19 352 LEU B CA 1
ATOM 5207 C C . LEU B 1 352 ? 5 18.656 14.023 1 98.19 352 LEU B C 1
ATOM 5209 O O . LEU B 1 352 ? 4.129 19.25 13.383 1 98.19 352 LEU B O 1
ATOM 5213 N N . THR B 1 353 ? 4.828 17.562 14.609 1 97.75 353 THR B N 1
ATOM 5214 C CA . THR B 1 353 ? 3.502 16.984 14.797 1 97.75 353 THR B CA 1
ATOM 5215 C C . THR B 1 353 ? 2.951 17.328 16.172 1 97.75 353 THR B C 1
ATOM 5217 O O . THR B 1 353 ? 3.551 16.984 17.203 1 97.75 353 THR B O 1
ATOM 5220 N N . ALA B 1 354 ? 1.86 18.031 16.188 1 98.12 354 ALA B N 1
ATOM 5221 C CA . ALA B 1 354 ? 1.15 18.328 17.422 1 98.12 354 ALA B CA 1
ATOM 5222 C C . ALA B 1 354 ? 0.289 17.141 17.859 1 98.12 354 ALA B C 1
ATOM 5224 O O . ALA B 1 354 ? -0.805 16.938 17.344 1 98.12 354 ALA B O 1
ATOM 5225 N N . ARG B 1 355 ? 0.734 16.484 18.828 1 98.12 355 ARG B N 1
ATOM 5226 C CA . ARG B 1 355 ? 0.004 15.32 19.344 1 98.12 355 ARG B CA 1
ATOM 5227 C C . ARG B 1 355 ? -0.937 15.719 20.469 1 98.12 355 ARG B C 1
ATOM 5229 O O . ARG B 1 355 ? -0.577 16.516 21.328 1 98.12 355 ARG B O 1
ATOM 5236 N N . ALA B 1 356 ? -2.041 15.055 20.469 1 98.31 356 ALA B N 1
ATOM 5237 C CA . ALA B 1 356 ? -3.072 15.367 21.453 1 98.31 356 ALA B CA 1
ATOM 5238 C C . ALA B 1 356 ? -2.615 14.992 22.859 1 98.31 356 ALA B C 1
ATOM 5240 O O . ALA B 1 356 ? -3.068 15.578 23.844 1 98.31 356 ALA B O 1
ATOM 5241 N N . ASP B 1 357 ? -1.693 14.086 22.984 1 97.31 357 ASP B N 1
ATOM 5242 C CA . ASP B 1 357 ? -1.368 13.555 24.312 1 97.31 357 ASP B CA 1
ATOM 5243 C C . ASP B 1 357 ? -0.13 14.234 24.891 1 97.31 357 ASP B C 1
ATOM 5245 O O . ASP B 1 357 ? 0.407 13.797 25.906 1 97.31 357 ASP B O 1
ATOM 5249 N N . LEU B 1 358 ? 0.396 15.328 24.281 1 98 358 LEU B N 1
ATOM 5250 C CA . LEU B 1 358 ? 1.535 16.062 24.828 1 98 358 LEU B CA 1
ATOM 5251 C C . LEU B 1 358 ? 1.124 16.859 26.047 1 98 358 LEU B C 1
ATOM 5253 O O . LEU B 1 358 ? 0.085 17.531 26.047 1 98 358 LEU B O 1
ATOM 5257 N N . SER B 1 359 ? 1.87 16.781 27.078 1 97.69 359 SER B N 1
ATOM 5258 C CA . SER B 1 359 ? 1.657 17.594 28.266 1 97.69 359 SER B CA 1
ATOM 5259 C C . SER B 1 359 ? 2.213 19 28.062 1 97.69 359 SER B C 1
ATOM 5261 O O . SER B 1 359 ? 3.006 19.234 27.156 1 97.69 359 SER B O 1
ATOM 5263 N N . GLY B 1 360 ? 1.746 19.875 28.938 1 97.81 360 GLY B N 1
ATOM 5264 C CA . GLY B 1 360 ? 2.299 21.234 28.922 1 97.81 360 GLY B CA 1
ATOM 5265 C C . GLY B 1 360 ? 3.807 21.25 29.094 1 97.81 360 GLY B C 1
ATOM 5266 O O . GLY B 1 360 ? 4.5 22.031 28.422 1 97.81 360 GLY B O 1
ATOM 5267 N N . ALA B 1 361 ? 4.309 20.375 29.938 1 98.25 361 ALA B N 1
ATOM 5268 C CA . ALA B 1 361 ? 5.746 20.297 30.172 1 98.25 361 ALA B CA 1
ATOM 5269 C C . ALA B 1 361 ? 6.488 19.812 28.938 1 98.25 361 ALA B C 1
ATOM 5271 O O . ALA B 1 361 ? 7.594 20.266 28.641 1 98.25 361 ALA B O 1
ATOM 5272 N N . GLU B 1 362 ? 5.93 18.875 28.281 1 98.38 362 GLU B N 1
ATOM 5273 C CA . GLU B 1 362 ? 6.543 18.359 27.047 1 98.38 362 GLU B CA 1
ATOM 5274 C C . GLU B 1 362 ? 6.559 19.406 25.953 1 98.38 362 GLU B C 1
ATOM 5276 O O . GLU B 1 362 ? 7.535 19.531 25.203 1 98.38 362 GLU B O 1
ATOM 5281 N N . ILE B 1 363 ? 5.477 20.156 25.844 1 98.62 363 ILE B N 1
ATOM 5282 C CA . ILE B 1 363 ? 5.41 21.25 24.875 1 98.62 363 ILE B CA 1
ATOM 5283 C C . ILE B 1 363 ? 6.492 22.281 25.172 1 98.62 363 ILE B C 1
ATOM 5285 O O . ILE B 1 363 ? 7.211 22.719 24.281 1 98.62 363 ILE B O 1
ATOM 5289 N N . GLU B 1 364 ? 6.586 22.625 26.422 1 98.31 364 GLU B N 1
ATOM 5290 C CA . GLU B 1 364 ? 7.613 23.578 26.828 1 98.31 364 GLU B CA 1
ATOM 5291 C C . GLU B 1 364 ? 9.008 23.062 26.516 1 98.31 364 GLU B C 1
ATOM 5293 O O . GLU B 1 364 ? 9.859 23.812 26.031 1 98.31 364 GLU B O 1
ATOM 5298 N N . ARG B 1 365 ? 9.258 21.812 26.797 1 98.5 365 ARG B N 1
ATOM 5299 C CA . ARG B 1 365 ? 10.555 21.203 26.531 1 98.5 365 ARG B CA 1
ATOM 5300 C C . ARG B 1 365 ? 10.867 21.219 25.031 1 98.5 365 ARG B C 1
ATOM 5302 O O . ARG B 1 365 ? 11.992 21.516 24.641 1 98.5 365 ARG B O 1
ATOM 5309 N N . ALA B 1 366 ? 9.883 20.891 24.266 1 98.75 366 ALA B N 1
ATOM 5310 C CA . ALA B 1 366 ? 10.078 20.891 22.812 1 98.75 366 ALA B CA 1
ATOM 5311 C C . ALA B 1 366 ? 10.484 22.266 22.312 1 98.75 366 ALA B C 1
ATOM 5313 O O . ALA B 1 366 ? 11.445 22.406 21.547 1 98.75 366 ALA B O 1
ATOM 5314 N N . VAL B 1 367 ? 9.758 23.281 22.766 1 98.69 367 VAL B N 1
ATOM 5315 C CA . VAL B 1 367 ? 10.031 24.641 22.328 1 98.69 367 VAL B CA 1
ATOM 5316 C C . VAL B 1 367 ? 11.438 25.062 22.781 1 98.69 367 VAL B C 1
ATOM 5318 O O . VAL B 1 367 ? 12.188 25.672 22.031 1 98.69 367 VAL B O 1
ATOM 5321 N N . ARG B 1 368 ? 11.766 24.719 23.969 1 98.62 368 ARG B N 1
ATOM 5322 C CA . ARG B 1 368 ? 13.086 25.047 24.516 1 98.62 368 ARG B CA 1
ATOM 5323 C C . ARG B 1 368 ? 14.195 24.391 23.703 1 98.62 368 ARG B C 1
ATOM 5325 O O . ARG B 1 368 ? 15.156 25.047 23.312 1 98.62 368 ARG B O 1
ATOM 5332 N N . VAL B 1 369 ? 14.07 23.062 23.438 1 98.75 369 VAL B N 1
ATOM 5333 C CA . VAL B 1 369 ? 15.086 22.312 22.703 1 98.75 369 VAL B CA 1
ATOM 5334 C C . VAL B 1 369 ? 15.25 22.891 21.297 1 98.75 369 VAL B C 1
ATOM 5336 O O . VAL B 1 369 ? 16.375 23.062 20.812 1 98.75 369 VAL B O 1
ATOM 5339 N N . ILE B 1 370 ? 14.141 23.219 20.625 1 98.69 370 ILE B N 1
ATOM 5340 C CA . ILE B 1 370 ? 14.172 23.781 19.281 1 98.69 370 ILE B CA 1
ATOM 5341 C C . ILE B 1 370 ? 14.898 25.125 19.297 1 98.69 370 ILE B C 1
ATOM 5343 O O . ILE B 1 370 ? 15.672 25.438 18.391 1 98.69 370 ILE B O 1
ATOM 5347 N N . GLY B 1 371 ? 14.656 25.906 20.312 1 98.38 371 GLY B N 1
ATOM 5348 C CA . GLY B 1 371 ? 15.312 27.188 20.469 1 98.38 371 GLY B CA 1
ATOM 5349 C C . GLY B 1 371 ? 16.797 27.078 20.75 1 98.38 371 GLY B C 1
ATOM 5350 O O . GLY B 1 371 ? 17.609 27.797 20.156 1 98.38 371 GLY B O 1
ATOM 5351 N N . GLU B 1 372 ? 17.172 26.172 21.609 1 98.25 372 GLU B N 1
ATOM 5352 C CA . GLU B 1 372 ? 18.562 26.016 22.047 1 98.25 372 GLU B CA 1
ATOM 5353 C C . GLU B 1 372 ? 19.422 25.422 20.938 1 98.25 372 GLU B C 1
ATOM 5355 O O . GLU B 1 372 ? 20.641 25.625 20.922 1 98.25 372 GLU B O 1
ATOM 5360 N N . THR B 1 373 ? 18.781 24.703 20.047 1 98.12 373 THR B N 1
ATOM 5361 C CA . THR B 1 373 ? 19.547 24.016 19.016 1 98.12 373 THR B CA 1
ATOM 5362 C C . THR B 1 373 ? 19.438 24.75 17.688 1 98.12 373 THR B C 1
ATOM 5364 O O . THR B 1 373 ? 19.938 24.281 16.656 1 98.12 373 THR B O 1
ATOM 5367 N N . ARG B 1 374 ? 18.844 25.859 17.719 1 96.5 374 ARG B N 1
ATOM 5368 C CA . ARG B 1 374 ? 18.703 26.641 16.484 1 96.5 374 ARG B CA 1
ATOM 5369 C C . ARG B 1 374 ? 20.062 26.922 15.859 1 96.5 374 ARG B C 1
ATOM 5371 O O . ARG B 1 374 ? 21 27.328 16.547 1 96.5 374 ARG B O 1
ATOM 5378 N N . PRO B 1 375 ? 20.203 26.672 14.68 1 92.5 375 PRO B N 1
ATOM 5379 C CA . PRO B 1 375 ? 21.5 26.953 14.039 1 92.5 375 PRO B CA 1
ATOM 5380 C C . PRO B 1 375 ? 21.797 28.438 13.93 1 92.5 375 PRO B C 1
ATOM 5382 O O . PRO B 1 375 ? 20.859 29.25 13.898 1 92.5 375 PRO B O 1
#

Radius of gyration: 24.8 Å; Cα contacts (8 Å, |Δi|>4): 2017; chains: 2; bounding box: 52×72×60 Å

InterPro domains:
  IPR001917 Aminotransferase, class-II, pyridoxal-phosphate binding site [PS00599] (225-234)
  IPR004839 Aminotransferase, class I/classII, large domain [PF00155] (31-370)
  IPR015421 Pyridoxal phosphate-dependent transferase, major domain [G3DSA:3.40.640.10] (47-276)
  IPR015422 Pyridoxal phosphate-dependent transferase, small domain [G3DSA:3.90.1150.10] (31-367)
  IPR015424 Pyridoxal phosphate-dependent transferase [SSF53383] (27-372)
  IPR050087 8-amino-7-oxononanoate synthase class-II [PTHR13693] (30-371)

Sequence (750 aa):
MAFGWIDEQAEARRRAGLVRTLRPRPADSPLLDLASNDYLGLAHHPEVTEGAAAAARTWGGGSTGSRLVTGTTELHTELERELADFCGFEAALVFSSGYAANLAAVTALGPHGSLVVSDAGNHASLIDGCRLARGATQVVGHADPRAVAKALGTHEGEAIVVSDTVFSVDGDAAPLAALAEVCREHGAGLVVDDAHGLGVLGDGGRGAPYAAGLAGAPDVVVTVTLSKSLGSQGGAVLGPARVIDHLVNAARTFIFDTGLAPAAAGAALAALRLLRREPARAERARAVAAELHARLTAAGHEAVRPDAAVVSVRAPSPEQAVRWAADCRTAGLAVGCFRPPSVPDGISRLRLTARADLSGAEIERAVRVIGETRPMAFGWIDEQAEARRRAGLVRTLRPRPADSPLLDLASNDYLGLAHHPEVTEGAAAAARTWGGGSTGSRLVTGTTELHTELERELADFCGFEAALVFSSGYAANLAAVTALGPHGSLVVSDAGNHASLIDGCRLARGATQVVGHADPRAVAKALGTHEGEAIVVSDTVFSVDGDAAPLAALAEVCREHGAGLVVDDAHGLGVLGDGGRGAPYAAGLAGAPDVVVTVTLSKSLGSQGGAVLGPARVIDHLVNAARTFIFDTGLAPAAAGAALAALRLLRREPARAERARAVAAELHARLTAAGHEAVRPDAAVVSVRAPSPEQAVRWAADCRTAGLAVGCFRPPSVPDGISRLRLTARADLSGAEIERAVRVIGETRP

Secondary structure (DSSP, 8-state):
-TTTHHHHHHHHHHHHT------PBPSS--SEEESS--TTS-TT-HHHHHHHHHHHHHH-S---SBIIIII-BHHHHHHHHHHHHHHT-SEEEEES-HHHHHHHHHHHHS-TT-EEEEETT--HHHHHHHHHSSSEEEEE-TT-HHHHHHHHHT--S-EEEEEESB-TTT-PBP-HHHHHHHHHHHT-EEEEE-TTTTTTSSGGG--HHHHTT-TT-TTEEEEEESSSTT-S--EEEEE-HHHHHHHHHH-HHHHSSBPPPHHHHHHHHHHHHHHHH-THHHHHHHHHHHHHHHHHHHTT--BPPPSSSEEEEE-SSHHHHHHHHHHHHHTTEEEEEE-TTS-TT---EEEEE--TT--HHHHHHHHHHHHHT--/-TTTHHHHHHHHHHHHT------PBPSS--SEEESS--TTS-TT-HHHHHHHHHHHHHH-S---SBIIIII-BHHHHHHHHHHHHHHT-SEEEEES-HHHHHHHHHHHHS-TT-EEEEETT--HHHHHHHHHSSSEEEEE-TT-HHHHHHHHHT--S-EEEEEESB-TTT-PBP-HHHHHHHHHHTT-EEEEE-TTTTTTSSGGG--HHHHTT-TT-TTEEEEEESSSTT-S--EEEEE-HHHHHHHHHH-HHHHSSBPPPHHHHHHHHHHHHHHHH-THHHHHHHHHHHHHHHHHHHTT--BPPPSSSEEEEE-SSHHHHHHHHHHHHHTTEEEEEE-TTS-TT---EEEEE--TT--HHHHHHHHHHHHHT--

Solvent-accessible surface area (backbone atoms only — not comparable to full-atom values): 34254 Å² total; per-residue (Å²): 99,34,72,54,68,51,57,58,52,52,50,51,30,54,74,68,71,60,69,64,68,79,64,60,36,63,71,79,61,86,47,48,74,21,42,38,41,31,32,46,54,32,21,69,32,66,64,15,11,46,24,12,21,51,24,8,64,57,54,8,19,14,28,20,21,21,32,68,74,50,15,27,33,49,65,53,52,50,38,21,50,52,50,12,57,63,36,42,27,75,25,40,46,75,30,49,24,35,47,42,20,31,30,22,53,40,30,53,66,21,43,77,77,17,38,34,38,31,35,64,64,41,53,65,39,49,51,51,8,48,64,66,17,58,22,50,69,46,75,33,58,61,78,35,52,66,48,48,43,55,57,54,70,74,54,87,67,56,35,30,38,40,36,39,39,32,29,84,74,46,14,44,58,42,59,57,58,58,42,49,50,46,23,59,76,67,33,22,21,38,39,33,36,26,46,58,14,39,46,40,28,32,81,55,10,34,8,45,50,40,58,58,69,44,43,56,35,77,46,34,36,36,28,33,40,27,24,20,33,32,6,4,42,15,10,24,37,34,21,37,53,70,59,50,53,46,36,67,62,56,10,56,57,49,58,70,22,58,27,46,26,31,23,24,50,26,4,27,42,35,29,49,52,48,36,70,74,42,29,62,44,9,56,37,9,37,50,40,21,53,47,53,46,51,52,36,41,73,72,70,46,57,58,44,78,49,68,32,32,30,35,20,34,62,32,96,35,54,69,49,19,53,50,30,33,50,44,23,40,76,70,38,32,37,49,27,66,48,30,60,83,83,25,88,83,63,62,12,17,35,33,34,34,20,30,31,69,61,47,73,66,53,51,52,49,50,48,48,45,53,61,74,36,53,122,98,35,73,54,68,51,57,57,53,52,51,51,31,52,75,68,71,60,70,64,65,79,64,62,36,62,70,79,61,87,47,49,75,23,42,40,42,32,32,46,53,33,21,70,32,65,65,15,11,46,24,12,21,52,24,8,64,56,57,9,18,14,28,19,21,21,34,68,74,51,15,27,33,49,66,52,53,49,38,22,52,51,49,12,56,62,36,42,28,72,25,42,46,75,27,50,25,35,46,41,21,31,30,22,53,41,29,54,66,21,42,75,76,16,40,36,40,31,36,64,63,42,53,66,38,50,52,51,8,47,64,66,17,57,21,50,71,45,75,35,58,61,77,36,50,67,49,48,42,56,55,53,70,75,53,88,67,56,33,31,38,41,35,40,39,31,30,85,72,48,13,42,60,40,60,56,57,57,42,49,51,47,24,58,76,65,34,22,20,37,39,32,36,27,48,56,15,39,45,40,28,32,81,54,10,34,8,44,48,41,59,59,70,44,43,54,36,77,44,36,36,36,28,32,40,26,21,22,33,31,7,5,42,16,10,22,37,33,21,38,53,70,57,51,54,47,37,65,62,56,10,57,58,49,58,72,22,55,26,47,25,32,22,25,50,26,5,27,41,37,30,49,51,48,37,70,76,43,29,63,43,9,58,37,10,38,50,39,21,52,48,52,46,52,53,36,42,73,71,69,46,58,56,43,78,49,69,34,33,31,36,19,34,62,32,95,34,54,68,48,19,52,49,31,34,50,44,23,40,76,71,38,30,36,48,26,64,47,31,62,83,82,27,88,83,64,62,13,17,36,32,34,34,20,30,29,68,61,46,72,66,53,50,52,48,50,48,48,44,54,61,75,36,53,122

Nearest PDB structures (foldseek):
  7s5m-assembly2_D  TM=9.776E-01  e=7.336E-49  Mycolicibacterium smegmatis MC2 155
  7pob-assembly1_A  TM=9.635E-01  e=2.878E-40  Thermus thermophilus
  7bxp-assembly1_B  TM=9.570E-01  e=4.194E-37  Cupriavidus necator
  1dj9-assembly1_A  TM=9.440E-01  e=3.306E-36  Escherichia coli
  1bs0-assembly1_A  TM=9.261E-01  e=2.607E-35  Escherichia coli

pLDDT: mean 96.97, std 3.64, range [72.31, 99.0]

Organism: Streptomyces collinus (strain DSM 40733 / Tue 365) (NCBI:txid1214242)

Foldseek 3Di:
DPPVCVVVVVVVCVVVVNDDDDDDDDPDALFAEQAALQALPQLPPPLLQVLLVVQCVVPHFFLPDFCVPRSPDPLQQVLFVLLLVLLQADTKHWFQALLLQLLLQLQLQQAAQEEEEEEPLADPSNVVSQVNHNHHYDYFYHLDLVRVLVVLVVGDDEYEYEEEQARQAAQDGRPVLSNVVSCVVSVYAYEYEFAQQACADDQLRSTSCNNSVNRHPQRYKYKYFLCRNLPAGIIMIGHHPVSVVSSCVGRCSRRPPRGHGSSRSSSSSSSSVVSVVVSCSNVLLLVLLQVLQVLLVVLPWDWRRHPTFKIKTWAPALVQLVQLQVQLVVVRYHWDWDAPPNDVVRIITTITGRHSPDDPVNSVVSSVSSSVSRD/DPPVCVVVVVVVCVVVVNDDDDDDDDPDALFAEFAALQALPQLPPPLLQVLLVVQCVVPHFFLPDFCVPRSPDPLQQVLFVLLLVLLQADTKDWFQALLLQLLLQLQLQQAAQEEEEEEPLADPSNVVSQVNHNHHYDYFYHLDLPRVLVVLVVGDDEYEYEEEQARQAAQDGRPVLSNVVSCVVSVYAYEYEFAQQACADDQLRSTSCNNSVNRHPQRYKYKYFLCRNLVAGIIMIGHHPVSVVSSCVGRCSRRPPRGHGSSRSSSSSSSSVVSVVVSCSNVLLLVLLQVLQVLLVVLPWDWRRHPTFKIKTWAPALVQLVQLQVQLVVVRYHWDWDAPPNDVVRIITTITGRHSPDDPVNSVVSSVSSSVSRD